Protein AF-A0A940P8Q4-F1 (afdb_monomer)

Radius of gyration: 27.99 Å; Cα contacts (8 Å, |Δi|>4): 529; chains: 1; bounding box: 68×53×85 Å

Solvent-accessible surface area (backbone atoms only — not comparable to full-atom values): 28565 Å² total; per-residue (Å²): 115,78,86,67,47,52,77,62,54,48,37,34,52,52,50,51,50,57,41,64,78,44,93,51,68,39,46,68,69,58,50,15,58,77,53,72,46,52,69,72,55,40,53,53,33,51,51,48,51,43,59,54,28,71,75,48,85,62,50,36,45,73,46,76,41,99,92,62,29,38,34,56,50,68,37,96,89,56,56,70,68,57,54,49,24,56,52,52,56,71,33,69,59,45,46,50,55,51,46,49,73,76,45,82,89,60,42,72,67,57,52,22,64,77,68,75,43,57,64,71,57,50,53,54,48,51,54,53,49,31,54,54,33,47,59,35,61,26,45,52,42,88,79,71,53,46,77,46,61,61,57,72,54,54,53,51,47,52,44,45,53,49,46,50,47,47,54,86,80,60,80,91,54,82,70,58,41,66,66,62,52,49,52,56,46,63,72,46,46,84,77,34,94,68,84,70,55,76,67,53,44,52,57,46,48,50,47,53,38,48,50,51,45,36,50,76,68,71,56,67,42,88,63,69,77,69,67,92,77,57,56,80,60,45,60,57,40,24,58,50,29,48,77,74,53,62,87,84,54,57,80,92,32,48,64,26,48,18,43,50,54,15,49,56,58,69,20,42,56,77,80,50,93,85,61,93,57,60,66,58,56,53,50,51,35,56,75,66,65,33,60,46,41,55,49,24,51,49,54,51,50,59,48,36,76,77,46,70,86,57,50,71,73,57,50,55,50,51,38,49,41,44,29,16,47,47,46,40,46,63,79,44,40,50,47,63,76,63,68,78,55,51,63,67,48,47,58,54,48,34,74,76,35,48,71,61,44,52,51,54,48,50,57,48,60,78,48,48,84,68,50,66,91,85,52,43,74,66,52,55,62,54,50,49,46,51,51,50,56,59,54,56,73,63,50,70,67,45,77,71,42,75,76,42,35,30,39,40,47,56,86,85,44,73,67,58,36,52,54,50,46,54,51,50,57,72,72,45,86,62,33,65,46,73,40,45,84,84,48,92,75,66,98,81,64,74,28,53,33,33,40,25,53,60,91,63,56,82,92,76,41,75,58,44,79,36,79,50,77,47,60,84,77,70,48,75,69,49,54,53,53,51,51,55,49,53,53,50,56,51,56,60,51,66,76,76,108

Sequence (497 aa):
MKVLLDPLEKRALAFLYALYTEERWWTEKELSTIGNCSANTTYRTINHLKAFSLKLDSKFIIITKKNKGIFLKTSSFHSIGEIEADFLKDSVSYQLIDLIFQQKGLTTQLLTEKLYLSPSTVYRKLKQIRHFFSKNGLKFDLNSLLVAGPEHLIREFYYRFYWSVIKSTKWPFKIPTFITVSEMFKQKEPMMALKLSEIEQIQFLYRLAINQIRHHEQHFFTEPPDKQILDPHFQRYSTDMKLFIPVTTPSEFLENEWSFLALVLVSNPVFEEQHGDYQMKISWHKEKQTLPYSFSKKILHTFLTLYPAVTKQHQEKILYKLLCVYLSLIIFADLQLTHSNSQDFMEKFELENPNFFNRIKQMMDDLWYLFPKEANPHIQNYLLYHILLILSTSIDINHLKSQIHIKLICHIEPLSEEYLKQRLIKQSSHHLVVNTSTSEETKDRQFDLLLSDIYLPSHLSQKATNYYIWDFPPTERDWQNIFQTIDKITSTRESVS

Structure (mmCIF, N/CA/C/O backbone):
data_AF-A0A940P8Q4-F1
#
_entry.id   AF-A0A940P8Q4-F1
#
loop_
_atom_site.group_PDB
_atom_site.id
_atom_site.type_symbol
_atom_site.label_atom_id
_atom_site.label_alt_id
_atom_site.label_comp_id
_atom_site.label_asym_id
_atom_site.label_entity_id
_atom_site.label_seq_id
_atom_site.pdbx_PDB_ins_code
_atom_site.Cartn_x
_atom_site.Cartn_y
_atom_site.Cartn_z
_atom_site.occupancy
_atom_site.B_iso_or_equiv
_atom_site.auth_seq_id
_atom_site.auth_comp_id
_atom_site.auth_asym_id
_atom_site.auth_atom_id
_atom_site.pdbx_PDB_model_num
ATOM 1 N N . MET A 1 1 ? -8.204 1.128 -0.093 1.00 84.38 1 MET A N 1
ATOM 2 C CA . MET A 1 1 ? -9.154 2.268 -0.125 1.00 84.38 1 MET A CA 1
ATOM 3 C C . MET A 1 1 ? -9.905 2.434 -1.456 1.00 84.38 1 MET A C 1
ATOM 5 O O . MET A 1 1 ? -11.125 2.525 -1.420 1.00 84.38 1 MET A O 1
ATOM 9 N N . LYS A 1 2 ? -9.236 2.429 -2.626 1.00 85.56 2 LYS A N 1
ATOM 10 C CA . LYS A 1 2 ? -9.844 2.680 -3.961 1.00 85.56 2 LYS A CA 1
ATOM 11 C C . LYS A 1 2 ? -11.155 1.918 -4.255 1.00 85.56 2 LYS A C 1
ATOM 13 O O . LYS A 1 2 ? -12.046 2.443 -4.917 1.00 85.56 2 LYS A O 1
ATOM 18 N N . VAL A 1 3 ? -11.317 0.696 -3.733 1.00 88.00 3 VAL A N 1
ATOM 19 C CA . VAL A 1 3 ? -12.534 -0.123 -3.916 1.00 88.00 3 VAL A CA 1
ATOM 20 C C . VAL A 1 3 ? -13.812 0.539 -3.373 1.00 88.00 3 VAL A C 1
ATOM 22 O O . VAL A 1 3 ? -14.880 0.337 -3.952 1.00 88.00 3 VAL A O 1
ATOM 25 N N . LEU A 1 4 ? -13.689 1.364 -2.325 1.00 91.25 4 LEU A N 1
ATOM 26 C CA . LEU A 1 4 ? -14.784 2.061 -1.636 1.00 91.25 4 LEU A CA 1
ATOM 27 C C . LEU A 1 4 ? -15.191 3.397 -2.279 1.00 91.25 4 LEU A C 1
ATOM 29 O O . LEU A 1 4 ? -16.106 4.057 -1.778 1.00 91.25 4 LEU A O 1
ATOM 33 N N . LEU A 1 5 ? -14.508 3.804 -3.350 1.00 91.81 5 LEU A N 1
ATOM 34 C CA . LEU A 1 5 ? -14.857 4.993 -4.117 1.00 91.81 5 LEU A CA 1
ATOM 35 C C . LEU A 1 5 ? -16.114 4.747 -4.966 1.00 91.81 5 LEU A C 1
ATOM 37 O O . LEU A 1 5 ? -16.290 3.672 -5.559 1.00 91.81 5 LEU A O 1
ATOM 41 N N . ASP A 1 6 ? -16.968 5.760 -5.061 1.00 91.31 6 ASP A N 1
ATOM 42 C CA . ASP A 1 6 ? -18.126 5.766 -5.951 1.00 91.31 6 ASP A CA 1
ATOM 43 C C . ASP A 1 6 ? -17.699 5.835 -7.428 1.00 91.31 6 ASP A C 1
ATOM 45 O O . ASP A 1 6 ? -16.575 6.234 -7.744 1.00 91.31 6 ASP A O 1
ATOM 49 N N . PRO A 1 7 ? -18.590 5.501 -8.380 1.00 92.44 7 PRO A N 1
ATOM 50 C CA . PRO A 1 7 ? -18.255 5.527 -9.806 1.00 92.44 7 PRO A CA 1
ATOM 51 C C . PRO A 1 7 ? -17.739 6.883 -10.312 1.00 92.44 7 PRO A C 1
ATOM 53 O O . PRO A 1 7 ? -16.901 6.930 -11.209 1.00 92.44 7 PRO A O 1
ATOM 56 N N . LEU A 1 8 ? -18.229 7.998 -9.753 1.00 93.19 8 LEU A N 1
ATOM 57 C CA . LEU A 1 8 ? -17.705 9.331 -10.069 1.00 93.19 8 LEU A CA 1
ATOM 58 C C . LEU A 1 8 ? -16.266 9.498 -9.566 1.00 93.19 8 LEU A C 1
ATOM 60 O O . LEU A 1 8 ? -15.412 9.924 -10.333 1.00 93.19 8 LEU A O 1
ATOM 64 N N . GLU A 1 9 ? -16.003 9.131 -8.312 1.00 93.81 9 GLU A N 1
ATOM 65 C CA . GLU A 1 9 ? -14.689 9.264 -7.676 1.00 93.81 9 GLU A CA 1
ATOM 66 C C . GLU A 1 9 ? -13.638 8.380 -8.366 1.00 93.81 9 GLU A C 1
ATOM 68 O O . GLU A 1 9 ? -12.538 8.844 -8.654 1.00 93.81 9 GLU A O 1
ATOM 73 N N . LYS A 1 10 ? -13.993 7.135 -8.719 1.00 93.44 10 LYS A N 1
ATOM 74 C CA . LYS A 1 10 ? -13.118 6.222 -9.480 1.00 93.44 10 LYS A CA 1
ATOM 75 C C . LYS A 1 10 ? -12.735 6.799 -10.840 1.00 93.44 10 LYS A C 1
ATOM 77 O O . LYS A 1 10 ? -11.562 6.789 -11.199 1.00 93.44 10 LYS A O 1
ATOM 82 N N . ARG A 1 11 ? -13.711 7.337 -11.582 1.00 95.69 11 ARG A N 1
ATOM 83 C CA . ARG A 1 11 ? -13.449 7.985 -12.879 1.00 95.69 11 ARG A CA 1
ATOM 84 C C . ARG A 1 11 ? -12.626 9.257 -12.734 1.00 95.69 11 ARG A C 1
ATOM 86 O O . ARG A 1 11 ? -11.724 9.475 -13.530 1.00 95.69 11 ARG A O 1
ATOM 93 N N . ALA A 1 12 ? -12.908 10.073 -11.721 1.00 95.44 12 ALA A N 1
ATOM 94 C CA . ALA A 1 12 ? -12.137 11.277 -11.441 1.00 95.44 12 ALA A CA 1
ATOM 95 C C . ALA A 1 12 ? -10.667 10.940 -11.161 1.00 95.44 12 ALA A C 1
ATOM 97 O O . ALA A 1 12 ? -9.783 11.574 -11.729 1.00 95.44 12 ALA A O 1
ATOM 98 N N . LEU A 1 13 ? -10.405 9.900 -10.368 1.00 93.25 13 LEU A N 1
ATOM 99 C CA . LEU A 1 13 ? -9.045 9.439 -10.110 1.00 93.25 13 LEU A CA 1
ATOM 100 C C . LEU A 1 13 ? -8.365 8.907 -11.386 1.00 93.25 13 LEU A C 1
ATOM 102 O O . LEU A 1 13 ? -7.218 9.255 -11.646 1.00 93.25 13 LEU A O 1
ATOM 106 N N . ALA A 1 14 ? -9.076 8.141 -12.222 1.00 93.19 14 ALA A N 1
ATOM 107 C CA . ALA A 1 14 ? -8.551 7.673 -13.510 1.00 93.19 14 ALA A CA 1
ATOM 108 C C . ALA A 1 14 ? -8.191 8.833 -14.457 1.00 93.19 14 ALA A C 1
ATOM 110 O O . ALA A 1 14 ? -7.132 8.821 -15.081 1.00 93.19 14 ALA A O 1
ATOM 111 N N . PHE A 1 15 ? -9.037 9.866 -14.528 1.00 95.25 15 PHE A N 1
ATOM 112 C CA . PHE A 1 15 ? -8.750 11.074 -15.308 1.00 95.25 15 PHE A CA 1
ATOM 113 C C . PHE A 1 15 ? -7.542 11.816 -14.754 1.00 95.25 15 PHE A C 1
ATOM 115 O O . PHE A 1 15 ? -6.704 12.264 -15.527 1.00 95.25 15 PHE A O 1
ATOM 122 N N . LEU A 1 16 ? -7.441 11.941 -13.429 1.00 93.69 16 LEU A N 1
ATOM 123 C CA . LEU A 1 16 ? -6.311 12.599 -12.788 1.00 93.69 16 LEU A CA 1
ATOM 124 C C . LEU A 1 16 ? -4.991 11.898 -13.131 1.00 93.69 16 LEU A C 1
ATOM 126 O O . LEU A 1 16 ? -4.043 12.586 -13.493 1.00 93.69 16 LEU A O 1
ATOM 130 N N . TYR A 1 17 ? -4.938 10.563 -13.077 1.00 91.44 17 TYR A N 1
ATOM 131 C CA . TYR A 1 17 ? -3.746 9.816 -13.490 1.00 91.44 17 TYR A CA 1
ATOM 132 C C . TYR A 1 17 ? -3.409 10.046 -14.962 1.00 91.44 17 TYR A C 1
ATOM 134 O O . TYR A 1 17 ? -2.283 10.428 -15.255 1.00 91.44 17 TYR A O 1
ATOM 142 N N . ALA A 1 18 ? -4.373 9.893 -15.876 1.00 91.88 18 ALA A N 1
ATOM 143 C CA . ALA A 1 18 ? -4.127 10.090 -17.307 1.00 91.88 18 ALA A CA 1
ATOM 144 C C . ALA A 1 18 ? -3.587 11.497 -17.615 1.00 91.88 18 ALA A C 1
ATOM 146 O O . ALA A 1 18 ? -2.594 11.653 -18.323 1.00 91.88 18 ALA A O 1
ATOM 147 N N . LEU A 1 19 ? -4.208 12.519 -17.020 1.00 93.00 19 LEU A N 1
ATOM 148 C CA . LEU A 1 19 ? -3.788 13.907 -17.178 1.00 93.00 19 LEU A CA 1
ATOM 149 C C . LEU A 1 19 ? -2.422 14.206 -16.536 1.00 93.00 19 LEU A C 1
ATOM 151 O O . LEU A 1 19 ? -1.756 15.138 -16.971 1.00 93.00 19 LEU A O 1
ATOM 155 N N . TYR A 1 20 ? -2.030 13.476 -15.487 1.00 91.00 20 TYR A N 1
ATOM 156 C CA . TYR A 1 20 ? -0.737 13.648 -14.816 1.00 91.00 20 TYR A CA 1
ATOM 157 C C . TYR A 1 20 ? 0.398 12.933 -15.552 1.00 91.00 20 TYR A C 1
ATOM 159 O O . TYR A 1 20 ? 1.511 13.447 -15.594 1.00 91.00 20 TYR A O 1
ATOM 167 N N . THR A 1 21 ? 0.133 11.754 -16.118 1.00 87.12 21 THR A N 1
ATOM 168 C CA . THR A 1 21 ? 1.151 10.931 -16.784 1.00 87.12 21 THR A CA 1
ATOM 169 C C . THR A 1 21 ? 1.677 11.579 -18.062 1.00 87.12 21 THR A C 1
ATOM 171 O O . THR A 1 21 ? 2.871 11.491 -18.335 1.00 87.12 21 THR A O 1
ATOM 174 N N . GLU A 1 22 ? 0.814 12.244 -18.833 1.00 85.31 22 GLU A N 1
ATOM 175 C CA . GLU A 1 22 ? 1.202 12.913 -20.076 1.00 85.31 22 GLU A CA 1
ATOM 176 C C . GLU A 1 22 ? 0.915 14.413 -19.990 1.00 85.31 22 GLU A C 1
ATOM 178 O O . GLU A 1 22 ? -0.245 14.836 -20.019 1.00 85.31 22 GLU A O 1
ATOM 183 N N . GLU A 1 23 ? 1.976 15.227 -19.948 1.00 89.12 23 GLU A N 1
ATOM 184 C CA . GLU A 1 23 ? 1.885 16.691 -19.938 1.00 89.12 23 GLU A CA 1
ATOM 185 C C . GLU A 1 23 ? 1.486 17.232 -21.321 1.00 89.12 23 GLU A C 1
ATOM 187 O O . GLU A 1 23 ? 2.270 17.815 -22.073 1.00 89.12 23 GLU A O 1
ATOM 192 N N . ARG A 1 24 ? 0.223 17.022 -21.687 1.00 93.62 24 ARG A N 1
ATOM 193 C CA . ARG A 1 24 ? -0.345 17.466 -22.959 1.00 93.62 24 ARG A CA 1
ATOM 194 C C . ARG A 1 24 ? -1.807 17.850 -22.825 1.00 93.62 24 ARG A C 1
ATOM 196 O O . ARG A 1 24 ? -2.454 17.667 -21.797 1.00 93.62 24 ARG A O 1
ATOM 203 N N . TRP A 1 25 ? -2.342 18.393 -23.911 1.00 95.25 25 TRP A N 1
ATOM 204 C CA . TRP A 1 25 ? -3.776 18.594 -24.036 1.00 95.25 25 TRP A CA 1
ATOM 205 C C . TRP A 1 25 ? -4.469 17.267 -24.362 1.00 95.25 25 TRP A C 1
ATOM 207 O O . TRP A 1 25 ? -4.058 16.546 -25.273 1.00 95.25 25 TRP A O 1
ATOM 217 N N . TRP A 1 26 ? -5.533 16.984 -23.621 1.00 95.75 26 TRP A N 1
ATOM 218 C CA . TRP A 1 26 ? -6.404 15.828 -23.781 1.00 95.75 26 TRP A CA 1
ATOM 219 C C . TRP A 1 26 ? -7.753 16.264 -24.336 1.00 95.75 26 TRP A C 1
ATOM 221 O O . TRP A 1 26 ? -8.371 17.219 -23.857 1.00 95.75 26 TRP A O 1
ATOM 231 N N . THR A 1 27 ? -8.242 15.559 -25.341 1.00 94.25 27 THR A N 1
ATOM 232 C CA . THR A 1 27 ? -9.583 15.765 -25.878 1.00 94.25 27 THR A CA 1
ATOM 233 C C . THR A 1 27 ? -10.631 15.134 -24.967 1.00 94.25 27 THR A C 1
ATOM 235 O O . THR A 1 27 ? -10.381 14.188 -24.220 1.00 94.25 27 THR A O 1
ATOM 238 N N . GLU A 1 28 ? -11.858 15.640 -25.059 1.00 92.75 28 GLU A N 1
ATOM 239 C CA . GLU A 1 28 ? -12.996 15.057 -24.350 1.00 92.75 28 GLU A CA 1
ATOM 240 C C . GLU A 1 28 ? -13.220 13.587 -24.732 1.00 92.75 28 GLU A C 1
ATOM 242 O O . GLU A 1 28 ? -13.526 12.771 -23.868 1.00 92.75 28 GLU A O 1
ATOM 247 N N . LYS A 1 29 ? -13.024 13.246 -26.013 1.00 93.06 29 LYS A N 1
ATOM 248 C CA . LYS A 1 29 ? -13.218 11.892 -26.541 1.00 93.06 29 LYS A CA 1
ATOM 249 C C . LYS A 1 29 ? -12.210 10.893 -25.962 1.00 93.06 29 LYS A C 1
ATOM 251 O O . LYS A 1 29 ? -12.561 9.747 -25.685 1.00 93.06 29 LYS A O 1
ATOM 256 N N . GLU A 1 30 ? -10.964 11.314 -25.756 1.00 94.81 30 GLU A N 1
ATOM 257 C CA . GLU A 1 30 ? -9.959 10.475 -25.090 1.00 94.81 30 GLU A CA 1
ATOM 258 C C . GLU A 1 30 ? -10.358 10.212 -23.633 1.00 94.81 30 GLU A C 1
ATOM 260 O O . GLU A 1 30 ? -10.425 9.058 -23.209 1.00 94.81 30 GLU A O 1
ATOM 265 N N . LEU A 1 31 ? -10.729 11.260 -22.886 1.00 95.06 31 LEU A N 1
ATOM 266 C CA . LEU A 1 31 ? -11.165 11.105 -21.495 1.00 95.06 31 LEU A CA 1
ATOM 267 C C . LEU A 1 31 ? -12.466 10.298 -21.379 1.00 95.06 31 LEU A C 1
ATOM 269 O O . LEU A 1 31 ? -12.592 9.465 -20.485 1.00 95.06 31 LEU A O 1
ATOM 273 N N . SER A 1 32 ? -13.426 10.471 -22.291 1.00 94.94 32 SER A N 1
ATOM 274 C CA . SER A 1 32 ? -14.657 9.669 -22.300 1.00 94.94 32 SER A CA 1
ATOM 275 C C . SER A 1 32 ? -14.368 8.183 -22.504 1.00 94.94 32 SER A C 1
ATOM 277 O O . SER A 1 32 ? -15.036 7.345 -21.899 1.00 94.94 32 SER A O 1
ATOM 279 N N . THR A 1 33 ? -13.350 7.869 -23.314 1.00 95.56 33 THR A N 1
ATOM 280 C CA . THR A 1 33 ? -12.878 6.499 -23.552 1.00 95.56 33 THR A CA 1
ATOM 281 C C . THR A 1 33 ? -12.236 5.924 -22.290 1.00 95.56 33 THR A C 1
ATOM 283 O O . THR A 1 33 ? -12.645 4.856 -21.844 1.00 95.56 33 THR A O 1
ATOM 286 N N . ILE A 1 34 ? -11.328 6.668 -21.643 1.00 93.75 34 ILE A N 1
ATOM 287 C CA . ILE A 1 34 ? -10.703 6.267 -20.365 1.00 93.75 34 ILE A CA 1
ATOM 288 C C . ILE A 1 34 ? -11.758 6.014 -19.281 1.00 93.75 34 ILE A C 1
ATOM 290 O O . ILE A 1 34 ? -11.688 5.045 -18.531 1.00 93.75 34 ILE A O 1
ATOM 294 N N . GLY A 1 35 ? -12.757 6.891 -19.189 1.00 91.00 35 GLY A N 1
ATOM 295 C CA . GLY A 1 35 ? -13.807 6.806 -18.176 1.00 91.00 35 GLY A CA 1
ATOM 296 C C . GLY A 1 35 ? -14.944 5.854 -18.529 1.00 91.00 35 GLY A C 1
ATOM 297 O O . GLY A 1 35 ? -15.873 5.742 -17.723 1.00 91.00 35 GLY A O 1
ATOM 298 N N . ASN A 1 36 ? -14.910 5.248 -19.724 1.00 93.81 36 ASN A N 1
ATOM 299 C CA . ASN A 1 36 ? -15.999 4.489 -20.338 1.00 93.81 36 ASN A CA 1
ATOM 300 C C . ASN A 1 36 ? -17.370 5.148 -20.088 1.00 93.81 36 ASN A C 1
ATOM 302 O O . ASN A 1 36 ? -18.266 4.580 -19.455 1.00 93.81 36 ASN A O 1
ATOM 306 N N . CYS A 1 37 ? -17.496 6.424 -20.460 1.00 94.56 37 CYS A N 1
ATOM 307 C CA . CYS A 1 37 ? -18.660 7.232 -20.115 1.00 94.56 37 CYS A CA 1
ATOM 308 C C . CYS A 1 37 ? -19.032 8.240 -21.204 1.00 94.56 37 CYS A C 1
ATOM 310 O O . CYS A 1 37 ? -18.278 8.493 -22.136 1.00 94.56 37 CYS A O 1
ATOM 312 N N . SER A 1 38 ? -20.235 8.806 -21.098 1.00 95.12 38 SER A N 1
ATOM 313 C CA . SER A 1 38 ? -20.720 9.806 -22.049 1.00 95.12 38 SER A CA 1
ATOM 314 C C . SER A 1 38 ? -20.008 11.148 -21.888 1.00 95.12 38 SER A C 1
ATOM 316 O O . SER A 1 38 ? -19.571 11.493 -20.791 1.00 95.12 38 SER A O 1
ATOM 318 N N . ALA A 1 39 ? -20.031 11.953 -22.949 1.00 92.44 39 ALA A N 1
ATOM 319 C CA . ALA A 1 39 ? -19.621 13.357 -22.968 1.00 92.44 39 ALA A CA 1
ATOM 320 C C . ALA A 1 39 ? -20.041 14.147 -21.711 1.00 92.44 39 ALA A C 1
ATOM 322 O O . ALA A 1 39 ? -19.227 14.675 -20.952 1.00 92.44 39 ALA A O 1
ATOM 323 N N . ASN A 1 40 ? -21.341 14.125 -21.399 1.00 93.81 40 ASN A N 1
ATOM 324 C CA . ASN A 1 40 ? -21.893 14.795 -20.218 1.00 93.81 40 ASN A CA 1
ATOM 325 C C . ASN A 1 40 ? -21.275 14.294 -18.904 1.00 93.81 40 ASN A C 1
ATOM 327 O O . ASN A 1 40 ? -21.052 15.071 -17.974 1.00 93.81 40 ASN A O 1
ATOM 331 N N . THR A 1 41 ? -20.990 12.997 -18.808 1.00 95.44 41 THR A N 1
ATOM 332 C CA . THR A 1 41 ? -20.371 12.405 -17.618 1.00 95.44 41 THR A CA 1
ATOM 333 C C . THR A 1 41 ? -18.896 12.787 -17.515 1.00 95.44 41 THR A C 1
ATOM 335 O O . THR A 1 41 ? -18.428 13.079 -16.411 1.00 95.44 41 THR A O 1
ATOM 338 N N . THR A 1 42 ? -18.189 12.874 -18.642 1.00 95.19 42 THR A N 1
ATOM 339 C CA . THR A 1 42 ? -16.824 13.405 -18.732 1.00 95.19 42 THR A CA 1
ATOM 340 C C . THR A 1 42 ? -16.770 14.829 -18.187 1.00 95.19 42 THR A C 1
ATOM 342 O O . THR A 1 42 ? -16.009 15.098 -17.256 1.00 95.19 42 THR A O 1
ATOM 345 N N . TYR A 1 43 ? -17.649 15.724 -18.653 1.00 93.50 43 TYR A N 1
ATOM 346 C CA . TYR A 1 43 ? -17.721 17.103 -18.154 1.00 93.50 43 TYR A CA 1
ATOM 347 C C . TYR A 1 43 ? -18.049 17.189 -16.662 1.00 93.50 43 TYR A C 1
ATOM 349 O O . TYR A 1 43 ? -17.410 17.952 -15.936 1.00 93.50 43 TYR A O 1
ATOM 357 N N . ARG A 1 44 ? -19.000 16.384 -16.169 1.00 95.25 44 ARG A N 1
ATOM 358 C CA . ARG A 1 44 ? -19.304 16.317 -14.728 1.00 95.25 44 ARG A CA 1
ATOM 359 C C . ARG A 1 44 ? -18.093 15.871 -13.909 1.00 95.25 44 ARG A C 1
ATOM 361 O O . ARG A 1 44 ? -17.843 16.435 -12.849 1.00 95.25 44 ARG A O 1
ATOM 368 N N . THR A 1 45 ? -17.333 14.903 -14.412 1.00 96.38 45 THR A N 1
ATOM 369 C CA . THR A 1 45 ? -16.118 14.390 -13.762 1.00 96.38 45 THR A CA 1
ATOM 370 C C . THR A 1 45 ? -15.003 15.441 -13.755 1.00 96.38 45 THR A C 1
ATOM 372 O O . THR A 1 45 ? -14.377 15.666 -12.722 1.00 96.38 45 THR A O 1
ATOM 375 N N . ILE A 1 46 ? -14.809 16.166 -14.861 1.00 95.19 46 ILE A N 1
ATOM 376 C CA . ILE A 1 46 ? -13.861 17.290 -14.943 1.00 95.19 46 ILE A CA 1
ATOM 377 C C . ILE A 1 46 ? -14.245 18.405 -13.962 1.00 95.19 46 ILE A C 1
ATOM 379 O O . ILE A 1 46 ? -13.386 18.933 -13.260 1.00 95.19 46 ILE A O 1
ATOM 383 N N . ASN A 1 47 ? -15.529 18.762 -13.883 1.00 94.62 47 ASN A N 1
ATOM 384 C CA . ASN A 1 47 ? -16.002 19.787 -12.951 1.00 94.62 47 ASN A CA 1
ATOM 385 C C . ASN A 1 47 ? -15.826 19.358 -11.490 1.00 94.62 47 ASN A C 1
ATOM 387 O O . ASN A 1 47 ? -15.460 20.186 -10.660 1.00 94.62 47 ASN A O 1
ATOM 391 N N . HIS A 1 48 ? -16.016 18.071 -11.186 1.00 94.31 48 HIS A N 1
ATOM 392 C CA . HIS A 1 48 ? -15.700 17.518 -9.871 1.00 94.31 48 HIS A CA 1
ATOM 393 C C . HIS A 1 48 ? -14.211 17.683 -9.534 1.00 94.31 48 HIS A C 1
ATOM 395 O O . HIS A 1 48 ? -13.878 18.178 -8.461 1.00 94.31 48 HIS A O 1
ATOM 401 N N . LEU A 1 49 ? -13.310 17.346 -10.463 1.00 94.19 49 LEU A N 1
ATOM 402 C CA . LEU A 1 49 ? -11.872 17.531 -10.254 1.00 94.19 49 LEU A CA 1
ATOM 403 C C . LEU A 1 49 ? -11.469 19.007 -10.112 1.00 94.19 49 LEU A C 1
ATOM 405 O O . LEU A 1 49 ? -10.606 19.310 -9.296 1.00 94.19 49 LEU A O 1
ATOM 409 N N . LYS A 1 50 ? -12.102 19.928 -10.850 1.00 93.75 50 LYS A N 1
ATOM 410 C CA . LYS A 1 50 ? -11.902 21.379 -10.670 1.00 93.75 50 LYS A CA 1
ATOM 411 C C . LYS A 1 50 ? -12.349 21.848 -9.287 1.00 93.75 50 LYS A C 1
ATOM 413 O O . LYS A 1 50 ? -11.642 22.606 -8.639 1.00 93.75 50 LYS A O 1
ATOM 418 N N . ALA A 1 51 ? -13.514 21.401 -8.821 1.00 92.38 51 ALA A N 1
ATOM 419 C CA . ALA A 1 51 ? -13.990 21.736 -7.481 1.00 92.38 51 ALA A CA 1
ATOM 420 C C . ALA A 1 51 ? -13.048 21.185 -6.400 1.00 92.38 51 ALA A C 1
ATOM 422 O O . ALA A 1 51 ? -12.750 21.873 -5.428 1.00 92.38 51 ALA A O 1
ATOM 423 N N . PHE A 1 52 ? -12.537 19.969 -6.599 1.00 92.00 52 PHE A N 1
ATOM 424 C CA . PHE A 1 52 ? -11.545 19.369 -5.718 1.00 92.00 52 PHE A CA 1
ATOM 425 C C . PHE A 1 52 ? -10.211 20.134 -5.736 1.00 92.00 52 PHE A C 1
ATOM 427 O O . PHE A 1 52 ? -9.654 20.404 -4.676 1.00 92.00 52 PHE A O 1
ATOM 434 N N . SER A 1 53 ? -9.730 20.570 -6.906 1.00 91.44 53 SER A N 1
ATOM 435 C CA . SER A 1 53 ? -8.469 21.315 -7.023 1.00 91.44 53 SER A CA 1
ATOM 436 C C . SER A 1 53 ? -8.490 22.648 -6.270 1.00 91.44 53 SER A C 1
ATOM 438 O O . SER A 1 53 ? -7.468 23.062 -5.729 1.00 91.44 53 SER A O 1
ATOM 440 N N . LEU A 1 54 ? -9.656 23.302 -6.183 1.00 89.94 54 LEU A N 1
ATOM 441 C CA . LEU A 1 54 ? -9.837 24.537 -5.407 1.00 89.94 54 LEU A CA 1
ATOM 442 C C . LEU A 1 54 ? -9.620 24.340 -3.898 1.00 89.94 54 LEU A C 1
ATOM 444 O O . LEU A 1 54 ? -9.286 25.302 -3.216 1.00 89.94 54 LEU A O 1
ATOM 448 N N . LYS A 1 55 ? -9.784 23.116 -3.375 1.00 87.94 55 LYS A N 1
ATOM 449 C CA . LYS A 1 55 ? -9.566 22.794 -1.953 1.00 87.94 55 LYS A CA 1
ATOM 450 C C . LYS A 1 55 ? -8.092 22.561 -1.594 1.00 87.94 55 LYS A C 1
ATOM 452 O O . LYS A 1 55 ? -7.783 22.411 -0.418 1.00 87.94 55 LYS A O 1
ATOM 457 N N . LEU A 1 56 ? -7.204 22.442 -2.583 1.00 84.31 56 LEU A N 1
ATOM 458 C CA . LEU A 1 56 ? -5.827 21.974 -2.394 1.00 84.31 56 LEU A CA 1
ATOM 459 C C . LEU A 1 56 ? -4.773 23.066 -2.596 1.00 84.31 56 LEU A C 1
ATOM 461 O O . LEU A 1 56 ? -3.701 22.763 -3.108 1.00 84.31 56 LEU A O 1
ATOM 465 N N . ASP A 1 57 ? -5.061 24.324 -2.260 1.00 77.31 57 ASP A N 1
ATOM 466 C CA . ASP A 1 57 ? -4.084 25.429 -2.284 1.00 77.31 57 ASP A CA 1
ATOM 467 C C . ASP A 1 57 ? -3.211 25.481 -3.557 1.00 77.31 57 ASP A C 1
ATOM 469 O O . ASP A 1 57 ? -2.012 25.739 -3.518 1.00 77.31 57 ASP A O 1
ATOM 473 N N . SER A 1 58 ? -3.813 25.228 -4.724 1.00 73.62 58 SER A N 1
ATOM 474 C CA . SER A 1 58 ? -3.136 25.222 -6.035 1.00 73.62 58 SER A CA 1
ATOM 475 C C . SER A 1 58 ? -2.090 24.116 -6.268 1.00 73.62 58 SER A C 1
ATOM 477 O O . SER A 1 58 ? -1.262 24.257 -7.171 1.00 73.62 58 SER A O 1
ATOM 479 N N . LYS A 1 59 ? -2.148 22.977 -5.556 1.00 87.19 59 LYS A N 1
ATOM 480 C CA . LYS A 1 59 ? -1.330 21.780 -5.875 1.00 87.19 59 LYS A CA 1
ATOM 481 C C . LYS A 1 59 ? -1.419 21.378 -7.352 1.00 87.19 59 LYS A C 1
ATOM 483 O O . LYS A 1 59 ? -0.422 20.991 -7.963 1.00 87.19 59 LYS A O 1
ATOM 488 N N . PHE A 1 60 ? -2.619 21.484 -7.920 1.00 91.12 60 PHE A N 1
ATOM 489 C CA . PHE A 1 60 ? -2.863 21.339 -9.348 1.00 91.12 60 PHE A CA 1
ATOM 490 C C . PHE A 1 60 ? -4.048 22.197 -9.798 1.00 91.12 60 PHE A C 1
ATOM 492 O O . PHE A 1 60 ? -4.874 22.615 -8.988 1.00 91.12 60 PHE A O 1
ATOM 499 N N . ILE A 1 61 ? -4.148 22.439 -11.105 1.00 92.06 61 ILE A N 1
ATOM 500 C CA . ILE A 1 61 ? -5.243 23.169 -11.747 1.00 92.06 61 ILE A CA 1
ATOM 501 C C . ILE A 1 61 ? -5.634 22.440 -13.030 1.00 92.06 61 ILE A C 1
ATOM 503 O O . ILE A 1 61 ? -4.775 22.051 -13.821 1.00 92.06 61 ILE A O 1
ATOM 507 N N . ILE A 1 62 ? -6.939 22.313 -13.277 1.00 93.00 62 ILE A N 1
ATOM 508 C CA . ILE A 1 62 ? -7.457 21.818 -14.555 1.00 93.00 62 ILE A CA 1
ATOM 509 C C . ILE A 1 62 ? -7.884 22.987 -15.435 1.00 93.00 62 ILE A C 1
ATOM 511 O O . ILE A 1 62 ? -8.848 23.702 -15.146 1.00 93.00 62 ILE A O 1
ATOM 515 N N . ILE A 1 63 ? -7.191 23.136 -16.557 1.00 93.06 63 ILE A N 1
ATOM 516 C CA . ILE A 1 63 ? -7.436 24.155 -17.570 1.00 93.06 63 ILE A CA 1
ATOM 517 C C . ILE A 1 63 ? -8.264 23.530 -18.691 1.00 93.06 63 ILE A C 1
ATOM 519 O O . ILE A 1 63 ? -7.928 22.474 -19.215 1.00 93.06 63 ILE A O 1
ATOM 523 N N . THR A 1 64 ? -9.342 24.196 -19.096 1.00 92.69 64 THR A N 1
ATOM 524 C CA . THR A 1 64 ? -10.181 23.761 -20.223 1.00 92.69 64 THR A CA 1
ATOM 525 C C . THR A 1 64 ? -10.258 24.858 -21.273 1.00 92.69 64 THR A C 1
ATOM 527 O O . THR A 1 64 ? -10.663 25.976 -20.952 1.00 92.69 64 THR A O 1
ATOM 530 N N . LYS A 1 65 ? -9.908 24.552 -22.526 1.00 92.19 65 LYS A N 1
ATOM 531 C CA . LYS A 1 65 ? -10.000 25.475 -23.670 1.00 92.19 65 LYS A CA 1
ATOM 532 C C . LYS A 1 65 ? -10.782 24.821 -24.804 1.00 92.19 65 LYS A C 1
ATOM 534 O O . LYS A 1 65 ? -10.411 23.741 -25.246 1.00 92.19 65 LYS A O 1
ATOM 539 N N . LYS A 1 66 ? -11.805 25.508 -25.325 1.00 82.44 66 LYS A N 1
ATOM 540 C CA . LYS A 1 66 ? -12.774 24.967 -26.301 1.00 82.44 66 LYS A CA 1
ATOM 541 C C . LYS A 1 66 ? -12.132 24.278 -27.520 1.00 82.44 66 LYS A C 1
ATOM 543 O O . LYS A 1 66 ? -12.624 23.244 -27.941 1.00 82.44 66 LYS A O 1
ATOM 548 N N . ASN A 1 67 ? -11.002 24.797 -28.012 1.00 85.94 67 ASN A N 1
ATOM 549 C CA . ASN A 1 67 ? -10.312 24.276 -29.204 1.00 85.94 67 ASN A CA 1
ATOM 550 C C . ASN A 1 67 ? -9.035 23.470 -28.901 1.00 85.94 67 ASN A C 1
ATOM 552 O O . ASN A 1 67 ? -8.389 23.004 -29.831 1.00 85.94 67 ASN A O 1
ATOM 556 N N . LYS A 1 68 ? -8.624 23.352 -27.629 1.00 86.50 68 LYS A N 1
ATOM 557 C CA . LYS A 1 68 ? -7.438 22.561 -27.245 1.00 86.50 68 LYS A CA 1
ATOM 558 C C . LYS A 1 68 ? -7.788 21.342 -26.397 1.00 86.50 68 LYS A C 1
ATOM 560 O O . LYS A 1 68 ? -7.075 20.357 -26.454 1.00 86.50 68 LYS A O 1
ATOM 565 N N . GLY A 1 69 ? -8.880 21.395 -25.637 1.00 92.69 69 GLY A N 1
ATOM 566 C CA . GLY A 1 69 ? -9.296 20.331 -24.730 1.00 92.69 69 GLY A CA 1
ATOM 567 C C . GLY A 1 69 ? -8.987 20.659 -23.271 1.00 92.69 69 GLY A C 1
ATOM 568 O O . GLY A 1 69 ? -9.201 21.788 -22.816 1.00 92.69 69 GLY A O 1
ATOM 569 N N . ILE A 1 70 ? -8.518 19.655 -22.540 1.00 95.62 70 ILE A N 1
ATOM 570 C CA . ILE A 1 70 ? -8.283 19.649 -21.100 1.00 95.62 70 ILE A CA 1
ATOM 571 C C . ILE A 1 70 ? -6.783 19.501 -20.841 1.00 95.62 70 ILE A C 1
ATOM 573 O O . ILE A 1 70 ? -6.129 18.676 -21.467 1.00 95.62 70 ILE A O 1
ATOM 577 N N . PHE A 1 71 ? -6.239 20.292 -19.925 1.00 94.38 71 PHE A N 1
ATOM 578 C CA . PHE A 1 71 ? -4.832 20.249 -19.539 1.00 94.38 71 PHE A CA 1
ATOM 579 C C . PHE A 1 71 ? -4.713 20.320 -18.019 1.00 94.38 71 PHE A C 1
ATOM 581 O O . PHE A 1 71 ? -5.388 21.139 -17.385 1.00 94.38 71 PHE A O 1
ATOM 588 N N . LEU A 1 72 ? -3.855 19.487 -17.438 1.00 93.44 72 LEU A N 1
ATOM 589 C CA . LEU A 1 72 ? -3.526 19.531 -16.019 1.00 93.44 72 LEU A CA 1
ATOM 590 C C . LEU A 1 72 ? -2.221 20.297 -15.836 1.00 93.44 72 LEU A C 1
ATOM 592 O O . LEU A 1 72 ? -1.184 19.901 -16.349 1.00 93.44 72 LEU A O 1
ATOM 596 N N . LYS A 1 73 ? -2.278 21.389 -15.078 1.00 90.44 73 LYS A N 1
ATOM 597 C CA . LYS A 1 73 ? -1.088 22.098 -14.616 1.00 90.44 73 LYS A CA 1
ATOM 598 C C . LYS A 1 73 ? -0.831 21.704 -13.169 1.00 90.44 73 LYS A C 1
ATOM 600 O O . LYS A 1 73 ? -1.673 21.976 -12.316 1.00 90.44 73 LYS A O 1
ATOM 605 N N . THR A 1 74 ? 0.306 21.088 -12.890 1.00 88.62 74 THR A N 1
ATOM 606 C CA . THR A 1 74 ? 0.719 20.707 -11.534 1.00 88.62 74 THR A CA 1
ATOM 607 C C . THR A 1 74 ? 1.822 21.625 -11.026 1.00 88.62 74 THR A C 1
ATOM 609 O O . THR A 1 74 ? 2.514 22.293 -11.796 1.00 88.62 74 THR A O 1
ATOM 612 N N . SER A 1 75 ? 1.963 21.695 -9.708 1.00 84.06 75 SER A N 1
ATOM 613 C CA . SER A 1 75 ? 3.161 22.239 -9.077 1.00 84.06 75 SER A CA 1
ATOM 614 C C . SER A 1 75 ? 4.263 21.178 -9.084 1.00 84.06 75 SER A C 1
ATOM 616 O O . SER A 1 75 ? 4.005 20.018 -8.761 1.00 84.06 75 SER A O 1
ATOM 618 N N . SER A 1 76 ? 5.501 21.575 -9.386 1.00 77.81 76 SER A N 1
ATOM 619 C CA . SER A 1 76 ? 6.674 20.689 -9.353 1.00 77.81 76 SER A CA 1
ATOM 620 C C . SER A 1 76 ? 7.005 20.161 -7.951 1.00 77.81 76 SER A C 1
ATOM 622 O O . SER A 1 76 ? 7.835 19.269 -7.817 1.00 77.81 76 SER A O 1
ATOM 624 N N . PHE A 1 77 ? 6.371 20.703 -6.907 1.00 79.75 77 PHE A N 1
ATOM 625 C CA . PHE A 1 77 ? 6.590 20.313 -5.514 1.00 79.75 77 PHE A CA 1
ATOM 626 C C . PHE A 1 77 ? 5.658 19.199 -5.022 1.00 79.75 77 PHE A C 1
ATOM 628 O O . PHE A 1 77 ? 5.799 18.772 -3.881 1.00 79.75 77 PHE A O 1
ATOM 635 N N . HIS A 1 78 ? 4.707 18.735 -5.844 1.00 82.56 78 HIS A N 1
ATOM 636 C CA . HIS A 1 78 ? 3.717 17.743 -5.424 1.00 82.56 78 HIS A CA 1
ATOM 637 C C . HIS A 1 78 ? 3.670 16.537 -6.360 1.00 82.56 78 HIS A C 1
ATOM 639 O O . HIS A 1 78 ? 3.448 16.650 -7.569 1.00 82.56 78 HIS A O 1
ATOM 645 N N . SER A 1 79 ? 3.826 15.352 -5.773 1.00 85.06 79 SER A N 1
ATOM 646 C CA . SER A 1 79 ? 3.658 14.091 -6.494 1.00 85.06 79 SER A CA 1
ATOM 647 C C . SER A 1 79 ? 2.178 13.774 -6.740 1.00 85.06 79 SER A C 1
ATOM 649 O O . SER A 1 79 ? 1.301 14.155 -5.961 1.00 85.06 79 SER A O 1
ATOM 651 N N . ILE A 1 80 ? 1.884 12.990 -7.781 1.00 86.56 80 ILE A N 1
ATOM 652 C CA . ILE A 1 80 ? 0.537 12.429 -7.990 1.00 86.56 80 ILE A CA 1
ATOM 653 C C . ILE A 1 80 ? 0.049 11.633 -6.776 1.00 86.56 80 ILE A C 1
ATOM 655 O O . ILE A 1 80 ? -1.131 11.681 -6.444 1.00 86.56 80 ILE A O 1
ATOM 659 N N . GLY A 1 81 ? 0.963 10.961 -6.069 1.00 85.81 81 GLY A N 1
ATOM 660 C CA . GLY A 1 81 ? 0.641 10.200 -4.866 1.00 85.81 81 GLY A CA 1
ATOM 661 C C . GLY A 1 81 ? 0.120 11.073 -3.722 1.00 85.81 81 GLY A C 1
ATOM 662 O O . GLY A 1 81 ? -0.765 10.638 -2.990 1.00 85.81 81 GLY A O 1
ATOM 663 N N . GLU A 1 82 ? 0.615 12.304 -3.574 1.00 87.25 82 GLU A N 1
ATOM 664 C CA . GLU A 1 82 ? 0.073 13.262 -2.599 1.00 87.25 82 GLU A CA 1
ATOM 665 C C . GLU A 1 82 ? -1.320 13.755 -2.986 1.00 87.25 82 GLU A C 1
ATOM 667 O O . GLU A 1 82 ? -2.194 13.869 -2.127 1.00 87.25 82 GLU A O 1
ATOM 672 N N . ILE A 1 83 ? -1.537 14.043 -4.272 1.00 89.44 83 ILE A N 1
ATOM 673 C CA . ILE A 1 83 ? -2.842 14.499 -4.767 1.00 89.4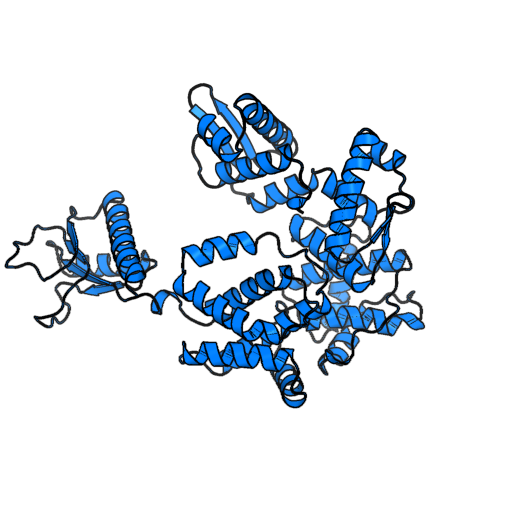4 83 ILE A CA 1
ATOM 674 C C . ILE A 1 83 ? -3.878 13.380 -4.609 1.00 89.44 83 ILE A C 1
ATOM 676 O O . ILE A 1 83 ? -4.993 13.626 -4.152 1.00 89.44 83 ILE A O 1
ATOM 680 N N . GLU A 1 84 ? -3.500 12.143 -4.933 1.00 89.62 84 GLU A N 1
ATOM 681 C CA . GLU A 1 84 ? -4.315 10.956 -4.691 1.00 89.62 84 GLU A CA 1
ATOM 682 C C . GLU A 1 84 ? -4.639 10.791 -3.203 1.00 89.62 84 GLU A C 1
ATOM 684 O O . GLU A 1 84 ? -5.795 10.549 -2.861 1.00 89.62 84 GLU A O 1
ATOM 689 N N . ALA A 1 85 ? -3.655 10.937 -2.312 1.00 89.94 85 ALA A N 1
ATOM 690 C CA . ALA A 1 85 ? -3.875 10.839 -0.872 1.00 89.94 85 ALA A CA 1
ATOM 691 C C . ALA A 1 85 ? -4.919 11.857 -0.394 1.00 89.94 85 ALA A C 1
ATOM 693 O O . ALA A 1 85 ? -5.868 11.492 0.303 1.00 89.94 85 ALA A O 1
ATOM 694 N N . ASP A 1 86 ? -4.789 13.121 -0.803 1.00 91.25 86 ASP A N 1
ATOM 695 C CA . ASP A 1 86 ? -5.770 14.154 -0.469 1.00 91.25 86 ASP A CA 1
ATOM 696 C C . ASP A 1 86 ? -7.151 13.849 -1.093 1.00 91.25 86 ASP A C 1
ATOM 698 O O . ASP A 1 86 ? -8.175 14.061 -0.441 1.00 91.25 86 ASP A O 1
ATOM 702 N N . PHE A 1 87 ? -7.201 13.280 -2.304 1.00 91.88 87 PHE A N 1
ATOM 703 C CA . PHE A 1 87 ? -8.452 12.883 -2.968 1.00 91.88 87 PHE A CA 1
ATOM 704 C C . PHE A 1 87 ? -9.164 11.757 -2.218 1.00 91.88 87 PHE A C 1
ATOM 706 O O . PHE A 1 87 ? -10.365 11.822 -1.958 1.00 91.88 87 PHE A O 1
ATOM 713 N N . LEU A 1 88 ? -8.419 10.726 -1.818 1.00 92.44 88 LEU A N 1
ATOM 714 C CA . LEU A 1 88 ? -8.947 9.613 -1.036 1.00 92.44 88 LEU A CA 1
ATOM 715 C C . LEU A 1 88 ? -9.451 10.084 0.331 1.00 92.44 88 LEU A C 1
ATOM 717 O O . LEU A 1 88 ? -10.490 9.599 0.779 1.00 92.44 88 LEU A O 1
ATOM 721 N N . LYS A 1 89 ? -8.769 11.043 0.966 1.00 92.62 89 LYS A N 1
ATOM 722 C CA . LYS A 1 89 ? -9.200 11.625 2.245 1.00 92.62 89 LYS A CA 1
ATOM 723 C C . LYS A 1 89 ? -10.488 12.439 2.144 1.00 92.62 89 LYS A C 1
ATOM 725 O O . LYS A 1 89 ? -11.268 12.428 3.092 1.00 92.62 89 LYS A O 1
ATOM 730 N N . ASP A 1 90 ? -10.716 13.123 1.023 1.00 91.81 90 ASP A N 1
ATOM 731 C CA . ASP A 1 90 ? -11.962 13.866 0.774 1.00 91.81 90 ASP A CA 1
ATOM 732 C C . ASP A 1 90 ? -13.148 12.916 0.523 1.00 91.81 90 ASP A C 1
ATOM 734 O O . ASP A 1 90 ? -14.298 13.310 0.706 1.00 91.81 90 ASP A O 1
ATOM 738 N N . SER A 1 91 ? -12.902 11.641 0.191 1.00 93.50 91 SER A N 1
ATOM 739 C CA . SER A 1 91 ? -13.980 10.666 -0.011 1.00 93.50 91 SER A CA 1
ATOM 740 C C . SER A 1 91 ? -14.771 10.387 1.272 1.00 93.50 91 SER A C 1
ATOM 742 O O . SER A 1 91 ? -14.221 10.193 2.360 1.00 93.50 91 SER A O 1
ATOM 744 N N . VAL A 1 92 ? -16.093 10.267 1.129 1.00 94.62 92 VAL A N 1
ATOM 745 C CA . VAL A 1 92 ? -17.011 9.986 2.251 1.00 94.62 92 VAL A CA 1
ATOM 746 C C . VAL A 1 92 ? -16.648 8.681 2.959 1.00 94.62 92 VAL A C 1
ATOM 748 O O . VAL A 1 92 ? -16.716 8.585 4.181 1.00 94.62 92 VAL A O 1
ATOM 751 N N . SER A 1 93 ? -16.245 7.667 2.192 1.00 95.62 93 SER A N 1
ATOM 752 C CA . SER A 1 93 ? -15.885 6.359 2.732 1.00 95.62 93 SER A CA 1
ATOM 753 C C . SER A 1 93 ? -14.659 6.438 3.649 1.00 95.62 93 SER A C 1
ATOM 755 O O . SER A 1 93 ? -14.642 5.774 4.683 1.00 95.62 93 SER A O 1
ATOM 757 N N . TYR A 1 94 ? -13.656 7.256 3.300 1.00 95.88 94 TYR A N 1
ATOM 758 C CA . TYR A 1 94 ? -12.486 7.470 4.155 1.00 95.88 94 TYR A CA 1
ATOM 759 C C . TYR A 1 94 ? -12.896 8.188 5.438 1.00 95.88 94 TYR A C 1
ATOM 761 O O . TYR A 1 94 ? -12.592 7.708 6.526 1.00 95.88 94 TYR A O 1
ATOM 769 N N . GLN A 1 95 ? -13.628 9.299 5.305 1.00 96.19 95 GLN A N 1
ATOM 770 C CA . GLN A 1 95 ? -14.055 10.109 6.446 1.00 96.19 95 GLN A CA 1
ATOM 771 C C . GLN A 1 95 ? -14.902 9.299 7.432 1.00 96.19 95 GLN A C 1
ATOM 773 O O . GLN A 1 95 ? -14.724 9.427 8.636 1.00 96.19 95 GLN A O 1
ATOM 778 N N . LEU A 1 96 ? -15.786 8.423 6.945 1.00 97.44 96 LEU A N 1
ATOM 779 C CA . LEU A 1 96 ? -16.571 7.537 7.804 1.00 97.44 96 LEU A CA 1
ATOM 780 C C . LEU A 1 96 ? -15.693 6.552 8.583 1.00 97.44 96 LEU A C 1
ATOM 782 O O . LEU A 1 96 ? -15.864 6.446 9.793 1.00 97.44 96 LEU A O 1
ATOM 786 N N . ILE A 1 97 ? -14.761 5.854 7.923 1.00 97.19 97 ILE A N 1
ATOM 787 C CA . ILE A 1 97 ? -13.856 4.903 8.596 1.00 97.19 97 ILE A CA 1
ATOM 788 C C . ILE A 1 97 ? -12.976 5.630 9.621 1.00 97.19 97 ILE A C 1
ATOM 790 O O . ILE A 1 97 ? -12.811 5.147 10.738 1.00 97.19 97 ILE A O 1
ATOM 794 N N . ASP A 1 98 ? -12.462 6.807 9.266 1.00 97.00 98 ASP A N 1
ATOM 795 C CA . ASP A 1 98 ? -11.655 7.639 10.157 1.00 97.00 98 ASP A CA 1
ATOM 796 C C . ASP A 1 98 ? -12.448 8.118 11.384 1.00 97.00 98 ASP A C 1
ATOM 798 O O . ASP A 1 98 ? -11.971 8.019 12.513 1.00 97.00 98 ASP A O 1
ATOM 802 N N . LEU A 1 99 ? -13.690 8.578 11.190 1.00 96.44 99 LEU A N 1
ATOM 803 C CA . LEU A 1 99 ? -14.580 8.954 12.290 1.00 96.44 99 LEU A CA 1
ATOM 804 C C . LEU A 1 99 ? -14.856 7.760 13.209 1.00 96.44 99 LEU A C 1
ATOM 806 O O . LEU A 1 99 ? -14.694 7.906 14.417 1.00 96.44 99 LEU A O 1
ATOM 810 N N . ILE A 1 100 ? -15.227 6.607 12.639 1.00 95.81 100 ILE A N 1
ATOM 811 C CA . ILE A 1 100 ? -15.518 5.362 13.370 1.00 95.81 100 ILE A CA 1
ATOM 812 C C . ILE A 1 100 ? -14.341 4.942 14.250 1.00 95.81 100 ILE A C 1
ATOM 814 O O . ILE A 1 100 ? -14.551 4.489 15.370 1.00 95.81 100 ILE A O 1
ATOM 818 N N . PHE A 1 101 ? -13.112 5.105 13.766 1.00 96.19 101 PHE A N 1
ATOM 819 C CA . PHE A 1 101 ? -11.927 4.748 14.536 1.00 96.19 101 PHE A CA 1
ATOM 820 C C . PHE A 1 101 ? -11.584 5.755 15.635 1.00 96.19 101 PHE A C 1
ATOM 822 O O . PHE A 1 101 ? -11.139 5.370 16.711 1.00 96.19 101 PHE A O 1
ATOM 829 N N . GLN A 1 102 ? -11.743 7.052 15.364 1.00 93.44 102 GLN A N 1
ATOM 830 C CA . GLN A 1 102 ? -11.239 8.101 16.254 1.00 93.44 102 GLN A CA 1
ATOM 831 C C . GLN A 1 102 ? -12.254 8.612 17.282 1.00 93.44 102 GLN A C 1
ATOM 833 O O . GLN A 1 102 ? -11.877 9.377 18.171 1.00 93.44 102 GLN A O 1
ATOM 838 N N . GLN A 1 103 ? -13.545 8.295 17.145 1.00 91.12 103 GLN A N 1
ATOM 839 C CA . GLN A 1 103 ? -14.603 8.858 17.989 1.00 91.12 103 GLN A CA 1
ATOM 840 C C . GLN A 1 103 ? -15.533 7.782 18.542 1.00 91.12 103 GLN A C 1
ATOM 842 O O . GLN A 1 103 ? -16.082 6.967 17.807 1.00 91.12 103 GLN A O 1
ATOM 847 N N . LYS A 1 104 ? -15.789 7.864 19.850 1.00 86.75 104 LYS A N 1
ATOM 848 C CA . LYS A 1 104 ? -16.796 7.053 20.538 1.00 86.75 104 LYS A CA 1
ATOM 849 C C . LYS A 1 104 ? -18.175 7.702 20.494 1.00 86.75 104 LYS A C 1
ATOM 851 O O . LYS A 1 104 ? -18.299 8.913 20.322 1.00 86.75 104 LYS A O 1
ATOM 856 N N . GLY A 1 105 ? -19.206 6.886 20.717 1.00 86.94 105 GLY A N 1
ATOM 857 C CA . GLY A 1 105 ? -20.588 7.358 20.855 1.00 86.94 105 GLY A CA 1
ATOM 858 C C . GLY A 1 105 ? -21.162 7.945 19.566 1.00 86.94 105 GLY A C 1
ATOM 859 O O . GLY A 1 105 ? -22.060 8.783 19.615 1.00 86.94 105 GLY A O 1
ATOM 860 N N . LEU A 1 106 ? -20.624 7.544 18.410 1.00 92.88 106 LEU A N 1
ATOM 861 C CA . LEU A 1 106 ? -21.150 7.971 17.124 1.00 92.88 106 LEU A CA 1
ATOM 862 C C . LEU A 1 106 ? -22.567 7.435 16.926 1.00 92.88 106 LEU A C 1
ATOM 864 O O . LEU A 1 106 ? -22.884 6.299 17.269 1.00 92.88 106 LEU A O 1
ATOM 868 N N . THR A 1 107 ? -23.402 8.252 16.297 1.00 93.25 107 THR A N 1
ATOM 869 C CA . THR A 1 107 ? -24.725 7.855 15.818 1.00 93.25 107 THR A CA 1
ATOM 870 C C . THR A 1 107 ? -24.837 8.188 14.339 1.00 93.25 107 THR A C 1
ATOM 872 O O . THR A 1 107 ? -24.125 9.055 13.826 1.00 93.25 107 THR A O 1
ATOM 875 N N . THR A 1 108 ? -25.763 7.536 13.632 1.00 91.88 108 THR A N 1
ATOM 876 C CA . THR A 1 108 ? -26.013 7.864 12.217 1.00 91.88 108 THR A CA 1
ATOM 877 C C . THR A 1 108 ? -26.385 9.342 12.049 1.00 91.88 108 THR A C 1
ATOM 879 O O . THR A 1 108 ? -25.932 9.970 11.097 1.00 91.88 108 THR A O 1
ATOM 882 N N . GLN A 1 109 ? -27.128 9.922 12.998 1.00 93.38 109 GLN A N 1
ATOM 883 C CA . GLN A 1 109 ? -27.452 11.349 12.999 1.00 93.38 109 GLN A CA 1
ATOM 884 C C . GLN A 1 109 ? -26.189 12.219 13.100 1.00 93.38 109 GLN A C 1
ATOM 886 O O . GLN A 1 109 ? -25.972 13.095 12.262 1.00 93.38 109 GLN A O 1
ATOM 891 N N . LEU A 1 110 ? -25.298 11.925 14.050 1.00 95.06 110 LEU A N 1
ATOM 892 C CA . LEU A 1 110 ? -24.054 12.680 14.205 1.00 95.06 110 LEU A CA 1
ATOM 893 C C . LEU A 1 110 ? -23.161 12.580 12.956 1.00 95.06 110 LEU A C 1
ATOM 895 O O . LEU A 1 110 ? -22.508 13.551 12.574 1.00 95.06 110 LEU A O 1
ATOM 899 N N . LEU A 1 111 ? -23.151 11.424 12.286 1.00 96.31 111 LEU A N 1
ATOM 900 C CA . LEU A 1 111 ? -22.449 11.251 11.013 1.00 96.31 111 LEU A CA 1
ATOM 901 C C . LEU A 1 111 ? -23.063 12.100 9.889 1.00 96.31 111 LEU A C 1
ATOM 903 O O . LEU A 1 111 ? -22.320 12.691 9.107 1.00 96.31 111 LEU A O 1
ATOM 907 N N . THR A 1 112 ? -24.395 12.187 9.806 1.00 95.25 112 THR A N 1
ATOM 908 C CA . THR A 1 112 ? -25.072 13.027 8.800 1.00 95.25 112 THR A CA 1
ATOM 909 C C . THR A 1 112 ? -24.777 14.508 8.987 1.00 95.25 112 THR A C 1
ATOM 911 O O . THR A 1 112 ? -24.517 15.199 8.004 1.00 95.25 112 THR A O 1
ATOM 914 N N . GLU A 1 113 ? -24.737 14.971 10.238 1.00 95.38 113 GLU A N 1
ATOM 915 C CA . GLU A 1 113 ? -24.418 16.356 10.593 1.00 95.38 113 GLU A CA 1
ATOM 916 C C . GLU A 1 113 ? -22.953 16.685 10.283 1.00 95.38 113 GLU A C 1
ATOM 918 O O . GLU A 1 113 ? -22.674 17.667 9.600 1.00 95.38 113 GLU A O 1
ATOM 923 N N . LYS A 1 114 ? -22.008 15.836 10.712 1.00 95.38 114 LYS A N 1
ATOM 924 C CA . LYS A 1 114 ? -20.568 16.060 10.487 1.00 95.38 114 LYS A CA 1
ATOM 925 C C . LYS A 1 114 ? -20.176 16.061 9.010 1.00 95.38 114 LYS A C 1
ATOM 927 O O . LYS A 1 114 ? -19.252 16.779 8.638 1.00 95.38 114 LYS A O 1
ATOM 932 N N . LEU A 1 115 ? -20.827 15.232 8.195 1.00 94.94 115 LEU A N 1
ATOM 933 C CA . LEU A 1 115 ? -20.492 15.066 6.778 1.00 94.94 115 LEU A CA 1
ATOM 934 C C . LEU A 1 115 ? -21.393 15.881 5.840 1.00 94.94 115 LEU A C 1
ATOM 936 O O . LEU A 1 115 ? -21.140 15.891 4.639 1.00 94.94 115 LEU A O 1
ATOM 940 N N . TYR A 1 116 ? -22.427 16.550 6.362 1.00 94.69 116 TYR A N 1
ATOM 941 C CA . TYR A 1 116 ? -23.446 17.260 5.578 1.00 94.69 116 TYR A CA 1
ATOM 942 C C . TYR A 1 116 ? -24.110 16.366 4.513 1.00 94.69 116 TYR A C 1
ATOM 944 O O . TYR A 1 116 ? -24.293 16.756 3.358 1.00 94.69 116 TYR A O 1
ATOM 952 N N . LEU A 1 117 ? -24.463 15.134 4.898 1.00 95.00 117 LEU A N 1
ATOM 953 C CA . LEU A 1 117 ? -25.044 14.120 4.009 1.00 95.00 117 LEU A CA 1
ATOM 954 C C . LEU A 1 117 ? -26.416 13.661 4.493 1.00 95.00 117 LEU A C 1
ATOM 956 O O . LEU A 1 117 ? -26.693 13.633 5.686 1.00 95.00 117 LEU A O 1
ATOM 960 N N . SER A 1 118 ? -27.261 13.202 3.565 1.00 96.12 118 SER A N 1
ATOM 961 C CA . SER A 1 118 ? -28.542 12.595 3.934 1.00 96.12 118 SER A CA 1
ATOM 962 C C . SER A 1 118 ? -28.347 11.275 4.707 1.00 96.12 118 SER A C 1
ATOM 964 O O . SER A 1 118 ? -27.416 10.517 4.399 1.00 96.12 118 SER A O 1
ATOM 966 N N . PRO A 1 119 ? -29.268 10.914 5.626 1.00 95.06 119 PRO A N 1
ATOM 967 C CA . PRO A 1 119 ? -29.233 9.627 6.330 1.00 95.06 119 PRO A CA 1
ATOM 968 C C . PRO A 1 119 ? -29.154 8.420 5.391 1.00 95.06 119 PRO A C 1
ATOM 970 O O . PRO A 1 119 ? -28.390 7.485 5.624 1.00 95.06 119 PRO A O 1
ATOM 973 N N . SER A 1 120 ? -29.885 8.468 4.272 1.00 95.38 120 SER A N 1
ATOM 974 C CA . SER A 1 120 ? -29.867 7.418 3.249 1.00 95.38 120 SER A CA 1
ATOM 975 C C . SER A 1 120 ? -28.491 7.240 2.599 1.00 95.38 120 SER A C 1
ATOM 977 O O . SER A 1 120 ? -28.070 6.110 2.336 1.00 95.38 120 SER A O 1
ATOM 979 N N . THR A 1 121 ? -27.761 8.336 2.374 1.00 94.50 121 THR A N 1
ATOM 980 C CA . THR A 1 121 ? -26.414 8.306 1.791 1.00 94.50 121 THR A CA 1
ATOM 981 C C . THR A 1 121 ? -25.410 7.717 2.773 1.00 94.50 121 THR A C 1
ATOM 983 O O . THR A 1 121 ? -24.662 6.812 2.397 1.00 94.50 121 THR A O 1
ATOM 986 N N . VAL A 1 122 ? -25.435 8.170 4.032 1.00 96.19 122 VAL A N 1
ATOM 987 C CA . VAL A 1 122 ? -24.569 7.647 5.101 1.00 96.19 122 VAL A CA 1
ATOM 988 C C . VAL A 1 122 ? -24.808 6.152 5.294 1.00 96.19 122 VAL A C 1
ATOM 990 O O . VAL A 1 122 ? -23.866 5.368 5.217 1.00 96.19 122 VAL A O 1
ATOM 993 N N . TYR A 1 123 ? -26.063 5.722 5.434 1.00 95.25 123 TYR A N 1
ATOM 994 C CA . TYR A 1 123 ? -26.394 4.312 5.643 1.00 95.25 123 TYR A CA 1
ATOM 995 C C . TYR A 1 123 ? -25.945 3.413 4.479 1.00 95.25 123 TYR A C 1
ATOM 997 O O . TYR A 1 123 ? -25.388 2.331 4.691 1.00 95.25 123 TYR A O 1
ATOM 1005 N N . ARG A 1 124 ? -26.113 3.870 3.230 1.00 95.00 124 ARG A N 1
ATOM 1006 C CA . ARG A 1 124 ? -25.607 3.157 2.046 1.00 95.00 124 ARG A CA 1
ATOM 1007 C C . ARG A 1 124 ? -24.084 3.001 2.085 1.00 95.00 124 ARG A C 1
ATOM 1009 O O . ARG A 1 124 ? -23.584 1.919 1.781 1.00 95.00 124 ARG A O 1
ATOM 1016 N N . LYS A 1 125 ? -23.351 4.052 2.465 1.00 95.94 125 LYS A N 1
ATOM 1017 C CA . LYS A 1 125 ? -21.886 4.010 2.601 1.00 95.94 125 LYS A CA 1
ATOM 1018 C C . LYS A 1 125 ? -21.443 3.095 3.741 1.00 95.94 125 LYS A C 1
ATOM 1020 O O . LYS A 1 125 ? -20.563 2.267 3.534 1.00 95.94 125 LYS A O 1
ATOM 1025 N N . LEU A 1 126 ? -22.109 3.147 4.893 1.00 97.12 126 LEU A N 1
ATOM 1026 C CA . LEU A 1 126 ? -21.846 2.248 6.020 1.00 97.12 126 LEU A CA 1
ATOM 1027 C C . LEU A 1 126 ? -22.039 0.771 5.641 1.00 97.12 126 LEU A C 1
ATOM 1029 O O . LEU A 1 126 ? -21.235 -0.069 6.036 1.00 97.12 126 LEU A O 1
ATOM 1033 N N . LYS A 1 127 ? -23.036 0.436 4.809 1.00 96.44 127 LYS A N 1
ATOM 1034 C CA . LYS A 1 127 ? -23.195 -0.928 4.267 1.00 96.44 127 LYS A CA 1
ATOM 1035 C C . LYS A 1 127 ? -22.015 -1.371 3.394 1.00 96.44 127 LYS A C 1
ATOM 1037 O O . LYS A 1 127 ? -21.580 -2.514 3.502 1.00 96.44 127 LYS A O 1
ATOM 1042 N N . GLN A 1 128 ? -21.485 -0.487 2.549 1.00 96.00 128 GLN A N 1
ATOM 1043 C CA . GLN A 1 128 ? -20.292 -0.786 1.744 1.00 96.00 128 GLN A CA 1
ATOM 1044 C C . GLN A 1 128 ? -19.055 -0.971 2.632 1.00 96.00 128 GLN A C 1
ATOM 1046 O O . GLN A 1 128 ? -18.281 -1.904 2.426 1.00 96.00 128 GLN A O 1
ATOM 1051 N N . ILE A 1 129 ? -18.905 -0.122 3.651 1.00 97.19 129 ILE A N 1
ATOM 1052 C CA . ILE A 1 129 ? -17.836 -0.211 4.650 1.00 97.19 129 ILE A CA 1
ATOM 1053 C C . ILE A 1 129 ? -17.940 -1.519 5.445 1.00 97.19 129 ILE A C 1
ATOM 1055 O O . ILE A 1 129 ? -16.928 -2.186 5.633 1.00 97.19 129 ILE A O 1
ATOM 1059 N N . ARG A 1 130 ? -19.149 -1.959 5.823 1.00 97.50 130 ARG A N 1
ATOM 1060 C CA . ARG A 1 130 ? -19.370 -3.265 6.467 1.00 97.50 130 ARG A CA 1
ATOM 1061 C C . ARG A 1 130 ? -18.808 -4.414 5.635 1.00 97.50 130 ARG A C 1
ATOM 1063 O O . ARG A 1 130 ? -18.111 -5.266 6.172 1.00 97.50 130 ARG A O 1
ATOM 1070 N N . HIS A 1 131 ? -19.093 -4.414 4.332 1.00 95.56 131 HIS A N 1
ATOM 1071 C CA . HIS A 1 131 ? -18.568 -5.421 3.403 1.00 95.56 131 HIS A CA 1
ATOM 1072 C C . HIS A 1 131 ? -17.043 -5.344 3.265 1.00 95.56 131 HIS A C 1
ATOM 1074 O O . HIS A 1 131 ? -16.357 -6.355 3.127 1.00 95.56 131 HIS A O 1
ATOM 1080 N N . PHE A 1 132 ? -16.491 -4.132 3.311 1.00 95.19 132 PHE A N 1
ATOM 1081 C CA . PHE A 1 132 ? -15.049 -3.930 3.286 1.00 95.19 132 PHE A CA 1
ATOM 1082 C C . PHE A 1 132 ? -14.366 -4.455 4.554 1.00 95.19 132 PHE A C 1
ATOM 1084 O O . PHE A 1 132 ? -13.351 -5.136 4.441 1.00 95.19 132 PHE A O 1
ATOM 1091 N N . PHE A 1 133 ? -14.943 -4.231 5.736 1.00 96.56 133 PHE A N 1
ATOM 1092 C CA . PHE A 1 133 ? -14.467 -4.838 6.980 1.00 96.56 133 PHE A CA 1
ATOM 1093 C C . PHE A 1 133 ? -14.552 -6.367 6.937 1.00 96.56 133 PHE A C 1
ATOM 1095 O O . PHE A 1 133 ? -13.560 -7.024 7.244 1.00 96.56 133 PHE A O 1
ATOM 1102 N N . SER A 1 134 ? -15.664 -6.944 6.461 1.00 94.81 134 SER A N 1
ATOM 1103 C CA . SER A 1 134 ? -15.815 -8.409 6.403 1.00 94.81 134 SER A CA 1
ATOM 1104 C C . SER A 1 134 ? -14.807 -9.082 5.481 1.00 94.81 134 SER A C 1
ATOM 1106 O O . SER A 1 134 ? -14.342 -10.176 5.776 1.00 94.81 134 SER A O 1
ATOM 1108 N N . LYS A 1 135 ? -14.416 -8.417 4.388 1.00 91.88 135 LYS A N 1
ATOM 1109 C CA . LYS A 1 135 ? -13.323 -8.889 3.528 1.00 91.88 135 LYS A CA 1
ATOM 1110 C C . LYS A 1 135 ? -11.966 -8.925 4.236 1.00 91.88 135 LYS A C 1
ATOM 1112 O O . LYS A 1 135 ? -11.094 -9.654 3.795 1.00 91.88 135 LYS A O 1
ATOM 1117 N N . ASN A 1 136 ? -11.791 -8.152 5.302 1.00 92.06 136 ASN A N 1
ATOM 1118 C CA . ASN A 1 136 ? -10.567 -8.089 6.096 1.00 92.06 136 ASN A CA 1
ATOM 1119 C C . ASN A 1 136 ? -10.686 -8.872 7.419 1.00 92.06 136 ASN A C 1
ATOM 1121 O O . ASN A 1 136 ? -10.018 -8.530 8.386 1.00 92.06 136 ASN A O 1
ATOM 1125 N N . GLY A 1 137 ? -11.591 -9.854 7.508 1.00 92.06 137 GLY A N 1
ATOM 1126 C CA . GLY A 1 137 ? -11.788 -10.650 8.728 1.00 92.06 137 GLY A CA 1
ATOM 1127 C C . GLY A 1 137 ? -12.446 -9.899 9.891 1.00 92.06 137 GLY A C 1
ATOM 1128 O O . GLY A 1 137 ? -12.515 -10.419 11.002 1.00 92.06 137 GLY A O 1
ATOM 1129 N N . LEU A 1 138 ? -12.954 -8.685 9.659 1.00 96.31 138 LEU A N 1
ATOM 1130 C CA . LEU A 1 138 ? -13.541 -7.831 10.692 1.00 96.31 138 LEU A CA 1
ATOM 1131 C C . LEU A 1 138 ? -15.066 -7.764 10.571 1.00 96.31 138 LEU A C 1
ATOM 1133 O O . LEU A 1 138 ? -15.646 -7.780 9.487 1.00 96.31 138 LEU A O 1
ATOM 1137 N N . LYS A 1 139 ? -15.746 -7.637 11.705 1.00 97.31 139 LYS A N 1
ATOM 1138 C CA . LYS A 1 139 ? -17.192 -7.418 11.785 1.00 97.31 139 LYS A CA 1
ATOM 1139 C C . LYS A 1 139 ? -17.453 -5.944 12.058 1.00 97.31 139 LYS A C 1
ATOM 1141 O O . LYS A 1 139 ? -16.791 -5.339 12.889 1.00 97.31 139 LYS A O 1
ATOM 1146 N N . PHE A 1 140 ? -18.444 -5.379 11.381 1.00 97.62 140 PHE A N 1
ATOM 1147 C CA . PHE A 1 140 ? -18.893 -4.012 11.622 1.00 97.62 140 PHE A CA 1
ATOM 1148 C C . PHE A 1 140 ? -20.395 -4.000 11.888 1.00 97.62 140 PHE A C 1
ATOM 1150 O O . PHE A 1 140 ? -21.182 -4.479 11.058 1.00 97.62 140 PHE A O 1
ATOM 1157 N N . ASP A 1 141 ? -20.775 -3.485 13.052 1.00 95.44 141 ASP A N 1
ATOM 1158 C CA . ASP A 1 141 ? -22.167 -3.325 13.453 1.00 95.44 141 ASP A CA 1
ATOM 1159 C C . ASP A 1 141 ? -22.684 -1.947 13.019 1.00 95.44 141 ASP A C 1
ATOM 1161 O O . ASP A 1 141 ? -22.151 -0.910 13.398 1.00 95.44 141 ASP A O 1
ATOM 1165 N N . LEU A 1 142 ? -23.749 -1.939 12.217 1.00 93.81 142 LEU A N 1
ATOM 1166 C CA . LEU A 1 142 ? -24.355 -0.715 11.689 1.00 93.81 142 LEU A CA 1
ATOM 1167 C C . LEU A 1 142 ? -25.124 0.080 12.751 1.00 93.81 142 LEU A C 1
ATOM 1169 O O . LEU A 1 142 ? -25.394 1.257 12.522 1.00 93.81 142 LEU A O 1
ATOM 1173 N N . ASN A 1 143 ? -25.497 -0.551 13.866 1.00 90.56 143 ASN A N 1
ATOM 1174 C CA . ASN A 1 143 ? -26.258 0.091 14.933 1.00 90.56 143 ASN A CA 1
ATOM 1175 C C . ASN A 1 143 ? -25.323 0.785 15.922 1.00 90.56 143 ASN A C 1
ATOM 1177 O O . ASN A 1 143 ? -25.456 1.984 16.151 1.00 90.56 143 ASN A O 1
ATOM 1181 N N . SER A 1 144 ? -24.366 0.038 16.481 1.00 92.06 144 SER A N 1
ATOM 1182 C CA . SER A 1 144 ? -23.383 0.584 17.425 1.00 92.06 144 SER A CA 1
ATOM 1183 C C . SER A 1 144 ? -22.242 1.346 16.746 1.00 92.06 144 SER A C 1
ATOM 1185 O O . SER A 1 144 ? -21.537 2.095 17.415 1.00 92.06 144 SER A O 1
ATOM 1187 N N . LEU A 1 145 ? -22.063 1.173 15.429 1.00 95.19 145 LEU A N 1
ATOM 1188 C CA . LEU A 1 145 ? -20.931 1.696 14.654 1.00 95.19 145 LEU A CA 1
ATOM 1189 C C . LEU A 1 145 ? -19.573 1.218 15.185 1.00 95.19 145 LEU A C 1
ATOM 1191 O O . LEU A 1 145 ? -18.560 1.884 14.992 1.00 95.19 145 LEU A O 1
ATOM 1195 N N . LEU A 1 146 ? -19.548 0.044 15.820 1.00 93.75 146 LEU A N 1
ATOM 1196 C CA . LEU A 1 146 ? -18.338 -0.565 16.355 1.00 93.75 146 LEU A CA 1
ATOM 1197 C C . LEU A 1 146 ? -17.777 -1.622 15.404 1.00 93.75 146 LEU A C 1
ATOM 1199 O O . LEU A 1 146 ? -18.510 -2.376 14.751 1.00 93.75 146 LEU A O 1
ATOM 1203 N N . VAL A 1 147 ? -16.448 -1.684 15.362 1.00 95.94 147 VAL A N 1
ATOM 1204 C CA . VAL A 1 147 ? -15.692 -2.735 14.680 1.00 95.94 147 VAL A CA 1
ATOM 1205 C C . VAL A 1 147 ? -15.292 -3.788 15.708 1.00 95.94 147 VAL A C 1
ATOM 1207 O O . VAL A 1 147 ? -14.738 -3.458 16.754 1.00 95.94 147 VAL A O 1
ATOM 1210 N N . ALA A 1 148 ? -15.568 -5.051 15.404 1.00 94.25 148 ALA A N 1
ATOM 1211 C CA . ALA A 1 148 ? -15.272 -6.199 16.249 1.00 94.25 148 ALA A CA 1
ATOM 1212 C C . ALA A 1 148 ? -14.502 -7.266 15.465 1.00 94.25 148 ALA A C 1
ATOM 1214 O O . ALA A 1 148 ? -14.702 -7.450 14.265 1.00 94.25 148 ALA A O 1
ATOM 1215 N N . GLY A 1 149 ? -13.643 -8.003 16.153 1.00 93.44 149 GLY A N 1
ATOM 1216 C CA . GLY A 1 149 ? -12.771 -9.018 15.573 1.00 93.44 149 GLY A CA 1
ATOM 1217 C C . GLY A 1 149 ? -11.550 -9.234 16.463 1.00 93.44 149 GLY A C 1
ATOM 1218 O O . GLY A 1 149 ? -11.446 -8.585 17.506 1.00 93.44 149 GLY A O 1
ATOM 1219 N N . PRO A 1 150 ? -10.632 -10.125 16.066 1.00 91.81 150 PRO A N 1
ATOM 1220 C CA . PRO A 1 150 ? -9.352 -10.269 16.743 1.00 91.81 150 PRO A CA 1
ATOM 1221 C C . PRO A 1 150 ? -8.618 -8.925 16.787 1.00 91.81 150 PRO A C 1
ATOM 1223 O O . PRO A 1 150 ? -8.450 -8.267 15.757 1.00 91.81 150 PRO A O 1
ATOM 1226 N N . GLU A 1 151 ? -8.170 -8.510 17.972 1.00 93.31 151 GLU A N 1
ATOM 1227 C CA . GLU A 1 151 ? -7.601 -7.170 18.167 1.00 93.31 151 GLU A CA 1
ATOM 1228 C C . GLU A 1 151 ? -6.360 -6.940 17.282 1.00 93.31 151 GLU A C 1
ATOM 1230 O O . GLU A 1 151 ? -6.169 -5.845 16.758 1.00 93.31 151 GLU A O 1
ATOM 1235 N N . HIS A 1 152 ? -5.575 -7.987 16.993 1.00 89.12 152 HIS A N 1
ATOM 1236 C CA . HIS A 1 152 ? -4.399 -7.888 16.116 1.00 89.12 152 HIS A CA 1
ATOM 1237 C C . HIS A 1 152 ? -4.778 -7.538 14.675 1.00 89.12 152 HIS A C 1
ATOM 1239 O O . HIS A 1 152 ? -4.094 -6.733 14.042 1.00 89.12 152 HIS A O 1
ATOM 1245 N N . LEU A 1 153 ? -5.902 -8.074 14.183 1.00 91.50 153 LEU A N 1
ATOM 1246 C CA . LEU A 1 153 ? -6.440 -7.737 12.869 1.00 91.50 153 LEU A CA 1
ATOM 1247 C C . LEU A 1 153 ? -7.006 -6.321 12.852 1.00 91.50 153 LEU A C 1
ATOM 1249 O O . LEU A 1 153 ? -6.791 -5.615 11.873 1.00 91.50 153 LEU A O 1
ATOM 1253 N N . ILE A 1 154 ? -7.684 -5.873 13.916 1.00 95.06 154 ILE A N 1
ATOM 1254 C CA . ILE A 1 154 ? -8.205 -4.498 14.002 1.00 95.06 154 ILE A CA 1
ATOM 1255 C C . ILE A 1 154 ? -7.050 -3.495 13.934 1.00 95.06 154 ILE A C 1
ATOM 1257 O O . ILE A 1 154 ? -7.068 -2.582 13.103 1.00 95.06 154 ILE A O 1
ATOM 1261 N N . ARG A 1 155 ? -6.029 -3.668 14.781 1.00 94.50 155 ARG A N 1
ATOM 1262 C CA . ARG A 1 155 ? -4.899 -2.733 14.858 1.00 94.50 155 ARG A CA 1
ATOM 1263 C C . ARG A 1 155 ? -4.090 -2.713 13.564 1.00 94.50 155 ARG A C 1
ATOM 1265 O O . ARG A 1 155 ? -3.805 -1.633 13.041 1.00 94.50 155 ARG A O 1
ATOM 1272 N N . GLU A 1 156 ? -3.782 -3.878 12.998 1.00 92.00 156 GLU A N 1
ATOM 1273 C CA . GLU A 1 156 ? -3.058 -3.947 11.727 1.00 92.00 156 GLU A CA 1
ATOM 1274 C C . GLU A 1 156 ? -3.920 -3.460 10.547 1.00 92.00 156 GLU A C 1
ATOM 1276 O O . GLU A 1 156 ? -3.404 -2.768 9.669 1.00 92.00 156 GLU A O 1
ATOM 1281 N N . PHE A 1 157 ? -5.235 -3.711 10.537 1.00 95.00 157 PHE A N 1
ATOM 1282 C CA . PHE A 1 157 ? -6.145 -3.148 9.533 1.00 95.00 157 PHE A CA 1
ATOM 1283 C C . PHE A 1 157 ? -6.075 -1.624 9.522 1.00 95.00 157 PHE A C 1
ATOM 1285 O O . PHE A 1 157 ? -5.889 -1.037 8.456 1.00 95.00 157 PHE A O 1
ATOM 1292 N N . TYR A 1 158 ? -6.200 -0.974 10.683 1.00 96.06 158 TYR A N 1
ATOM 1293 C CA . TYR A 1 158 ? -6.162 0.486 10.750 1.00 96.06 158 TYR A CA 1
ATOM 1294 C C . TYR A 1 158 ? -4.785 1.036 10.389 1.00 96.06 158 TYR A C 1
ATOM 1296 O O . TYR A 1 158 ? -4.708 2.043 9.682 1.00 96.06 158 TYR A O 1
ATOM 1304 N N . TYR A 1 159 ? -3.703 0.342 10.755 1.00 94.06 159 TYR A N 1
ATOM 1305 C CA . TYR A 1 159 ? -2.368 0.695 10.277 1.00 94.06 159 TYR A CA 1
ATOM 1306 C C . TYR A 1 159 ? -2.320 0.671 8.746 1.00 94.06 159 TYR A C 1
ATOM 1308 O O . TYR A 1 159 ? -1.981 1.682 8.128 1.00 94.06 159 TYR A O 1
ATOM 1316 N N . ARG A 1 160 ? -2.715 -0.442 8.117 1.00 91.75 160 ARG A N 1
ATOM 1317 C CA . ARG A 1 160 ? -2.690 -0.586 6.655 1.00 91.75 160 ARG A CA 1
ATOM 1318 C C . ARG A 1 160 ? -3.645 0.391 5.976 1.00 91.75 160 ARG A C 1
ATOM 1320 O O . ARG A 1 160 ? -3.313 0.918 4.918 1.00 91.75 160 ARG A O 1
ATOM 1327 N N . PHE A 1 161 ? -4.794 0.686 6.580 1.00 94.62 161 PHE A N 1
ATOM 1328 C CA . PHE A 1 161 ? -5.756 1.680 6.102 1.00 94.62 161 PHE A CA 1
ATOM 1329 C C . PHE A 1 161 ? -5.122 3.063 6.019 1.00 94.62 161 PHE A C 1
ATOM 1331 O O . PHE A 1 161 ? -5.045 3.622 4.920 1.00 94.62 161 PHE A O 1
ATOM 1338 N N . TYR A 1 162 ? -4.600 3.574 7.133 1.00 94.25 162 TYR A N 1
ATOM 1339 C CA . TYR A 1 162 ? -3.973 4.890 7.162 1.00 94.25 162 TYR A CA 1
ATOM 1340 C C . TYR A 1 162 ? -2.707 4.935 6.308 1.00 94.25 162 TYR A C 1
ATOM 1342 O O . TYR A 1 162 ? -2.529 5.872 5.529 1.00 94.25 162 TYR A O 1
ATOM 1350 N N . TRP A 1 163 ? -1.869 3.899 6.372 1.00 91.19 163 TRP A N 1
ATO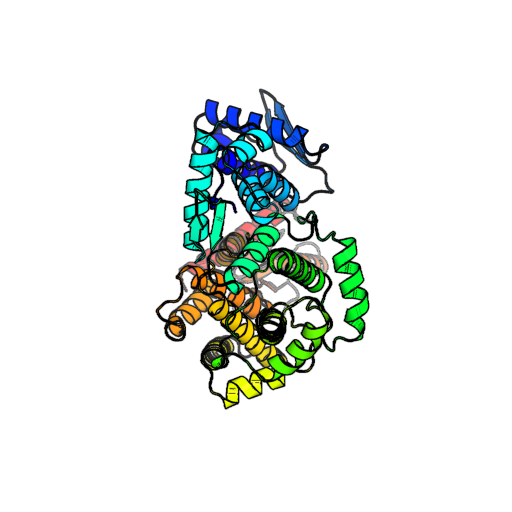M 1351 C CA . TRP A 1 163 ? -0.638 3.824 5.590 1.00 91.19 163 TRP A CA 1
ATOM 1352 C C . TRP A 1 163 ? -0.900 3.761 4.080 1.00 91.19 163 TRP A C 1
ATOM 1354 O O . TRP A 1 163 ? -0.184 4.392 3.307 1.00 91.19 163 TRP A O 1
ATOM 1364 N N . SER A 1 164 ? -1.960 3.067 3.644 1.00 88.19 164 SER A N 1
ATOM 1365 C CA . SER A 1 164 ? -2.331 2.964 2.222 1.00 88.19 164 SER A CA 1
ATOM 1366 C C . SER A 1 164 ? -2.810 4.279 1.606 1.00 88.19 164 SER A C 1
ATOM 1368 O O . SER A 1 164 ? -2.822 4.400 0.383 1.00 88.19 164 SER A O 1
ATOM 1370 N N . VAL A 1 165 ? -3.220 5.247 2.430 1.00 89.81 165 VAL A N 1
ATOM 1371 C CA . VAL A 1 165 ? -3.756 6.534 1.972 1.00 89.81 165 VAL A CA 1
ATOM 1372 C C . VAL A 1 165 ? -2.775 7.661 2.260 1.00 89.81 165 VAL A C 1
ATOM 1374 O O . VAL A 1 165 ? -2.378 8.375 1.350 1.00 89.81 165 VAL A O 1
ATOM 1377 N N . ILE A 1 166 ? -2.374 7.824 3.520 1.00 87.25 166 ILE A N 1
ATOM 1378 C CA . ILE A 1 166 ? -1.605 8.983 3.984 1.00 87.25 166 ILE A CA 1
ATOM 1379 C C . ILE A 1 166 ? -0.099 8.770 3.840 1.00 87.25 166 ILE A C 1
ATOM 1381 O O . ILE A 1 166 ? 0.625 9.733 3.563 1.00 87.25 166 ILE A O 1
ATOM 1385 N N . LYS A 1 167 ? 0.379 7.531 4.010 1.00 84.31 167 LYS A N 1
ATOM 1386 C CA . LYS A 1 167 ? 1.814 7.206 4.060 1.00 84.31 167 LYS A CA 1
ATOM 1387 C C . LYS A 1 167 ? 2.506 8.078 5.125 1.00 84.31 167 LYS A C 1
ATOM 1389 O O . LYS A 1 167 ? 2.041 8.130 6.255 1.00 84.31 167 LYS A O 1
ATOM 1394 N N . SER A 1 168 ? 3.564 8.806 4.774 1.00 77.81 168 SER A N 1
ATOM 1395 C CA . SER A 1 168 ? 4.270 9.743 5.661 1.00 77.81 168 SER A CA 1
ATOM 1396 C C . SER A 1 168 ? 3.859 11.213 5.483 1.00 77.81 168 SER A C 1
ATOM 1398 O O . SER A 1 168 ? 4.434 12.084 6.127 1.00 77.81 168 SER A O 1
ATOM 1400 N N . THR A 1 169 ? 2.876 11.523 4.628 1.00 77.00 169 THR A N 1
ATOM 1401 C CA . THR A 1 169 ? 2.594 12.920 4.235 1.00 77.00 169 THR A CA 1
ATOM 1402 C C . THR A 1 169 ? 1.973 13.763 5.351 1.00 77.00 169 THR A C 1
ATOM 1404 O O . THR A 1 169 ? 2.210 14.967 5.423 1.00 77.00 169 THR A O 1
ATOM 1407 N N . LYS A 1 170 ? 1.138 13.154 6.202 1.00 85.50 170 LYS A N 1
ATOM 1408 C CA . LYS A 1 170 ? 0.408 13.807 7.302 1.00 85.50 170 LYS A CA 1
ATOM 1409 C C . LYS A 1 170 ? 0.259 12.832 8.477 1.00 85.50 170 LYS A C 1
ATOM 1411 O O . LYS A 1 170 ? 0.445 11.631 8.316 1.00 85.50 170 LYS A O 1
ATOM 1416 N N . TRP A 1 171 ? -0.114 13.334 9.652 1.00 92.88 171 TRP A N 1
ATOM 1417 C CA . TRP A 1 171 ? -0.484 12.507 10.806 1.00 92.88 171 TRP A CA 1
ATOM 1418 C C . TRP A 1 171 ? -2.017 12.382 10.901 1.00 92.88 171 TRP A C 1
ATOM 1420 O O . TRP A 1 171 ? -2.679 13.420 10.976 1.00 92.88 171 TRP A O 1
ATOM 1430 N N . PRO A 1 172 ? -2.608 11.169 10.853 1.00 93.06 172 PRO A N 1
ATOM 1431 C CA . PRO A 1 172 ? -4.064 11.012 10.848 1.00 93.06 172 PRO A CA 1
ATOM 1432 C C . PRO A 1 172 ? -4.716 11.208 12.211 1.00 93.06 172 PRO A C 1
ATOM 1434 O O . PRO A 1 172 ? -5.895 11.544 12.269 1.00 93.06 172 PRO A O 1
ATOM 1437 N N . PHE A 1 173 ? -3.991 10.957 13.298 1.00 94.88 173 PHE A N 1
ATOM 1438 C CA . PHE A 1 173 ? -4.594 10.807 14.616 1.00 94.88 173 PHE A CA 1
ATOM 1439 C C . PHE A 1 173 ? -4.717 12.157 15.326 1.00 94.88 173 PHE A C 1
ATOM 1441 O O . PHE A 1 173 ? -3.750 12.914 15.422 1.00 94.88 173 PHE A O 1
ATOM 1448 N N . LYS A 1 174 ? -5.907 12.459 15.851 1.00 91.50 174 LYS A N 1
ATOM 1449 C CA . LYS A 1 174 ? -6.134 13.661 16.667 1.00 91.50 174 LYS A CA 1
ATOM 1450 C C . LYS A 1 174 ? -5.447 13.536 18.020 1.00 91.50 174 LYS A C 1
ATOM 1452 O O . LYS A 1 174 ? -4.743 14.442 18.453 1.00 91.50 174 LYS A O 1
ATOM 1457 N N . ILE A 1 175 ? -5.674 12.404 18.678 1.00 91.75 175 ILE A N 1
ATOM 1458 C CA . ILE A 1 175 ? -5.056 12.023 19.943 1.00 91.75 175 ILE A CA 1
ATOM 1459 C C . ILE A 1 175 ? -4.705 10.536 19.808 1.00 91.75 175 ILE A C 1
ATOM 1461 O O . ILE A 1 175 ? -5.600 9.747 19.506 1.00 91.75 175 ILE A O 1
ATOM 1465 N N . PRO A 1 176 ? -3.434 10.149 19.991 1.00 94.25 176 PRO A N 1
ATOM 1466 C CA . PRO A 1 176 ? -2.296 10.995 20.369 1.00 94.25 176 PRO A CA 1
ATOM 1467 C C . PRO A 1 176 ? -1.775 11.878 19.214 1.00 94.25 176 PRO A C 1
ATOM 1469 O O . PRO A 1 176 ? -1.938 11.553 18.036 1.00 94.25 176 PRO A O 1
ATOM 1472 N N . THR A 1 177 ? -1.122 12.999 19.549 1.00 96.00 177 THR A N 1
ATOM 1473 C CA . THR A 1 177 ? -0.478 13.871 18.546 1.00 96.00 177 THR A CA 1
ATOM 1474 C C . THR A 1 177 ? 0.856 13.285 18.078 1.00 96.00 177 THR A C 1
ATOM 1476 O O . THR A 1 177 ? 1.512 12.563 18.831 1.00 96.00 177 THR A O 1
ATOM 1479 N N . PHE A 1 178 ? 1.297 13.631 16.862 1.00 95.25 178 PHE A N 1
ATOM 1480 C CA . PHE A 1 178 ? 2.590 13.176 16.333 1.00 95.25 178 PHE A CA 1
ATOM 1481 C C . PHE A 1 178 ? 3.751 13.515 17.272 1.00 95.25 178 PHE A C 1
ATOM 1483 O O . PHE A 1 178 ? 4.582 12.655 17.543 1.00 95.25 178 PHE A O 1
ATOM 1490 N N . ILE A 1 179 ? 3.778 14.748 17.791 1.00 95.31 179 ILE A N 1
ATOM 1491 C CA . ILE A 1 179 ? 4.831 15.235 18.691 1.00 95.31 179 ILE A CA 1
ATOM 1492 C C . ILE A 1 179 ? 4.901 14.340 19.930 1.00 95.31 179 ILE A C 1
ATOM 1494 O O . ILE A 1 179 ? 5.962 13.807 20.233 1.00 95.31 179 ILE A O 1
ATOM 1498 N N . THR A 1 180 ? 3.757 14.069 20.564 1.00 95.06 180 THR A N 1
ATOM 1499 C CA . THR A 1 180 ? 3.681 13.220 21.761 1.00 95.06 180 THR A CA 1
ATOM 1500 C C . THR A 1 180 ? 4.242 11.817 21.519 1.00 95.06 180 THR A C 1
ATOM 1502 O O . THR A 1 180 ? 5.042 11.322 22.313 1.00 95.06 180 THR A O 1
ATOM 1505 N N . VAL A 1 181 ? 3.842 11.156 20.426 1.00 95.62 181 VAL A N 1
ATOM 1506 C CA . VAL A 1 181 ? 4.308 9.786 20.138 1.00 95.62 181 VAL A CA 1
ATOM 1507 C C . VAL A 1 181 ? 5.780 9.786 19.711 1.00 95.62 181 VAL A C 1
ATOM 1509 O O . VAL A 1 181 ? 6.536 8.907 20.123 1.00 95.62 181 VAL A O 1
ATOM 1512 N N . SER A 1 182 ? 6.201 10.780 18.925 1.00 95.31 182 SER A N 1
ATOM 1513 C CA . SER A 1 182 ? 7.579 10.926 18.442 1.00 95.31 182 SER A CA 1
ATOM 1514 C C . SER A 1 182 ? 8.561 11.184 19.584 1.00 95.31 182 SER A C 1
ATOM 1516 O O . SER A 1 182 ? 9.598 10.529 19.655 1.00 95.31 182 SER A O 1
ATOM 1518 N N . GLU A 1 183 ? 8.234 12.082 20.513 1.00 95.44 183 GLU A N 1
ATOM 1519 C CA . GLU A 1 183 ? 9.065 12.367 21.688 1.00 95.44 183 GLU A CA 1
ATOM 1520 C C . GLU A 1 183 ? 9.177 11.150 22.605 1.00 95.44 183 GLU A C 1
ATOM 1522 O O . GLU A 1 183 ? 10.282 10.791 23.009 1.00 95.44 183 GLU A O 1
ATOM 1527 N N . MET A 1 184 ? 8.062 10.458 22.864 1.00 95.00 184 MET A N 1
ATOM 1528 C CA . MET A 1 184 ? 8.073 9.201 23.615 1.00 95.00 184 MET A CA 1
ATOM 1529 C C . MET A 1 184 ? 8.991 8.161 22.957 1.00 95.00 184 MET A C 1
ATOM 1531 O O . MET A 1 184 ? 9.728 7.470 23.659 1.00 95.00 184 MET A O 1
ATOM 1535 N N . PHE A 1 185 ? 8.938 8.026 21.629 1.00 94.50 185 PHE A N 1
ATOM 1536 C CA . PHE A 1 185 ? 9.808 7.101 20.908 1.00 94.50 185 PHE A CA 1
ATOM 1537 C C . PHE A 1 185 ? 11.277 7.499 21.039 1.00 94.50 185 PHE A C 1
ATOM 1539 O O . PHE A 1 185 ? 12.077 6.676 21.468 1.00 94.50 185 PHE A O 1
ATOM 1546 N N . LYS A 1 186 ? 11.624 8.764 20.775 1.00 94.06 186 LYS A N 1
ATOM 1547 C CA . LYS A 1 186 ? 13.005 9.270 20.871 1.00 94.06 186 LYS A CA 1
ATOM 1548 C C . LYS A 1 186 ? 13.614 9.103 22.263 1.00 94.06 186 LYS A C 1
ATOM 1550 O O . LYS A 1 186 ? 14.813 8.890 22.382 1.00 94.06 186 LYS A O 1
ATOM 1555 N N . GLN A 1 187 ? 12.805 9.193 23.319 1.00 94.56 187 GLN A N 1
ATOM 1556 C CA . GLN A 1 187 ? 13.266 8.956 24.691 1.00 94.56 187 GLN A CA 1
ATOM 1557 C C . GLN A 1 187 ? 13.628 7.485 24.950 1.00 94.56 187 GLN A C 1
ATOM 1559 O O . GLN A 1 187 ? 14.525 7.210 25.742 1.00 94.56 187 GLN A O 1
ATOM 1564 N N . LYS A 1 188 ? 12.931 6.544 24.301 1.00 93.12 188 LYS A N 1
ATOM 1565 C CA . LYS A 1 188 ? 13.067 5.093 24.526 1.00 93.12 188 LYS A CA 1
ATOM 1566 C C . LYS A 1 188 ? 13.997 4.416 23.523 1.00 93.12 188 LYS A C 1
ATOM 1568 O O . LYS A 1 188 ? 14.595 3.400 23.851 1.00 93.12 188 LYS A O 1
ATOM 1573 N N . GLU A 1 189 ? 14.148 4.987 22.333 1.00 90.19 189 GLU A N 1
ATOM 1574 C CA . GLU A 1 189 ? 14.990 4.480 21.247 1.00 90.19 189 GLU A CA 1
ATOM 1575 C C . GLU A 1 189 ? 16.440 4.174 21.674 1.00 90.19 189 GLU A C 1
ATOM 1577 O O . GLU A 1 189 ? 16.916 3.093 21.338 1.00 90.19 189 GLU A O 1
ATOM 1582 N N . PRO A 1 190 ? 17.138 5.000 22.486 1.00 90.31 190 PRO A N 1
ATOM 1583 C CA . PRO A 1 190 ? 18.492 4.672 22.948 1.00 90.31 190 PRO A CA 1
ATOM 1584 C C . PRO A 1 190 ? 18.575 3.422 23.836 1.00 90.31 190 PRO A C 1
ATOM 1586 O O . PRO A 1 190 ? 19.659 2.875 24.018 1.00 90.31 190 PRO A O 1
ATOM 1589 N N . MET A 1 191 ? 17.450 2.998 24.422 1.00 89.38 191 MET A N 1
ATOM 1590 C CA . MET A 1 191 ? 17.353 1.795 25.254 1.00 89.38 191 MET A CA 1
ATOM 1591 C C . MET A 1 191 ? 17.030 0.545 24.427 1.00 89.38 191 MET A C 1
ATOM 1593 O O . MET A 1 191 ? 17.129 -0.563 24.948 1.00 89.38 191 MET A O 1
ATOM 1597 N N . MET A 1 192 ? 16.622 0.716 23.167 1.00 84.62 192 MET A N 1
ATOM 1598 C CA . MET A 1 192 ? 16.309 -0.385 22.267 1.00 84.62 192 MET A CA 1
ATOM 1599 C C . MET A 1 192 ? 17.592 -0.957 21.676 1.00 84.62 192 MET A C 1
ATOM 160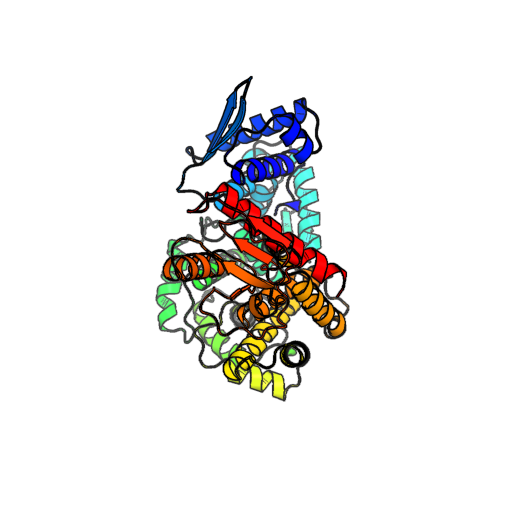1 O O . MET A 1 192 ? 18.519 -0.233 21.308 1.00 84.62 192 MET A O 1
ATOM 1605 N N . ALA A 1 193 ? 17.629 -2.277 21.518 1.00 77.25 193 ALA A N 1
ATOM 1606 C CA . ALA A 1 193 ? 18.733 -2.924 20.819 1.00 77.25 193 ALA A CA 1
ATOM 1607 C C . ALA A 1 193 ? 18.580 -2.829 19.285 1.00 77.25 193 ALA A C 1
ATOM 1609 O O . ALA A 1 193 ? 19.531 -3.077 18.543 1.00 77.25 193 ALA A O 1
ATOM 1610 N N . LEU A 1 194 ? 17.369 -2.505 18.824 1.00 76.12 194 LEU A N 1
ATOM 1611 C CA . LEU A 1 194 ? 16.964 -2.330 17.432 1.00 76.12 194 LEU A CA 1
ATOM 1612 C C . LEU A 1 194 ? 17.060 -0.850 17.028 1.00 76.12 194 LEU A C 1
ATOM 1614 O O . LEU A 1 194 ? 16.502 0.010 17.704 1.00 76.12 194 LEU A O 1
ATOM 1618 N N . LYS A 1 195 ? 17.692 -0.570 15.884 1.00 79.69 195 LYS A N 1
ATOM 1619 C CA . LYS A 1 195 ? 17.607 0.727 15.200 1.00 79.69 195 LYS A CA 1
ATOM 1620 C C . LYS A 1 195 ? 16.644 0.624 14.027 1.00 79.69 195 LYS A C 1
ATOM 1622 O O . LYS A 1 195 ? 16.746 -0.323 13.257 1.00 79.69 195 LYS A O 1
ATOM 1627 N N . LEU A 1 196 ? 15.747 1.597 13.907 1.00 83.19 196 LEU A N 1
ATOM 1628 C CA . LEU A 1 196 ? 14.793 1.689 12.806 1.00 83.19 196 LEU A CA 1
ATOM 1629 C C . LEU A 1 196 ? 15.283 2.703 11.771 1.00 83.19 196 LEU A C 1
ATOM 1631 O O . LEU A 1 196 ? 15.831 3.746 12.133 1.00 83.19 196 LEU A O 1
ATOM 1635 N N . SER A 1 197 ? 15.054 2.430 10.487 1.00 84.38 197 SER A N 1
ATOM 1636 C CA . SER A 1 197 ? 15.179 3.459 9.448 1.00 84.38 197 SER A CA 1
ATOM 1637 C C . SER A 1 197 ? 14.110 4.551 9.616 1.00 84.38 197 SER A C 1
ATOM 1639 O O . SER A 1 197 ? 13.121 4.376 10.328 1.00 84.38 197 SER A O 1
ATOM 1641 N N . GLU A 1 198 ? 14.261 5.689 8.934 1.00 86.69 198 GLU A N 1
ATOM 1642 C CA . GLU A 1 198 ? 13.302 6.802 9.039 1.00 86.69 198 GLU A CA 1
ATOM 1643 C C . GLU A 1 198 ? 11.867 6.374 8.684 1.00 86.69 198 GLU A C 1
ATOM 1645 O O . GLU A 1 198 ? 10.903 6.745 9.358 1.00 86.69 198 GLU A O 1
ATOM 1650 N N . ILE A 1 199 ? 11.708 5.549 7.642 1.00 86.25 199 ILE A N 1
ATOM 1651 C CA . ILE A 1 199 ? 10.388 5.078 7.215 1.00 86.25 199 ILE A CA 1
ATOM 1652 C C . ILE A 1 199 ? 9.804 4.061 8.198 1.00 86.25 199 ILE A C 1
ATOM 1654 O O . ILE A 1 199 ? 8.613 4.115 8.511 1.00 86.25 199 ILE A O 1
ATOM 1658 N N . GLU A 1 200 ? 10.640 3.169 8.721 1.00 86.00 200 GLU A N 1
ATOM 1659 C CA . GLU A 1 200 ? 10.274 2.182 9.734 1.00 86.00 200 GLU A CA 1
ATOM 1660 C C . GLU A 1 200 ? 9.837 2.851 11.032 1.00 86.00 200 GLU A C 1
ATOM 1662 O O . GLU A 1 200 ? 8.824 2.465 11.616 1.00 86.00 200 GLU A O 1
ATOM 1667 N N . GLN A 1 201 ? 10.549 3.899 11.446 1.00 89.69 201 GLN A N 1
ATOM 1668 C CA . GLN A 1 201 ? 10.189 4.706 12.599 1.00 89.69 201 GLN A CA 1
ATOM 1669 C C . GLN A 1 201 ? 8.788 5.289 12.418 1.00 89.69 201 GLN A C 1
ATOM 1671 O O . GLN A 1 201 ? 7.938 5.106 13.285 1.00 89.69 201 GLN A O 1
ATOM 1676 N N . ILE A 1 202 ? 8.492 5.928 11.282 1.00 91.69 202 ILE A N 1
ATOM 1677 C CA . ILE A 1 202 ? 7.157 6.496 11.031 1.00 91.69 202 ILE A CA 1
ATOM 1678 C C . ILE A 1 202 ? 6.079 5.398 11.052 1.00 91.69 202 ILE A C 1
ATOM 1680 O O . ILE A 1 202 ? 5.034 5.577 11.684 1.00 91.69 202 ILE A O 1
ATOM 1684 N N . GLN A 1 203 ? 6.323 4.248 10.417 1.00 91.62 203 GLN A N 1
ATOM 1685 C CA . GLN A 1 203 ? 5.393 3.110 10.442 1.00 91.62 203 GLN A CA 1
ATOM 1686 C C . GLN A 1 203 ? 5.157 2.576 11.860 1.00 91.62 203 GLN A C 1
ATOM 1688 O O . GLN A 1 203 ? 4.037 2.175 12.199 1.00 91.62 203 GLN A O 1
ATOM 1693 N N . PHE A 1 204 ? 6.197 2.567 12.689 1.00 91.75 204 PHE A N 1
ATOM 1694 C CA . PHE A 1 204 ? 6.111 2.158 14.081 1.00 91.75 204 PHE A CA 1
ATOM 1695 C C . PHE A 1 204 ? 5.334 3.181 14.919 1.00 91.75 204 PHE A C 1
ATOM 1697 O O . PHE A 1 204 ? 4.436 2.792 15.663 1.00 91.75 204 PHE A O 1
ATOM 1704 N N . LEU A 1 205 ? 5.561 4.486 14.722 1.00 94.50 205 LEU A N 1
ATOM 1705 C CA . LEU A 1 205 ? 4.788 5.551 15.376 1.00 94.50 205 LEU A CA 1
ATOM 1706 C C . LEU A 1 205 ? 3.287 5.430 15.078 1.00 94.50 205 LEU A C 1
ATOM 1708 O O . LEU A 1 205 ? 2.474 5.572 15.991 1.00 94.50 205 LEU A O 1
ATOM 1712 N N . TYR A 1 206 ? 2.902 5.116 13.835 1.00 95.00 206 TYR A N 1
ATOM 1713 C CA . TYR A 1 206 ? 1.497 4.864 13.481 1.00 95.00 206 TYR A CA 1
ATOM 1714 C C . TYR A 1 206 ? 0.893 3.733 14.318 1.00 95.00 206 TYR A C 1
ATOM 1716 O O . TYR A 1 206 ? -0.221 3.858 14.826 1.00 95.00 206 TYR A O 1
ATOM 1724 N N . ARG A 1 207 ? 1.633 2.635 14.488 1.00 94.00 207 ARG A N 1
ATOM 1725 C CA . ARG A 1 207 ? 1.178 1.493 15.288 1.00 94.00 207 ARG A CA 1
ATOM 1726 C C . ARG A 1 207 ? 1.119 1.804 16.772 1.00 94.00 207 ARG A C 1
ATOM 1728 O O . ARG A 1 207 ? 0.157 1.408 17.419 1.00 94.00 207 ARG A O 1
ATOM 1735 N N . LEU A 1 208 ? 2.077 2.563 17.298 1.00 94.75 208 LEU A N 1
ATOM 1736 C CA . LEU A 1 208 ? 2.018 3.055 18.674 1.00 94.75 208 LEU A CA 1
ATOM 1737 C C . LEU A 1 208 ? 0.779 3.927 18.899 1.00 94.75 208 LEU A C 1
ATOM 1739 O O . LEU A 1 208 ? 0.093 3.756 19.903 1.00 94.75 208 LEU A O 1
ATOM 1743 N N . ALA A 1 209 ? 0.451 4.815 17.960 1.00 96.44 209 ALA A N 1
ATOM 1744 C CA . ALA A 1 209 ? -0.737 5.656 18.058 1.00 96.44 209 ALA A CA 1
ATOM 1745 C C . ALA A 1 209 ? -2.034 4.839 18.035 1.00 96.44 209 ALA A C 1
ATOM 1747 O O . ALA A 1 209 ? -2.904 5.041 18.880 1.00 96.44 209 ALA A O 1
ATOM 1748 N N . ILE A 1 210 ? -2.137 3.873 17.120 1.00 96.31 210 ILE A N 1
ATOM 1749 C CA . ILE A 1 210 ? -3.271 2.941 17.047 1.00 96.31 210 ILE A CA 1
ATOM 1750 C C . ILE A 1 210 ? -3.399 2.146 18.348 1.00 96.31 210 ILE A C 1
ATOM 1752 O O . ILE A 1 210 ? -4.492 2.071 18.904 1.00 96.31 210 ILE A O 1
ATOM 1756 N N . ASN A 1 211 ? -2.295 1.614 18.874 1.00 94.12 211 ASN A N 1
ATOM 1757 C CA . ASN A 1 211 ? -2.287 0.903 20.149 1.00 94.12 211 ASN A CA 1
ATOM 1758 C C . ASN A 1 211 ? -2.759 1.795 21.300 1.00 94.12 211 ASN A C 1
ATOM 1760 O O . ASN A 1 211 ? -3.565 1.353 22.108 1.00 94.12 211 ASN A O 1
ATOM 1764 N N . GLN A 1 212 ? -2.308 3.050 21.367 1.00 94.12 212 GLN A N 1
ATOM 1765 C CA . GLN A 1 212 ? -2.735 3.992 22.406 1.00 94.12 212 GLN A CA 1
ATOM 1766 C C . GLN A 1 212 ? -4.226 4.322 22.320 1.00 94.12 212 GLN A C 1
ATOM 1768 O O . GLN A 1 212 ? -4.890 4.369 23.356 1.00 94.12 212 GLN A O 1
ATOM 1773 N N . ILE A 1 213 ? -4.759 4.506 21.106 1.00 95.25 213 ILE A N 1
ATOM 1774 C CA . ILE A 1 213 ? -6.196 4.702 20.889 1.00 95.25 213 ILE A CA 1
ATOM 1775 C C . ILE A 1 213 ? -6.941 3.491 21.447 1.00 95.25 213 ILE A C 1
ATOM 1777 O O . ILE A 1 213 ? -7.719 3.645 22.382 1.00 95.25 213 ILE A O 1
ATOM 1781 N N . ARG A 1 214 ? -6.627 2.280 20.977 1.00 94.62 214 ARG A N 1
ATOM 1782 C CA . ARG A 1 214 ? -7.301 1.042 21.404 1.00 94.62 214 ARG A CA 1
ATOM 1783 C C . ARG A 1 214 ? -7.157 0.754 22.898 1.00 94.62 214 ARG A C 1
ATOM 1785 O O . ARG A 1 214 ? -8.135 0.384 23.543 1.00 94.62 214 ARG A O 1
ATOM 1792 N N . HIS A 1 215 ? -5.994 1.035 23.477 1.00 93.12 215 HIS A N 1
ATOM 1793 C CA . HIS A 1 215 ? -5.756 0.962 24.917 1.00 93.12 215 HIS A CA 1
ATOM 1794 C C . HIS A 1 215 ? -6.669 1.923 25.700 1.00 93.12 215 HIS A C 1
ATOM 1796 O O . HIS A 1 215 ? -7.291 1.538 26.691 1.00 93.12 215 HIS A O 1
ATOM 1802 N N . HIS A 1 216 ? -6.801 3.181 25.265 1.00 92.19 216 HIS A N 1
ATOM 1803 C CA . HIS A 1 216 ? -7.736 4.139 25.873 1.00 92.19 216 HIS A CA 1
ATOM 1804 C C . HIS A 1 216 ? -9.204 3.686 25.733 1.00 92.19 216 HIS A C 1
ATOM 1806 O O . HIS A 1 216 ? -10.079 4.059 26.518 1.00 92.19 216 HIS A O 1
ATOM 1812 N N . GLU A 1 217 ? -9.492 2.837 24.752 1.00 91.75 217 GLU A N 1
ATOM 1813 C CA . GLU A 1 217 ? -10.784 2.176 24.601 1.00 91.75 217 GLU A CA 1
ATOM 1814 C C . GLU A 1 217 ? -10.961 0.897 25.418 1.00 91.75 217 GLU A C 1
ATOM 1816 O O . GLU A 1 217 ? -12.048 0.330 25.381 1.00 91.75 217 GLU A O 1
ATOM 1821 N N . GLN A 1 218 ? -9.954 0.499 26.202 1.00 93.06 218 GLN A N 1
ATOM 1822 C CA . GLN A 1 218 ? -9.925 -0.761 26.955 1.00 93.06 218 GLN A CA 1
ATOM 1823 C C . GLN A 1 218 ? -10.033 -1.995 26.041 1.00 93.06 218 GLN A C 1
ATOM 1825 O O . GLN A 1 218 ? -10.525 -3.048 26.442 1.00 93.06 218 GLN A O 1
ATOM 1830 N N . HIS A 1 219 ? -9.573 -1.867 24.795 1.00 93.56 219 HIS A N 1
ATOM 1831 C CA . HIS A 1 219 ? -9.467 -2.970 23.850 1.00 93.56 219 HIS A CA 1
ATOM 1832 C C . HIS A 1 219 ? -8.055 -3.548 23.896 1.00 93.56 219 HIS A C 1
ATOM 1834 O O . HIS A 1 219 ? -7.150 -3.071 23.207 1.00 93.56 219 HIS A O 1
ATOM 1840 N N . PHE A 1 220 ? -7.885 -4.564 24.738 1.00 92.75 220 PHE A N 1
ATOM 1841 C CA . PHE A 1 220 ? -6.615 -5.244 24.970 1.00 92.75 220 PHE A CA 1
ATOM 1842 C C . PHE A 1 220 ? -6.492 -6.545 24.177 1.00 92.75 220 PHE A C 1
ATOM 1844 O O . PHE A 1 220 ? -7.490 -7.145 23.768 1.00 92.75 220 PHE A O 1
ATOM 1851 N N . PHE A 1 221 ? -5.260 -7.021 24.009 1.00 88.38 221 PHE A N 1
ATOM 1852 C CA . PHE A 1 221 ? -5.021 -8.379 23.525 1.00 88.38 221 PHE A CA 1
ATOM 1853 C C . PHE A 1 221 ? -5.335 -9.416 24.602 1.00 88.38 221 PHE A C 1
ATOM 1855 O O . PHE A 1 221 ? -4.645 -9.516 25.615 1.00 88.38 221 PHE A O 1
ATOM 1862 N N . THR A 1 222 ? -6.352 -10.233 24.355 1.00 84.75 222 THR A N 1
ATOM 1863 C CA . THR A 1 222 ? -6.754 -11.318 25.259 1.00 84.75 222 THR A CA 1
ATOM 1864 C C . THR A 1 222 ? -5.998 -12.617 25.001 1.00 84.75 222 THR A C 1
ATOM 1866 O O . THR A 1 222 ? -5.850 -13.428 25.909 1.00 84.75 222 THR A O 1
ATOM 1869 N N . GLU A 1 223 ? -5.511 -12.818 23.777 1.00 79.00 223 GLU A N 1
ATOM 1870 C CA . GLU A 1 223 ? -4.831 -14.043 23.362 1.00 79.00 223 GLU A CA 1
ATOM 1871 C C . GLU A 1 223 ? -3.362 -13.755 23.026 1.00 79.00 223 GLU A C 1
ATOM 1873 O O . GLU A 1 223 ? -3.077 -12.764 22.342 1.00 79.00 223 GLU A O 1
ATOM 1878 N N . PRO A 1 224 ? -2.422 -14.599 23.490 1.00 70.38 224 PRO A N 1
ATOM 1879 C CA . PRO A 1 224 ? -1.028 -14.483 23.100 1.00 70.38 224 PRO A CA 1
ATOM 1880 C C . PRO A 1 224 ? -0.866 -14.837 21.615 1.00 70.38 224 PRO A C 1
ATOM 1882 O O . PRO A 1 224 ? -1.640 -15.633 21.078 1.00 70.38 224 PRO A O 1
ATOM 1885 N N . PRO A 1 225 ? 0.165 -14.301 20.944 1.00 68.00 225 PRO A N 1
ATOM 1886 C CA . PRO A 1 225 ? 0.471 -14.713 19.584 1.00 68.00 225 PRO A CA 1
ATOM 1887 C C . PRO A 1 225 ? 0.802 -16.209 19.526 1.00 68.00 225 PRO A C 1
ATOM 1889 O O . PRO A 1 225 ? 1.354 -16.770 20.478 1.00 68.00 225 PRO A O 1
ATOM 1892 N N . ASP A 1 226 ? 0.468 -16.853 18.404 1.00 69.12 226 ASP A N 1
ATOM 1893 C CA . ASP A 1 226 ? 0.720 -18.281 18.213 1.00 69.12 226 ASP A CA 1
ATOM 1894 C C . ASP A 1 226 ? 2.211 -18.587 18.403 1.00 69.12 226 ASP A C 1
ATOM 1896 O O . ASP A 1 226 ? 3.068 -18.136 17.647 1.00 69.12 226 ASP A O 1
ATOM 1900 N N . LYS A 1 227 ? 2.531 -19.377 19.430 1.00 61.16 227 LYS A N 1
ATOM 1901 C CA . LYS A 1 227 ? 3.909 -19.687 19.824 1.00 61.16 227 LYS A CA 1
ATOM 1902 C C . LYS A 1 227 ? 4.657 -20.524 18.785 1.00 61.16 227 LYS A C 1
ATOM 1904 O O . LYS A 1 227 ? 5.884 -20.572 18.836 1.00 61.16 227 LYS A O 1
ATOM 1909 N N . GLN A 1 228 ? 3.962 -21.169 17.845 1.00 62.97 228 GLN A N 1
ATOM 1910 C CA . GLN A 1 228 ? 4.595 -21.999 16.810 1.00 62.97 228 GLN A CA 1
ATOM 1911 C C . GLN A 1 228 ? 5.378 -21.180 15.772 1.00 62.97 228 GLN A C 1
ATOM 1913 O O . GLN A 1 228 ? 6.286 -21.706 15.128 1.00 62.97 228 GLN A O 1
ATOM 1918 N N . ILE A 1 229 ? 5.057 -19.893 15.636 1.00 63.34 229 ILE A N 1
ATOM 1919 C CA . ILE A 1 229 ? 5.693 -18.956 14.699 1.00 63.34 229 ILE A CA 1
ATOM 1920 C C . ILE A 1 229 ? 6.679 -17.992 15.380 1.00 63.34 229 ILE A C 1
ATOM 1922 O O . ILE A 1 229 ? 7.272 -17.157 14.699 1.00 63.34 229 ILE A O 1
ATOM 1926 N N . LEU A 1 230 ? 6.878 -18.108 16.699 1.00 68.44 230 LEU A N 1
ATOM 1927 C CA . LEU A 1 230 ? 7.754 -17.224 17.472 1.00 68.44 230 LEU A CA 1
ATOM 1928 C C . LEU A 1 230 ? 9.167 -17.800 17.565 1.00 68.44 230 LEU A C 1
ATOM 1930 O O . LEU A 1 230 ? 9.415 -18.772 18.280 1.00 68.44 230 LEU A O 1
ATOM 1934 N N . ASP A 1 231 ? 10.102 -17.170 16.864 1.00 70.69 231 ASP A N 1
ATOM 1935 C CA . ASP A 1 231 ? 11.523 -17.453 17.027 1.00 70.69 231 ASP A CA 1
ATOM 1936 C C . ASP A 1 231 ? 12.083 -16.805 18.324 1.00 70.69 231 ASP A C 1
ATOM 1938 O O . ASP A 1 231 ? 11.438 -15.933 18.912 1.00 70.69 231 ASP A O 1
ATOM 1942 N N . PRO A 1 232 ? 13.278 -17.193 18.810 1.00 67.38 232 PRO A N 1
ATOM 1943 C CA . PRO A 1 232 ? 13.841 -16.696 20.068 1.00 67.38 232 PRO A CA 1
ATOM 1944 C C . PRO A 1 232 ? 14.055 -15.175 20.122 1.00 67.38 232 PRO A C 1
ATOM 1946 O O . PRO A 1 232 ? 14.082 -14.606 21.216 1.00 67.38 232 PRO A O 1
ATOM 1949 N N . HIS A 1 233 ? 14.166 -14.487 18.978 1.00 69.38 233 HIS A N 1
ATOM 1950 C CA . HIS A 1 233 ? 14.271 -13.023 18.934 1.00 69.38 233 HIS A CA 1
ATOM 1951 C C . HIS A 1 233 ? 13.007 -12.336 19.405 1.00 69.38 233 HIS A C 1
ATOM 1953 O O . HIS A 1 233 ? 13.079 -11.215 19.908 1.00 69.38 233 HIS A O 1
ATOM 1959 N N . PHE A 1 234 ? 11.864 -13.015 19.324 1.00 75.69 234 PHE A N 1
ATOM 1960 C CA . PHE A 1 234 ? 10.624 -12.532 19.905 1.00 75.69 234 PHE A CA 1
ATOM 1961 C C . PHE A 1 234 ? 10.809 -12.088 21.359 1.00 75.69 234 PHE A C 1
ATOM 1963 O O . PHE A 1 234 ? 10.272 -11.056 21.748 1.00 75.69 234 PHE A O 1
ATOM 1970 N N . GLN A 1 235 ? 11.613 -12.802 22.154 1.00 73.38 235 GLN A N 1
ATOM 1971 C CA . GLN A 1 235 ? 11.867 -12.445 23.551 1.00 73.38 235 GLN A CA 1
ATOM 1972 C C . GLN A 1 235 ? 12.702 -11.162 23.687 1.00 73.38 235 GLN A C 1
ATOM 1974 O O . GLN A 1 235 ? 12.436 -10.332 24.563 1.00 73.38 235 GLN A O 1
ATOM 1979 N N . ARG A 1 236 ? 13.690 -10.972 22.806 1.00 73.81 236 ARG A N 1
ATOM 1980 C CA . ARG A 1 236 ? 14.502 -9.750 22.761 1.00 73.81 236 ARG A CA 1
ATOM 1981 C C . ARG A 1 236 ? 13.649 -8.547 22.369 1.00 73.81 236 ARG A C 1
ATOM 1983 O O . ARG A 1 236 ? 13.597 -7.584 23.126 1.00 73.81 236 ARG A O 1
ATOM 1990 N N . TYR A 1 237 ? 12.904 -8.640 21.268 1.00 79.38 237 TYR A N 1
ATOM 1991 C CA . TYR A 1 237 ? 11.985 -7.578 20.853 1.00 79.38 237 TYR A CA 1
ATOM 1992 C C . TYR A 1 237 ? 10.897 -7.327 21.890 1.00 79.38 237 TYR A C 1
ATOM 1994 O O . TYR A 1 237 ? 10.599 -6.179 22.186 1.00 79.38 237 TYR A O 1
ATOM 2002 N N . SER A 1 238 ? 10.354 -8.371 22.517 1.00 81.31 238 SER A N 1
ATOM 2003 C CA . SER A 1 238 ? 9.377 -8.221 23.602 1.00 81.31 238 SER A CA 1
ATOM 2004 C C . SER A 1 238 ? 9.930 -7.388 24.752 1.00 81.31 238 SER A C 1
ATOM 2006 O O . SER A 1 238 ? 9.193 -6.603 25.340 1.00 81.31 238 SER A O 1
ATOM 2008 N N . THR A 1 239 ? 11.224 -7.516 25.060 1.00 83.38 239 THR A N 1
ATOM 2009 C CA . THR A 1 239 ? 11.877 -6.716 26.105 1.00 83.38 239 THR A CA 1
ATOM 2010 C C . THR A 1 239 ? 11.915 -5.237 25.727 1.00 83.38 239 THR A C 1
ATOM 2012 O O . THR A 1 239 ? 11.503 -4.408 26.536 1.00 83.38 239 THR A O 1
ATOM 2015 N N . ASP A 1 240 ? 12.294 -4.910 24.492 1.00 86.75 240 ASP A N 1
ATOM 2016 C CA . ASP A 1 240 ? 12.267 -3.532 23.983 1.00 86.75 240 ASP A CA 1
ATOM 2017 C C . ASP A 1 240 ? 10.827 -2.983 23.945 1.00 86.75 240 ASP A C 1
ATOM 2019 O O . ASP A 1 240 ? 10.568 -1.830 24.294 1.00 86.75 240 ASP A O 1
ATOM 2023 N N . MET A 1 241 ? 9.855 -3.822 23.576 1.00 90.19 241 MET A N 1
ATOM 2024 C CA . MET A 1 241 ? 8.453 -3.422 23.436 1.00 90.19 241 MET A CA 1
ATOM 2025 C C . MET A 1 241 ? 7.756 -3.140 24.768 1.00 90.19 241 MET A C 1
ATOM 2027 O O . MET A 1 241 ? 6.826 -2.330 24.793 1.00 90.19 241 MET A O 1
ATOM 2031 N N . LYS A 1 242 ? 8.239 -3.699 25.889 1.00 91.06 242 LYS A N 1
ATOM 2032 C CA . LYS A 1 242 ? 7.763 -3.347 27.242 1.00 91.06 242 LYS A CA 1
ATOM 2033 C C . LYS A 1 242 ? 7.820 -1.849 27.501 1.00 91.06 242 LYS A C 1
ATOM 2035 O O . LYS A 1 242 ? 6.917 -1.310 28.134 1.00 91.06 242 LYS A O 1
ATOM 2040 N N . LEU A 1 243 ? 8.846 -1.173 26.979 1.00 90.44 243 LEU A N 1
ATOM 2041 C CA . LEU A 1 243 ? 9.037 0.266 27.157 1.00 90.44 243 LEU A CA 1
ATOM 2042 C C . LEU A 1 243 ? 7.855 1.071 26.605 1.00 90.44 243 LEU A C 1
ATOM 2044 O O . LEU A 1 243 ? 7.601 2.184 27.062 1.00 90.44 243 LEU A O 1
ATOM 2048 N N . PHE A 1 244 ? 7.125 0.538 25.626 1.00 92.25 244 PHE A N 1
ATOM 2049 C CA . PHE A 1 244 ? 6.037 1.226 24.937 1.00 92.25 244 PHE A CA 1
ATOM 2050 C C . PHE A 1 244 ? 4.648 0.918 25.500 1.00 92.25 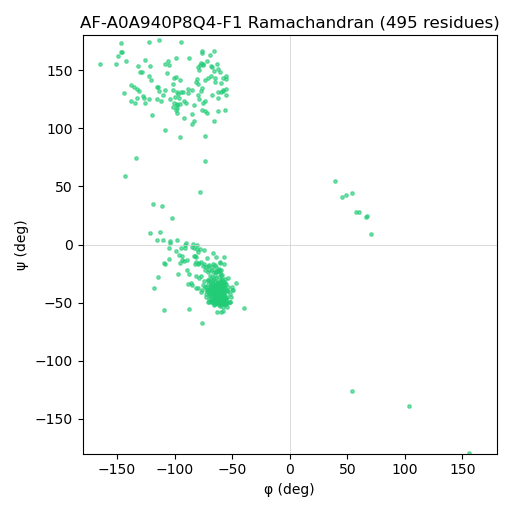244 PHE A C 1
ATOM 2052 O O . PHE A 1 244 ? 3.692 1.597 25.121 1.00 92.25 244 PHE A O 1
ATOM 2059 N N . ILE A 1 245 ? 4.529 -0.049 26.412 1.00 91.81 245 ILE A N 1
ATOM 2060 C CA . ILE A 1 245 ? 3.243 -0.410 27.008 1.00 91.81 245 ILE A CA 1
ATOM 2061 C C . ILE A 1 245 ? 2.881 0.584 28.120 1.00 91.81 245 ILE A C 1
ATOM 2063 O O . ILE A 1 245 ? 3.708 0.846 28.998 1.00 91.81 245 ILE A O 1
ATOM 2067 N N . PRO A 1 246 ? 1.669 1.174 28.106 1.00 89.75 246 PRO A N 1
ATOM 2068 C CA . PRO A 1 246 ? 1.239 2.077 29.165 1.00 89.75 246 PRO A CA 1
ATOM 2069 C C . PRO A 1 246 ? 1.225 1.388 30.531 1.00 89.75 246 PRO A C 1
ATOM 2071 O O . PRO A 1 246 ? 0.723 0.274 30.665 1.00 89.75 246 PRO A O 1
ATOM 2074 N N . VAL A 1 247 ? 1.684 2.090 31.570 1.00 88.81 247 VAL A N 1
ATOM 2075 C CA . VAL A 1 247 ? 1.673 1.600 32.965 1.00 88.81 247 VAL A CA 1
ATOM 2076 C C . VAL A 1 247 ? 0.250 1.316 33.468 1.00 88.81 247 VAL A C 1
ATOM 2078 O O . VAL A 1 247 ? 0.055 0.534 34.389 1.00 88.81 247 VAL A O 1
ATOM 2081 N N . THR A 1 248 ? -0.757 1.931 32.847 1.00 91.69 248 THR A N 1
ATOM 2082 C CA . THR A 1 248 ? -2.180 1.724 33.141 1.00 91.69 248 THR A CA 1
ATOM 2083 C C . THR A 1 248 ? -2.760 0.440 32.542 1.00 91.69 248 THR A C 1
ATOM 2085 O O . THR A 1 248 ? -3.925 0.140 32.796 1.00 91.69 248 THR A O 1
ATOM 2088 N N . THR A 1 249 ? -1.981 -0.322 31.768 1.00 91.62 249 THR A N 1
ATOM 2089 C CA . THR A 1 249 ? -2.417 -1.609 31.210 1.00 91.62 249 THR A CA 1
ATOM 2090 C C . THR A 1 249 ? -2.592 -2.632 32.343 1.00 91.62 249 THR A C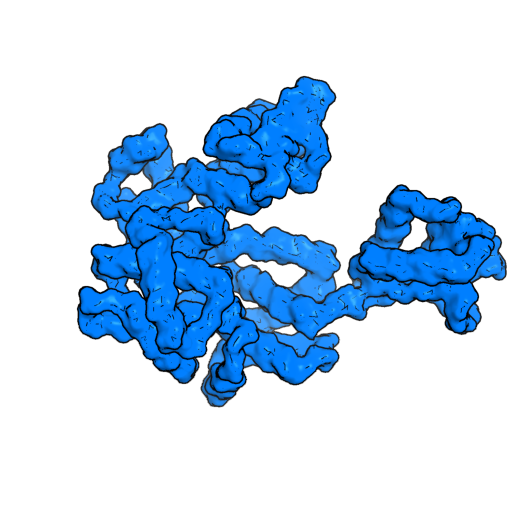 1
ATOM 2092 O O . THR A 1 249 ? -1.654 -2.821 33.124 1.00 91.62 249 THR A O 1
ATOM 2095 N N . PRO A 1 250 ? -3.742 -3.327 32.446 1.00 93.31 250 PRO A N 1
ATOM 2096 C CA . PRO A 1 250 ? -3.937 -4.380 33.441 1.00 93.31 250 PRO A CA 1
ATOM 2097 C C . PRO A 1 250 ? -2.894 -5.498 33.317 1.00 93.31 250 PRO A C 1
ATOM 2099 O O . PRO A 1 250 ? -2.504 -5.880 32.211 1.00 93.31 250 PRO A O 1
ATOM 2102 N N . SER A 1 251 ? -2.464 -6.052 34.454 1.00 91.19 251 SER A N 1
ATOM 2103 C CA . SER A 1 251 ? -1.368 -7.031 34.520 1.00 91.19 251 SER A CA 1
ATOM 2104 C C . SER A 1 251 ? -1.609 -8.288 33.683 1.00 91.19 251 SER A C 1
ATOM 2106 O O . SER A 1 251 ? -0.659 -8.839 33.134 1.00 91.19 251 SER A O 1
ATOM 2108 N N . GLU A 1 252 ? -2.866 -8.706 33.545 1.00 91.25 252 GLU A N 1
ATOM 2109 C CA . GLU A 1 252 ? -3.276 -9.862 32.740 1.00 91.25 252 GLU A CA 1
ATOM 2110 C C . GLU A 1 252 ? -3.091 -9.667 31.224 1.00 91.25 252 GLU A C 1
ATOM 2112 O O . GLU A 1 252 ? -2.953 -10.650 30.501 1.00 91.25 252 GLU A O 1
ATOM 2117 N N . PHE A 1 253 ? -3.021 -8.421 30.737 1.00 91.50 253 PHE A N 1
ATOM 2118 C CA . PHE A 1 253 ? -2.863 -8.115 29.307 1.00 91.50 253 PHE A CA 1
ATOM 2119 C C . PHE A 1 253 ? -1.458 -7.652 28.922 1.00 91.50 253 PHE A C 1
ATOM 2121 O O . PHE A 1 253 ? -1.134 -7.602 27.735 1.00 91.50 253 PHE A O 1
ATOM 2128 N N . LEU A 1 254 ? -0.617 -7.321 29.906 1.00 89.81 254 LEU A N 1
ATOM 2129 C CA . LEU A 1 254 ? 0.728 -6.787 29.690 1.00 89.81 254 LEU A CA 1
ATOM 2130 C C . LEU A 1 254 ? 1.554 -7.651 28.729 1.00 89.81 254 LEU A C 1
ATOM 2132 O O . LEU A 1 254 ? 2.107 -7.131 27.758 1.00 89.81 254 LEU A O 1
ATOM 2136 N N . GLU A 1 255 ? 1.591 -8.965 28.976 1.00 88.06 255 GLU A N 1
ATOM 2137 C CA . GLU A 1 255 ? 2.370 -9.885 28.149 1.00 88.06 255 GLU A CA 1
ATOM 2138 C C . GLU A 1 255 ? 1.901 -9.888 26.704 1.00 88.06 255 GLU A C 1
ATOM 2140 O O . GLU A 1 255 ? 2.725 -9.787 25.798 1.00 88.06 255 GLU A O 1
ATOM 2145 N N . ASN A 1 256 ? 0.590 -9.926 26.487 1.00 88.75 256 ASN A N 1
ATOM 2146 C CA . ASN A 1 256 ? 0.015 -9.967 25.151 1.00 88.75 256 ASN A CA 1
ATOM 2147 C C . ASN A 1 256 ? 0.254 -8.653 24.382 1.00 88.75 256 ASN A C 1
ATOM 2149 O O . ASN A 1 256 ? 0.545 -8.689 23.186 1.00 88.75 256 ASN A O 1
ATOM 2153 N N . GLU A 1 257 ? 0.201 -7.499 25.054 1.00 90.94 257 GLU A N 1
ATOM 2154 C CA . GLU A 1 257 ? 0.409 -6.181 24.438 1.00 90.94 257 GLU A CA 1
ATOM 2155 C C . GLU A 1 257 ? 1.836 -5.983 23.906 1.00 90.94 257 GLU A C 1
ATOM 2157 O O . GLU A 1 257 ? 2.011 -5.632 22.732 1.00 90.94 257 GLU A O 1
ATOM 2162 N N . TRP A 1 258 ? 2.876 -6.237 24.714 1.00 89.31 258 TRP A N 1
ATOM 2163 C CA . TRP A 1 258 ? 4.254 -6.111 24.208 1.00 89.31 258 TRP A CA 1
ATOM 2164 C C . TRP A 1 258 ? 4.603 -7.225 23.220 1.00 89.31 258 TRP A C 1
ATOM 2166 O O . TRP A 1 258 ? 5.372 -6.998 22.285 1.00 89.31 258 TRP A O 1
ATOM 2176 N N . SER A 1 259 ? 4.008 -8.407 23.395 1.00 86.94 259 SER A N 1
ATOM 2177 C CA . SER A 1 259 ? 4.174 -9.561 22.513 1.00 86.94 259 SER A CA 1
ATOM 2178 C C . SER A 1 259 ? 3.682 -9.260 21.106 1.00 86.94 259 SER A C 1
ATOM 2180 O O . SER A 1 259 ? 4.367 -9.545 20.128 1.00 86.94 259 SER A O 1
ATOM 2182 N N . PHE A 1 260 ? 2.515 -8.631 20.977 1.00 86.00 260 PHE A N 1
ATOM 2183 C CA . PHE A 1 260 ? 1.999 -8.230 19.675 1.00 86.00 260 PHE A CA 1
ATOM 2184 C C . PHE A 1 260 ? 2.913 -7.214 18.979 1.00 86.00 260 PHE A C 1
ATOM 2186 O O . PHE A 1 260 ? 3.224 -7.365 17.797 1.00 86.00 260 PHE A O 1
ATOM 2193 N N . LEU A 1 261 ? 3.380 -6.193 19.703 1.00 87.81 261 LEU A N 1
ATOM 2194 C CA . LEU A 1 261 ? 4.319 -5.223 19.139 1.00 87.81 261 LEU A CA 1
ATOM 2195 C C . LEU A 1 261 ? 5.614 -5.895 18.664 1.00 87.81 261 LEU A C 1
ATOM 2197 O O . LEU A 1 261 ? 6.110 -5.575 17.584 1.00 87.81 261 LEU A O 1
ATOM 2201 N N . ALA A 1 262 ? 6.123 -6.865 19.426 1.00 86.56 262 ALA A N 1
ATOM 2202 C CA . ALA A 1 262 ? 7.295 -7.639 19.039 1.00 86.56 262 ALA A CA 1
ATOM 2203 C C . ALA A 1 262 ? 7.020 -8.481 17.786 1.00 86.56 262 ALA A C 1
ATOM 2205 O O . ALA A 1 262 ? 7.842 -8.511 16.873 1.00 86.56 262 ALA A O 1
ATOM 2206 N N . LEU A 1 263 ? 5.842 -9.105 17.698 1.00 83.12 263 LEU A N 1
ATOM 2207 C CA . LEU A 1 263 ? 5.418 -9.882 16.534 1.00 83.12 263 LEU A CA 1
ATOM 2208 C C . LEU A 1 263 ? 5.393 -9.038 15.254 1.00 83.12 263 LEU A C 1
ATOM 2210 O O . LEU A 1 263 ? 5.856 -9.488 14.206 1.00 83.12 263 LEU A O 1
ATOM 2214 N N . VAL A 1 264 ? 4.882 -7.809 15.328 1.00 81.62 264 VAL A N 1
ATOM 2215 C CA . VAL A 1 264 ? 4.873 -6.872 14.194 1.00 81.62 264 VAL A CA 1
ATOM 2216 C C . VAL A 1 264 ? 6.294 -6.576 13.706 1.00 81.62 264 VAL A C 1
ATOM 2218 O O . VAL A 1 264 ? 6.528 -6.544 12.498 1.00 81.62 264 VAL A O 1
ATOM 2221 N N . LEU A 1 265 ? 7.241 -6.373 14.625 1.00 78.69 265 LEU A N 1
ATOM 2222 C CA . LEU A 1 265 ? 8.639 -6.105 14.279 1.00 78.69 265 LEU A CA 1
ATOM 2223 C C . LEU A 1 265 ? 9.323 -7.337 13.674 1.00 78.69 265 LEU A C 1
ATOM 2225 O O . LEU A 1 265 ? 9.978 -7.236 12.645 1.00 78.69 265 LEU A O 1
ATOM 2229 N N . VAL A 1 266 ? 9.119 -8.518 14.258 1.00 75.19 266 VAL A N 1
ATOM 2230 C CA . VAL A 1 266 ? 9.730 -9.770 13.776 1.00 75.19 266 VAL A CA 1
ATOM 2231 C C . VAL A 1 266 ? 9.176 -10.201 12.418 1.00 75.19 266 VAL A C 1
ATOM 2233 O O . VAL A 1 266 ? 9.874 -10.862 11.645 1.00 75.19 266 VAL A O 1
ATOM 2236 N N . SER A 1 267 ? 7.916 -9.885 12.129 1.00 73.75 267 SER A N 1
ATOM 2237 C CA . SER A 1 267 ? 7.245 -10.342 10.911 1.00 73.75 267 SER A CA 1
ATOM 2238 C C . SER A 1 267 ? 7.416 -9.405 9.722 1.00 73.75 267 SER A C 1
ATOM 2240 O O . SER A 1 267 ? 7.275 -9.852 8.593 1.00 73.75 267 SER A O 1
ATOM 2242 N N . ASN A 1 268 ? 7.731 -8.127 9.917 1.00 73.81 268 ASN A N 1
ATOM 2243 C CA . ASN A 1 268 ? 7.762 -7.189 8.800 1.00 73.81 268 ASN A CA 1
ATOM 2244 C C . ASN A 1 268 ? 9.106 -7.265 8.034 1.00 73.81 268 ASN A C 1
ATOM 2246 O O . ASN A 1 268 ? 10.160 -6.993 8.610 1.00 73.81 268 ASN A O 1
ATOM 2250 N N . PRO A 1 269 ? 9.075 -7.590 6.723 1.00 60.78 269 PRO A N 1
ATOM 2251 C CA . PRO A 1 269 ? 10.269 -7.773 5.891 1.00 60.78 269 PRO A CA 1
ATOM 2252 C C . PRO A 1 269 ? 11.076 -6.488 5.652 1.00 60.78 269 PRO A C 1
ATOM 2254 O O . PRO A 1 269 ? 12.145 -6.541 5.056 1.00 60.78 269 PRO A O 1
ATOM 2257 N N . VAL A 1 270 ? 10.564 -5.329 6.077 1.00 57.69 270 VAL A N 1
ATOM 2258 C CA . VAL A 1 270 ? 11.247 -4.037 5.936 1.00 57.69 270 VAL A CA 1
ATOM 2259 C C . VAL A 1 270 ? 12.292 -3.813 7.039 1.00 57.69 270 VAL A C 1
ATOM 2261 O O . VAL A 1 270 ? 13.272 -3.131 6.776 1.00 57.69 270 VAL A O 1
ATOM 2264 N N . PHE A 1 271 ? 12.153 -4.412 8.232 1.00 61.69 271 PHE A N 1
ATOM 2265 C CA . PHE A 1 271 ? 13.010 -4.136 9.404 1.00 61.69 271 PHE A CA 1
ATOM 2266 C C . PHE A 1 271 ? 14.392 -4.815 9.346 1.00 61.69 271 PHE A C 1
ATOM 2268 O O . PHE A 1 271 ? 14.815 -5.460 10.303 1.00 61.69 271 PHE A O 1
ATOM 2275 N N . GLU A 1 272 ? 15.081 -4.757 8.206 1.00 54.44 272 GLU A N 1
ATOM 2276 C CA . GLU A 1 272 ? 16.112 -5.748 7.892 1.00 54.44 272 GLU A CA 1
ATOM 2277 C C . GLU A 1 272 ? 17.541 -5.227 7.732 1.00 54.44 272 GLU A C 1
ATOM 2279 O O . GLU A 1 272 ? 18.485 -5.914 8.123 1.00 54.44 272 GLU A O 1
ATOM 2284 N N . GLU A 1 273 ? 17.764 -4.047 7.158 1.00 52.06 273 GLU A N 1
ATOM 2285 C CA . GLU A 1 273 ? 19.084 -3.793 6.558 1.00 52.06 273 GLU A CA 1
ATOM 2286 C C . GLU A 1 273 ? 20.228 -3.542 7.552 1.00 52.06 273 GLU A C 1
ATOM 2288 O O . GLU A 1 273 ? 21.391 -3.703 7.176 1.00 52.06 273 GLU A O 1
ATOM 2293 N N . GLN A 1 274 ? 19.938 -3.224 8.817 1.00 52.09 274 GLN A N 1
ATOM 2294 C CA . GLN A 1 274 ? 20.964 -2.886 9.816 1.00 52.09 274 GLN A CA 1
ATOM 2295 C C . GLN A 1 274 ? 21.164 -3.933 10.922 1.00 52.09 274 GLN A C 1
ATOM 2297 O O . GLN A 1 274 ? 21.970 -3.718 11.831 1.00 52.09 274 GLN A O 1
ATOM 2302 N N . HIS A 1 275 ? 20.478 -5.076 10.863 1.00 61.94 275 HIS A N 1
ATOM 2303 C CA . HIS A 1 275 ? 20.538 -6.078 11.929 1.00 61.94 275 HIS A CA 1
ATOM 2304 C C . HIS A 1 275 ? 21.625 -7.122 11.668 1.00 61.94 275 HIS A C 1
ATOM 2306 O O . HIS A 1 275 ? 21.648 -7.776 10.630 1.00 61.94 275 HIS A O 1
ATOM 2312 N N . GLY A 1 276 ? 22.556 -7.279 12.612 1.00 60.25 276 GLY A N 1
ATOM 2313 C CA . GLY A 1 276 ? 23.668 -8.234 12.511 1.00 60.25 276 GLY A CA 1
ATOM 2314 C C . GLY A 1 276 ? 23.307 -9.684 12.859 1.00 60.25 276 GLY A C 1
ATOM 2315 O O . GLY A 1 276 ? 24.175 -10.548 12.819 1.00 60.25 276 GLY A O 1
ATOM 2316 N N . ASP A 1 277 ? 22.058 -9.964 13.229 1.00 67.75 277 ASP A N 1
ATOM 2317 C CA . ASP A 1 277 ? 21.637 -11.188 13.922 1.00 67.75 277 ASP A CA 1
ATOM 2318 C C . ASP A 1 277 ? 20.566 -12.017 13.185 1.00 67.75 277 ASP A C 1
ATOM 2320 O O . ASP A 1 277 ? 20.086 -13.028 13.712 1.00 67.75 277 ASP A O 1
ATOM 2324 N N . TYR A 1 278 ? 20.258 -11.687 11.925 1.00 78.81 278 TYR A N 1
ATOM 2325 C CA . TYR A 1 278 ? 19.324 -12.458 11.086 1.00 78.81 278 TYR A CA 1
ATOM 2326 C C . TYR A 1 278 ? 19.709 -13.936 10.934 1.00 78.81 278 TYR A C 1
ATOM 2328 O O . TYR A 1 278 ? 18.844 -14.809 10.829 1.00 78.81 278 TYR A O 1
ATOM 2336 N N . GLN A 1 279 ? 21.007 -14.247 10.985 1.00 80.69 279 GLN A N 1
ATOM 2337 C CA . GLN A 1 279 ? 21.522 -15.616 10.909 1.00 80.69 279 GLN A CA 1
ATOM 2338 C C . GLN A 1 279 ? 20.987 -16.507 12.038 1.00 80.69 279 GLN A C 1
ATOM 2340 O O . GLN A 1 279 ? 20.723 -17.692 11.817 1.00 80.69 279 GLN A O 1
ATOM 2345 N N . MET A 1 280 ? 20.769 -15.948 13.232 1.00 80.19 280 MET A N 1
ATOM 2346 C CA . MET A 1 280 ? 20.216 -16.686 14.370 1.00 80.19 280 MET A CA 1
ATOM 2347 C C . MET A 1 280 ? 18.748 -17.057 14.125 1.00 80.19 280 MET A C 1
ATOM 2349 O O . MET A 1 280 ? 18.349 -18.187 14.405 1.00 80.19 280 MET A O 1
ATOM 2353 N N . LYS A 1 281 ? 17.968 -16.154 13.513 1.00 82.75 281 LYS A N 1
ATOM 2354 C CA . LYS A 1 281 ? 16.575 -16.433 13.135 1.00 82.75 281 LYS A CA 1
ATOM 2355 C C . LYS A 1 281 ? 16.507 -17.549 12.096 1.00 82.75 281 LYS A C 1
ATOM 2357 O O . LYS A 1 281 ? 15.771 -18.519 12.275 1.00 82.75 281 LYS A O 1
ATOM 2362 N N . ILE A 1 282 ? 17.320 -17.451 11.039 1.00 86.56 282 ILE A N 1
ATOM 2363 C CA . ILE A 1 282 ? 17.423 -18.497 10.010 1.00 86.56 282 ILE A CA 1
ATOM 2364 C C . ILE A 1 282 ? 17.774 -19.844 10.652 1.00 86.56 282 ILE A C 1
ATOM 2366 O O . ILE A 1 282 ? 17.150 -20.855 10.330 1.00 86.56 282 ILE A O 1
ATOM 2370 N N . SER A 1 283 ? 18.757 -19.862 11.557 1.00 88.31 283 SER A N 1
ATOM 2371 C CA . SER A 1 283 ? 19.228 -21.084 12.220 1.00 88.31 283 SER A CA 1
ATOM 2372 C C . SER A 1 283 ? 18.130 -21.747 13.046 1.00 88.31 283 SER A C 1
ATOM 2374 O O . SER A 1 283 ? 17.896 -22.942 12.883 1.00 88.31 283 SER A O 1
ATOM 2376 N N . TRP A 1 284 ? 17.373 -20.979 13.831 1.00 87.69 284 TRP A N 1
ATOM 2377 C CA . TRP A 1 284 ? 16.248 -21.519 14.596 1.00 87.69 284 TRP A CA 1
ATOM 2378 C C . TRP A 1 284 ? 15.153 -22.104 13.693 1.00 87.69 284 TRP A C 1
ATOM 2380 O O . TRP A 1 284 ? 14.714 -23.240 13.880 1.00 87.69 284 TRP A O 1
ATOM 2390 N N . HIS A 1 285 ? 14.749 -21.361 12.658 1.00 88.12 285 HIS A N 1
ATOM 2391 C CA . HIS A 1 285 ? 13.732 -21.808 11.701 1.00 88.12 285 HIS A CA 1
ATOM 2392 C C . HIS A 1 285 ? 14.163 -23.064 10.929 1.00 88.12 285 HIS A C 1
ATOM 2394 O O . HIS A 1 285 ? 13.321 -23.914 10.613 1.00 88.12 285 HIS A O 1
ATOM 2400 N N . LYS A 1 286 ? 15.470 -23.189 10.661 1.00 91.25 286 LYS A N 1
ATOM 2401 C CA . LYS A 1 286 ? 16.109 -24.373 10.082 1.00 91.25 286 LYS A CA 1
ATOM 2402 C C . LYS A 1 286 ? 16.073 -25.559 11.039 1.00 91.25 286 LYS A C 1
ATOM 2404 O O . LYS A 1 286 ? 15.673 -26.642 10.626 1.00 91.25 286 LYS A O 1
ATOM 2409 N N . GLU A 1 287 ? 16.475 -25.382 12.294 1.00 91.19 287 GLU A N 1
ATOM 2410 C CA . GLU A 1 287 ? 16.466 -26.445 13.311 1.00 91.19 287 GLU A CA 1
ATOM 2411 C C . GLU A 1 287 ? 15.056 -26.988 13.551 1.00 91.19 287 GLU A C 1
ATOM 2413 O O . GLU A 1 287 ? 14.857 -28.199 13.630 1.00 91.19 287 GLU A O 1
ATOM 2418 N N . LYS A 1 288 ? 14.065 -26.096 13.599 1.00 88.69 288 LYS A N 1
ATOM 2419 C CA . LYS A 1 288 ? 12.654 -26.445 13.794 1.00 88.69 288 LYS A CA 1
ATOM 2420 C C . LYS A 1 288 ? 11.944 -26.936 12.531 1.00 88.69 288 LYS A C 1
ATOM 2422 O O . LYS A 1 288 ? 10.793 -27.344 12.632 1.00 88.69 288 LYS A O 1
ATOM 2427 N N . GLN A 1 289 ? 12.594 -26.892 11.362 1.00 89.56 289 GLN A N 1
ATOM 2428 C CA . GLN A 1 289 ? 12.010 -27.272 10.063 1.00 89.56 289 GLN A CA 1
ATOM 2429 C C . GLN A 1 289 ? 10.634 -26.635 9.815 1.00 89.56 289 GLN A C 1
ATOM 2431 O O . GLN A 1 289 ? 9.693 -27.274 9.348 1.00 89.56 289 GLN A O 1
ATOM 2436 N N . THR A 1 290 ? 10.508 -25.354 10.155 1.00 89.50 290 THR A N 1
ATOM 2437 C CA . THR A 1 290 ? 9.227 -24.640 10.056 1.00 89.50 290 THR A CA 1
ATOM 2438 C C . THR A 1 290 ? 8.732 -24.551 8.599 1.00 89.50 290 THR A C 1
ATOM 2440 O O . THR A 1 290 ? 9.531 -24.575 7.656 1.00 89.50 290 THR A O 1
ATOM 2443 N N . LEU A 1 291 ? 7.416 -24.401 8.392 1.00 89.56 291 LEU A N 1
ATOM 2444 C CA . LEU A 1 291 ? 6.845 -24.146 7.058 1.00 89.56 291 LEU A CA 1
ATOM 2445 C C . LEU A 1 291 ? 7.441 -22.896 6.375 1.00 89.56 291 LEU A C 1
ATOM 2447 O O . LEU A 1 291 ? 7.885 -23.041 5.233 1.00 89.56 291 LEU A O 1
ATOM 2451 N N . PRO A 1 292 ? 7.571 -21.729 7.054 1.00 89.56 292 PRO A N 1
ATOM 2452 C CA . PRO A 1 292 ? 8.279 -20.574 6.503 1.00 89.56 292 PRO A CA 1
ATOM 2453 C C . PRO A 1 292 ? 9.675 -20.928 5.974 1.00 89.56 292 PRO A C 1
ATOM 2455 O O . PRO A 1 292 ? 10.036 -20.546 4.865 1.00 89.56 292 PRO A O 1
ATOM 2458 N N . TYR A 1 293 ? 10.460 -21.705 6.730 1.00 91.75 293 TYR A N 1
ATOM 2459 C CA . TYR A 1 293 ? 11.798 -22.123 6.300 1.00 91.75 293 TYR A CA 1
ATOM 2460 C C . TYR A 1 293 ? 11.762 -23.009 5.064 1.00 91.75 293 TYR A C 1
ATOM 2462 O O . TYR A 1 293 ? 12.520 -22.793 4.118 1.00 91.75 293 TYR A O 1
ATOM 2470 N N . SER A 1 294 ? 10.875 -24.001 5.070 1.00 93.12 294 SER A N 1
ATOM 2471 C CA . SER A 1 294 ? 10.717 -24.945 3.969 1.00 93.12 294 SER A CA 1
ATOM 2472 C C . SER A 1 294 ? 10.321 -24.237 2.672 1.00 93.12 294 SER A C 1
ATOM 2474 O O . SER A 1 294 ? 10.890 -24.541 1.623 1.00 93.12 294 SER A O 1
ATOM 2476 N N . PHE A 1 295 ? 9.399 -23.273 2.746 1.00 93.56 295 PHE A N 1
ATOM 2477 C CA . PHE A 1 295 ? 8.998 -22.434 1.618 1.00 93.56 295 PHE A CA 1
ATOM 2478 C C . PHE A 1 295 ? 10.169 -21.585 1.109 1.00 93.56 295 PHE A C 1
ATOM 2480 O O . PHE A 1 295 ? 10.589 -21.731 -0.041 1.00 93.56 295 PHE A O 1
ATOM 2487 N N . SER A 1 296 ? 10.762 -20.766 1.980 1.00 93.50 296 SER A N 1
ATOM 2488 C CA . SER A 1 296 ? 11.826 -19.830 1.605 1.00 93.50 296 SER A CA 1
ATOM 2489 C C . SER A 1 296 ? 13.068 -20.539 1.062 1.00 93.50 296 SER A C 1
ATOM 2491 O O . SER A 1 296 ? 13.676 -20.080 0.096 1.00 93.50 296 SER A O 1
ATOM 2493 N N . LYS A 1 297 ? 13.427 -21.699 1.629 1.00 95.31 297 LYS A N 1
ATOM 2494 C CA . LYS A 1 297 ? 14.545 -22.520 1.148 1.00 95.31 297 LYS A CA 1
ATOM 2495 C C . LYS A 1 297 ? 14.282 -23.087 -0.246 1.00 95.31 297 LYS A C 1
ATOM 2497 O O . LYS A 1 297 ? 15.208 -23.114 -1.051 1.00 95.31 297 LYS A O 1
ATOM 2502 N N . LYS A 1 298 ? 13.061 -23.554 -0.533 1.00 95.31 298 LYS A N 1
ATOM 2503 C CA . LYS A 1 298 ? 12.706 -24.095 -1.856 1.00 95.31 298 LYS A CA 1
ATOM 2504 C C . LYS A 1 298 ? 12.686 -23.001 -2.922 1.00 95.31 298 LYS A C 1
ATOM 2506 O O . LYS A 1 298 ? 13.291 -23.208 -3.966 1.00 95.31 298 LYS A O 1
ATOM 2511 N N . ILE A 1 299 ? 12.107 -21.833 -2.624 1.00 94.75 299 ILE A N 1
ATOM 2512 C CA . ILE A 1 299 ? 12.174 -20.646 -3.496 1.00 94.75 299 ILE A CA 1
ATOM 2513 C C . ILE A 1 299 ? 13.631 -20.300 -3.813 1.00 94.75 299 ILE A C 1
ATOM 2515 O O . ILE A 1 299 ? 14.012 -20.224 -4.978 1.00 94.75 299 ILE A O 1
ATOM 2519 N N . LEU A 1 300 ? 14.468 -20.139 -2.782 1.00 94.06 300 LEU A N 1
ATOM 2520 C CA . LEU A 1 300 ? 15.877 -19.798 -2.968 1.00 94.06 300 LEU A CA 1
ATOM 2521 C C . LEU A 1 300 ? 16.621 -20.874 -3.767 1.00 94.06 300 LEU A C 1
ATOM 2523 O O . LEU A 1 300 ? 17.404 -20.543 -4.647 1.00 94.06 300 LEU A O 1
ATOM 2527 N N . HIS A 1 301 ? 16.382 -22.156 -3.486 1.00 93.06 301 HIS A N 1
ATOM 2528 C CA . HIS A 1 301 ? 17.022 -23.246 -4.215 1.00 93.06 301 HIS A CA 1
ATOM 2529 C C . HIS A 1 301 ? 16.668 -23.208 -5.704 1.00 93.06 301 HIS A C 1
ATOM 2531 O O . HIS A 1 301 ? 17.575 -23.163 -6.531 1.00 93.06 301 HIS A O 1
ATOM 2537 N N . THR A 1 302 ? 15.377 -23.154 -6.043 1.00 90.62 302 THR A N 1
ATOM 2538 C CA . THR A 1 302 ? 14.922 -23.068 -7.436 1.00 90.62 302 THR A CA 1
ATOM 2539 C C . THR A 1 302 ? 15.478 -21.816 -8.115 1.00 90.62 302 THR A C 1
ATOM 2541 O O . THR A 1 302 ? 16.009 -21.901 -9.220 1.00 90.62 302 THR A O 1
ATOM 2544 N N . PHE A 1 303 ? 15.482 -20.672 -7.430 1.00 90.44 303 PHE A N 1
ATOM 2545 C CA . PHE A 1 303 ? 16.088 -19.446 -7.946 1.00 90.44 303 PHE A CA 1
ATOM 2546 C C . PHE A 1 303 ? 17.586 -19.609 -8.250 1.00 90.44 303 PHE A C 1
ATOM 2548 O O . PHE A 1 303 ? 18.036 -19.245 -9.331 1.00 90.44 303 PHE A O 1
ATOM 2555 N N . LEU A 1 304 ? 18.360 -20.217 -7.349 1.00 89.75 304 LEU A N 1
ATOM 2556 C CA . LEU A 1 304 ? 19.800 -20.428 -7.537 1.00 89.75 304 LEU A CA 1
ATOM 2557 C C . LEU A 1 304 ? 20.131 -21.457 -8.624 1.00 89.75 304 LEU A C 1
ATOM 2559 O O . LEU A 1 304 ? 21.196 -21.356 -9.228 1.00 89.75 304 LEU A O 1
ATOM 2563 N N . THR A 1 305 ? 19.245 -22.422 -8.904 1.00 86.94 305 THR A N 1
ATOM 2564 C CA . THR A 1 305 ? 19.434 -23.326 -10.057 1.00 86.94 305 THR A CA 1
ATOM 2565 C C . THR A 1 305 ? 19.370 -22.582 -11.388 1.00 86.94 305 THR A C 1
ATOM 2567 O O . THR A 1 305 ? 20.063 -22.952 -12.331 1.00 86.94 305 THR A O 1
ATOM 2570 N N . LEU A 1 306 ? 18.576 -21.511 -11.447 1.00 80.69 306 LEU A N 1
ATOM 2571 C CA . LEU A 1 306 ? 18.462 -20.646 -12.618 1.00 80.69 306 LEU A CA 1
ATOM 2572 C C . LEU A 1 306 ? 19.546 -19.556 -12.624 1.00 80.69 306 LEU A C 1
ATOM 2574 O O . LEU A 1 306 ? 20.022 -19.169 -13.688 1.00 80.69 306 LEU A O 1
ATOM 2578 N N . TYR A 1 307 ? 19.951 -19.083 -11.441 1.00 81.75 307 TYR A N 1
ATOM 2579 C CA . TYR A 1 307 ? 20.842 -17.934 -11.259 1.00 81.75 307 TYR A CA 1
ATOM 2580 C C . TYR A 1 307 ? 21.963 -18.231 -10.240 1.00 81.75 307 TYR A C 1
ATOM 2582 O O . TYR A 1 307 ? 21.943 -17.725 -9.114 1.00 81.75 307 TYR A O 1
ATOM 2590 N N . PRO A 1 308 ? 22.984 -19.025 -10.613 1.00 79.44 308 PRO A N 1
ATOM 2591 C CA . PRO A 1 308 ? 24.009 -19.504 -9.678 1.00 79.44 308 PRO A CA 1
ATOM 2592 C C . PRO A 1 308 ? 25.005 -18.427 -9.210 1.00 79.44 308 PRO A C 1
ATOM 2594 O O . PRO A 1 308 ? 25.753 -18.659 -8.264 1.00 79.44 308 PRO A O 1
ATOM 2597 N N . ALA A 1 309 ? 25.027 -17.248 -9.841 1.00 77.94 309 ALA A N 1
ATOM 2598 C CA . ALA A 1 309 ? 26.000 -16.183 -9.570 1.00 77.94 309 ALA A CA 1
ATOM 2599 C C . ALA A 1 309 ? 25.762 -15.404 -8.254 1.00 77.94 309 ALA A C 1
ATOM 2601 O O . ALA A 1 309 ? 26.567 -14.547 -7.889 1.00 77.94 309 ALA A O 1
ATOM 2602 N N . VAL A 1 310 ? 24.676 -15.678 -7.523 1.00 79.31 310 VAL A N 1
ATOM 2603 C CA . VAL A 1 310 ? 24.340 -14.966 -6.277 1.00 79.31 310 VAL A CA 1
ATOM 2604 C C . VAL A 1 310 ? 25.269 -15.400 -5.137 1.00 79.31 310 VAL A C 1
ATOM 2606 O O . VAL A 1 310 ? 25.331 -16.580 -4.786 1.00 79.31 310 VAL A O 1
ATOM 2609 N N . THR A 1 311 ? 25.968 -14.451 -4.502 1.00 76.50 311 THR A N 1
ATOM 2610 C CA . THR A 1 311 ? 26.929 -14.768 -3.427 1.00 76.50 311 THR A CA 1
ATOM 2611 C C . THR A 1 311 ? 26.244 -15.305 -2.164 1.00 76.50 311 THR A C 1
ATOM 2613 O O . THR A 1 311 ? 25.110 -14.943 -1.851 1.00 76.50 311 THR A O 1
ATOM 2616 N N . LYS A 1 312 ? 26.949 -16.128 -1.372 1.00 78.12 312 LYS A N 1
ATOM 2617 C CA . LYS A 1 312 ? 26.406 -16.760 -0.150 1.00 78.12 312 LYS A CA 1
ATOM 2618 C C . LYS A 1 312 ? 25.809 -15.760 0.853 1.00 78.12 312 LYS A C 1
ATOM 2620 O O . LYS A 1 312 ? 24.764 -16.027 1.434 1.00 78.12 312 LYS A O 1
ATOM 2625 N N . GLN A 1 313 ? 26.442 -14.601 1.040 1.00 74.88 313 GLN A N 1
ATOM 2626 C CA . GLN A 1 313 ? 25.923 -13.560 1.934 1.00 74.88 313 GLN A CA 1
ATOM 2627 C C . GLN A 1 313 ? 24.572 -13.013 1.445 1.00 74.88 313 GLN A C 1
ATOM 2629 O O . GLN A 1 313 ? 23.669 -12.790 2.248 1.00 74.88 313 GLN A O 1
ATOM 2634 N N . HIS A 1 314 ? 24.406 -12.830 0.133 1.00 81.88 314 HIS A N 1
ATOM 2635 C CA . HIS A 1 314 ? 23.123 -12.424 -0.440 1.00 81.88 314 HIS A CA 1
ATOM 2636 C C . HIS A 1 314 ? 22.077 -13.537 -0.319 1.00 81.88 314 HIS A C 1
ATOM 2638 O O . HIS A 1 314 ? 20.926 -13.243 -0.021 1.00 81.88 314 HIS A O 1
ATOM 2644 N N . GLN A 1 315 ? 22.468 -14.809 -0.445 1.00 88.19 315 GLN A N 1
ATOM 2645 C CA . GLN A 1 315 ? 21.559 -15.949 -0.265 1.00 88.19 315 GLN A CA 1
ATOM 2646 C C . GLN A 1 315 ? 20.921 -15.989 1.133 1.00 88.19 315 GLN A C 1
ATOM 2648 O O . GLN A 1 315 ? 19.713 -16.186 1.245 1.00 88.19 315 GLN A O 1
ATOM 2653 N N . GLU A 1 316 ? 21.701 -15.778 2.199 1.00 87.19 316 GLU A N 1
ATOM 2654 C CA . GLU A 1 316 ? 21.166 -15.751 3.570 1.00 87.19 316 GLU A CA 1
ATOM 2655 C C . GLU A 1 316 ? 20.203 -14.576 3.786 1.00 87.19 316 GLU A C 1
ATOM 2657 O O . GLU A 1 316 ? 19.150 -14.756 4.396 1.00 87.19 316 GLU A O 1
ATOM 2662 N N . LYS A 1 317 ? 20.507 -13.403 3.218 1.00 86.62 317 LYS A N 1
ATOM 2663 C CA . LYS A 1 317 ? 19.600 -12.244 3.251 1.00 86.62 317 LYS A CA 1
ATOM 2664 C C . LYS A 1 317 ? 18.302 -12.504 2.486 1.00 86.62 317 LYS A C 1
ATOM 2666 O O . LYS A 1 317 ? 17.227 -12.230 3.002 1.00 86.62 317 LYS A O 1
ATOM 2671 N N . ILE A 1 318 ? 18.372 -13.083 1.285 1.00 89.50 318 ILE A N 1
ATOM 2672 C CA . ILE A 1 318 ? 17.179 -13.475 0.513 1.00 89.50 318 ILE A CA 1
ATOM 2673 C C . ILE A 1 318 ? 16.320 -14.442 1.330 1.00 89.50 318 ILE A C 1
ATOM 2675 O O . ILE A 1 318 ? 15.107 -14.263 1.435 1.00 89.50 318 ILE A O 1
ATOM 2679 N N . LEU A 1 319 ? 16.945 -15.450 1.944 1.00 90.75 319 LEU A N 1
ATOM 2680 C CA . LEU A 1 319 ? 16.249 -16.435 2.766 1.00 90.75 319 LEU A CA 1
ATOM 2681 C C . LEU A 1 319 ? 15.524 -15.782 3.950 1.00 90.75 319 LEU A C 1
ATOM 2683 O O . LEU A 1 319 ? 14.377 -16.135 4.229 1.00 90.75 319 LEU A O 1
ATOM 2687 N N . TYR A 1 320 ? 16.176 -14.834 4.625 1.00 87.69 320 TYR A N 1
ATOM 2688 C CA . TYR A 1 320 ? 15.592 -14.079 5.731 1.00 87.69 320 TYR A CA 1
ATOM 2689 C C . TYR A 1 320 ? 14.414 -13.200 5.287 1.00 87.69 320 TYR A C 1
ATOM 2691 O O . TYR A 1 320 ? 13.335 -13.316 5.872 1.00 87.69 320 TYR A O 1
ATOM 2699 N N . LYS A 1 321 ? 14.560 -12.434 4.199 1.00 88.50 321 LYS A N 1
ATOM 2700 C CA . LYS A 1 321 ? 13.469 -11.636 3.609 1.00 88.50 321 LYS A CA 1
ATOM 2701 C C . LYS A 1 321 ? 12.241 -12.490 3.317 1.00 88.50 321 LYS A C 1
ATOM 2703 O O . LYS A 1 321 ? 11.131 -12.167 3.738 1.00 88.50 321 LYS A O 1
ATOM 2708 N N . LEU A 1 322 ? 12.441 -13.625 2.644 1.00 90.69 322 LEU A N 1
ATOM 2709 C CA . LEU A 1 322 ? 11.365 -14.560 2.307 1.00 90.69 322 LEU A CA 1
ATOM 2710 C C . LEU A 1 322 ? 10.694 -15.145 3.561 1.00 90.69 322 LEU A C 1
ATOM 2712 O O . LEU A 1 322 ? 9.469 -15.259 3.603 1.00 90.69 322 LEU A O 1
ATOM 2716 N N . LEU A 1 323 ? 11.477 -15.482 4.597 1.00 89.31 323 LEU A N 1
ATOM 2717 C CA . LEU A 1 323 ? 10.960 -15.923 5.899 1.00 89.31 323 LEU A CA 1
ATOM 2718 C C . LEU A 1 323 ? 10.035 -14.866 6.524 1.00 89.31 323 LEU A C 1
ATOM 2720 O O . LEU A 1 323 ? 8.930 -15.203 6.946 1.00 89.31 323 LEU A O 1
ATOM 2724 N N . CYS A 1 324 ? 10.459 -13.601 6.564 1.00 86.31 324 CYS A N 1
ATOM 2725 C CA . CYS A 1 324 ? 9.658 -12.503 7.112 1.00 86.31 324 CYS A CA 1
ATOM 2726 C C . CYS A 1 324 ? 8.369 -12.281 6.319 1.00 86.31 324 CYS A C 1
ATOM 2728 O O . CYS A 1 324 ? 7.292 -12.230 6.911 1.00 86.31 324 CYS A O 1
ATOM 2730 N N . VAL A 1 325 ? 8.451 -12.238 4.985 1.00 88.50 325 VAL A N 1
ATOM 2731 C CA . VAL A 1 325 ? 7.269 -12.112 4.116 1.00 88.50 325 VAL A CA 1
ATOM 2732 C C . VAL A 1 325 ? 6.260 -13.214 4.424 1.00 88.50 325 VAL A C 1
ATOM 2734 O O . VAL A 1 325 ? 5.096 -12.911 4.686 1.00 88.50 325 VAL A O 1
ATOM 2737 N N . TYR A 1 326 ? 6.703 -14.474 4.462 1.00 89.44 326 TYR A N 1
ATOM 2738 C CA . TYR A 1 326 ? 5.833 -15.604 4.779 1.00 89.44 326 TYR A CA 1
ATOM 2739 C C . TYR A 1 326 ? 5.175 -15.433 6.156 1.00 89.44 326 TYR A C 1
ATOM 2741 O O . TYR A 1 326 ? 3.955 -15.531 6.270 1.00 89.44 326 TYR A O 1
ATOM 2749 N N . LEU A 1 327 ? 5.957 -15.127 7.198 1.00 86.56 327 LEU A N 1
ATOM 2750 C CA . LEU A 1 327 ? 5.436 -14.932 8.555 1.00 86.56 327 LEU A CA 1
ATOM 2751 C C . LEU A 1 327 ? 4.385 -13.817 8.607 1.00 86.56 327 LEU A C 1
ATOM 2753 O O . LEU A 1 327 ? 3.302 -14.035 9.149 1.00 86.56 327 LEU A O 1
ATOM 2757 N N . SER A 1 328 ? 4.658 -12.659 7.995 1.00 86.06 328 SER A N 1
ATOM 2758 C CA . SER A 1 328 ? 3.709 -11.536 7.948 1.00 86.06 328 SER A CA 1
ATOM 2759 C C . SER A 1 328 ? 2.371 -11.915 7.317 1.00 86.06 328 SER A C 1
ATOM 2761 O O . SER A 1 328 ? 1.319 -11.446 7.751 1.00 86.06 328 SER A O 1
ATOM 2763 N N . LEU A 1 329 ? 2.404 -12.780 6.303 1.00 87.00 329 LEU A N 1
ATOM 2764 C CA . LEU A 1 329 ? 1.219 -13.207 5.576 1.00 87.00 329 LEU A CA 1
ATOM 2765 C C . LEU A 1 329 ? 0.381 -14.199 6.371 1.00 87.00 329 LEU A C 1
ATOM 2767 O O . LEU A 1 329 ? -0.839 -14.135 6.293 1.00 87.00 329 LEU A O 1
ATOM 2771 N N . ILE A 1 330 ? 1.012 -15.073 7.153 1.00 85.62 330 ILE A N 1
ATOM 2772 C CA . ILE A 1 330 ? 0.298 -16.012 8.024 1.00 85.62 330 ILE A CA 1
ATOM 2773 C C . ILE A 1 330 ? -0.326 -15.292 9.219 1.00 85.62 330 ILE A C 1
ATOM 2775 O O . ILE A 1 330 ? -1.495 -15.515 9.517 1.00 85.62 330 ILE A O 1
ATOM 2779 N N . ILE A 1 331 ? 0.420 -14.393 9.867 1.00 84.69 331 ILE A N 1
ATOM 2780 C CA . ILE A 1 331 ? -0.064 -13.641 11.038 1.00 84.69 331 ILE A CA 1
ATOM 2781 C C . ILE A 1 331 ? -1.290 -12.790 10.688 1.00 84.69 331 ILE A C 1
ATOM 2783 O O . ILE A 1 331 ? -2.184 -12.612 11.509 1.00 84.69 331 ILE A O 1
ATOM 2787 N N . PHE A 1 332 ? -1.335 -12.259 9.466 1.00 85.44 332 PHE A N 1
ATOM 2788 C CA . PHE A 1 332 ? -2.387 -11.357 9.006 1.00 85.44 332 PHE A CA 1
ATOM 2789 C C . PHE A 1 332 ? -3.159 -11.921 7.806 1.00 85.44 332 PHE A C 1
ATOM 2791 O O . PHE A 1 332 ? -3.565 -11.155 6.928 1.00 85.44 332 PHE A O 1
ATOM 2798 N N . ALA A 1 333 ? -3.353 -13.243 7.758 1.00 84.56 333 ALA A N 1
ATOM 2799 C CA . ALA A 1 333 ? -3.925 -13.941 6.603 1.00 84.56 333 ALA A CA 1
ATOM 2800 C C . ALA A 1 333 ? -5.338 -13.458 6.224 1.00 84.56 333 ALA A C 1
ATOM 2802 O O . ALA A 1 333 ? -5.711 -13.442 5.049 1.00 84.56 333 ALA A O 1
ATOM 2803 N N . ASP A 1 334 ? -6.111 -12.996 7.206 1.00 85.69 334 ASP A N 1
ATOM 2804 C CA . ASP A 1 334 ? -7.464 -12.487 6.984 1.00 85.69 334 ASP A CA 1
ATOM 2805 C C . ASP A 1 334 ? -7.501 -11.065 6.391 1.00 85.69 334 ASP A C 1
ATOM 2807 O O . ASP A 1 334 ? -8.540 -10.628 5.884 1.00 85.69 334 ASP A O 1
ATOM 2811 N N . LEU A 1 335 ? -6.387 -10.322 6.417 1.00 86.25 335 LEU A N 1
ATOM 2812 C CA . LEU A 1 335 ? -6.323 -8.956 5.894 1.00 86.25 335 LEU A CA 1
ATOM 2813 C C . LEU A 1 335 ? -6.089 -8.947 4.380 1.00 86.25 335 LEU A C 1
ATOM 2815 O O . LEU A 1 335 ? -4.971 -9.116 3.899 1.00 86.25 335 LEU A O 1
ATOM 2819 N N . GLN A 1 336 ? -7.137 -8.620 3.621 1.00 85.31 336 GLN A N 1
ATOM 2820 C CA . GLN A 1 336 ? -7.047 -8.369 2.175 1.00 85.31 336 GLN A CA 1
ATOM 2821 C C . GLN A 1 336 ? -6.429 -7.013 1.829 1.00 85.31 336 GLN A C 1
ATOM 2823 O O . GLN A 1 336 ? -6.036 -6.777 0.687 1.00 85.31 336 GLN A O 1
ATOM 2828 N N . LEU A 1 337 ? -6.393 -6.079 2.777 1.00 80.38 337 LEU A N 1
ATOM 2829 C CA . LEU A 1 337 ? -5.825 -4.762 2.556 1.00 80.38 337 LEU A CA 1
ATOM 2830 C C . LEU A 1 337 ? -4.298 -4.862 2.455 1.00 80.38 337 LEU A C 1
ATOM 2832 O O . LEU A 1 337 ? -3.614 -5.160 3.435 1.00 80.38 337 LEU A O 1
ATOM 2836 N N . THR A 1 338 ? -3.781 -4.578 1.264 1.00 73.81 338 THR A N 1
ATOM 2837 C CA . THR A 1 338 ? -2.353 -4.550 0.931 1.00 73.81 338 THR A CA 1
ATOM 2838 C C . THR A 1 338 ? -1.894 -3.130 0.581 1.00 73.81 338 THR A C 1
ATOM 2840 O O . THR A 1 338 ? -2.691 -2.184 0.539 1.00 73.81 338 THR A O 1
ATOM 2843 N N . HIS A 1 339 ? -0.592 -2.958 0.336 1.00 68.56 339 HIS A N 1
ATOM 2844 C CA . HIS A 1 339 ? -0.048 -1.701 -0.177 1.00 68.56 339 HIS A CA 1
ATOM 2845 C C . HIS A 1 339 ? -0.697 -1.320 -1.515 1.00 68.56 339 HIS A C 1
ATOM 2847 O O . HIS A 1 339 ? -0.786 -2.131 -2.431 1.00 68.56 339 HIS A O 1
ATOM 2853 N N . SER A 1 340 ? -1.115 -0.057 -1.639 1.00 62.41 340 SER A N 1
ATOM 2854 C CA . SER A 1 340 ? -1.947 0.450 -2.742 1.00 62.41 340 SER A CA 1
ATOM 2855 C C . SER A 1 340 ? -1.336 0.331 -4.141 1.00 62.41 340 SER A C 1
ATOM 2857 O O . SER A 1 340 ? -2.073 0.464 -5.111 1.00 62.41 340 SER A O 1
ATOM 2859 N N . ASN A 1 341 ? -0.023 0.103 -4.240 1.00 72.12 341 ASN A N 1
ATOM 2860 C CA . ASN A 1 341 ? 0.740 0.167 -5.489 1.00 72.12 341 ASN A CA 1
ATOM 2861 C C . ASN A 1 341 ? 1.324 -1.194 -5.909 1.00 72.12 341 ASN A C 1
ATOM 2863 O O . ASN A 1 341 ? 2.071 -1.252 -6.881 1.00 72.12 341 ASN A O 1
ATOM 2867 N N . SER A 1 342 ? 1.036 -2.284 -5.184 1.00 80.44 342 SER A N 1
ATOM 2868 C CA . SER A 1 342 ? 1.635 -3.590 -5.497 1.00 80.44 342 SER A CA 1
ATOM 2869 C C . SER A 1 342 ? 1.184 -4.119 -6.858 1.00 80.44 342 SER A C 1
ATOM 2871 O O . SER A 1 342 ? 1.982 -4.697 -7.583 1.00 80.44 342 SER A O 1
ATOM 2873 N N . GLN A 1 343 ? -0.084 -3.900 -7.215 1.00 82.44 343 GLN A N 1
ATOM 2874 C CA . GLN A 1 343 ? -0.631 -4.360 -8.488 1.00 82.44 343 GLN A CA 1
ATOM 2875 C C . GLN A 1 343 ? -0.078 -3.560 -9.673 1.00 82.44 343 GLN A C 1
ATOM 2877 O O . GLN A 1 343 ? 0.458 -4.169 -10.590 1.00 82.44 343 GLN A O 1
ATOM 2882 N N . ASP A 1 344 ? -0.102 -2.225 -9.598 1.00 83.06 344 ASP A N 1
ATOM 2883 C CA . ASP A 1 344 ? 0.465 -1.351 -10.637 1.00 83.06 344 ASP A CA 1
ATOM 2884 C C . ASP A 1 344 ? 1.951 -1.672 -10.894 1.00 83.06 344 ASP A C 1
ATOM 2886 O O . ASP A 1 344 ? 2.410 -1.687 -12.036 1.00 83.06 344 ASP A O 1
ATOM 2890 N N . PHE A 1 345 ? 2.710 -1.971 -9.830 1.00 88.25 345 PHE A N 1
ATOM 2891 C CA . PHE A 1 345 ? 4.091 -2.432 -9.956 1.00 88.25 345 PHE A CA 1
ATOM 2892 C C . PHE A 1 345 ? 4.181 -3.771 -10.689 1.00 88.25 345 PHE A C 1
ATOM 2894 O O . PHE A 1 345 ? 4.982 -3.882 -11.608 1.00 88.25 345 PHE A O 1
ATOM 2901 N N . MET A 1 346 ? 3.391 -4.775 -10.293 1.00 90.06 346 MET A N 1
ATOM 2902 C CA . MET A 1 346 ? 3.449 -6.101 -10.917 1.00 90.06 346 MET A CA 1
ATOM 2903 C C . MET A 1 346 ? 3.083 -6.050 -12.399 1.00 90.06 346 MET A C 1
ATOM 2905 O O . MET A 1 346 ? 3.796 -6.646 -13.194 1.00 90.06 346 MET A O 1
ATOM 2909 N N . GLU A 1 347 ? 2.043 -5.301 -12.774 1.00 89.25 347 GLU A N 1
ATOM 2910 C CA . GLU A 1 347 ? 1.630 -5.139 -14.175 1.00 89.25 347 GLU A CA 1
ATOM 2911 C C . GLU A 1 347 ? 2.748 -4.495 -15.009 1.00 89.25 347 GLU A C 1
ATOM 2913 O O . GLU A 1 347 ? 3.103 -4.990 -16.077 1.00 89.25 347 GLU A O 1
ATOM 2918 N N . LYS A 1 348 ? 3.374 -3.426 -14.500 1.00 87.81 348 LYS A N 1
ATOM 2919 C CA . LYS A 1 348 ? 4.510 -2.786 -15.176 1.00 87.81 348 LYS A CA 1
ATOM 2920 C C . LYS A 1 348 ? 5.734 -3.703 -15.245 1.00 87.81 348 LYS A C 1
ATOM 2922 O O . LYS A 1 348 ? 6.391 -3.779 -16.279 1.00 87.81 348 LYS A O 1
ATOM 2927 N N . PHE A 1 349 ? 6.035 -4.403 -14.158 1.00 89.06 349 PHE A N 1
ATOM 2928 C CA . PHE A 1 349 ? 7.179 -5.301 -14.072 1.00 89.06 349 PHE A CA 1
ATOM 2929 C C . PHE A 1 349 ? 7.026 -6.508 -15.011 1.00 89.06 349 PHE A C 1
ATOM 2931 O O . PHE A 1 349 ? 8.002 -6.913 -15.639 1.00 89.06 349 PHE A O 1
ATOM 2938 N N . GLU A 1 350 ? 5.816 -7.061 -15.132 1.00 91.00 350 GLU A N 1
ATOM 2939 C CA . GLU A 1 350 ? 5.479 -8.131 -16.077 1.00 91.00 350 GLU A CA 1
ATOM 2940 C C . GLU A 1 350 ? 5.684 -7.679 -17.526 1.00 91.00 350 GLU A C 1
ATOM 2942 O O . GLU A 1 350 ? 6.301 -8.405 -18.300 1.00 91.00 350 GLU A O 1
ATOM 2947 N N . LEU A 1 351 ? 5.250 -6.463 -17.878 1.00 83.75 351 LEU A N 1
ATOM 2948 C CA . LEU A 1 351 ? 5.475 -5.895 -19.213 1.00 83.75 351 LEU A CA 1
ATOM 2949 C C . LEU A 1 351 ? 6.964 -5.697 -19.529 1.00 83.75 351 LEU A C 1
ATOM 2951 O O . LEU A 1 351 ? 7.387 -5.916 -20.660 1.00 83.75 351 LEU A O 1
ATOM 2955 N N . GLU A 1 352 ? 7.761 -5.275 -18.546 1.00 82.50 352 GLU A N 1
ATOM 2956 C CA . GLU A 1 352 ? 9.196 -5.025 -18.726 1.00 82.50 352 GLU A CA 1
ATOM 2957 C C . GLU A 1 352 ? 10.040 -6.312 -18.719 1.00 82.50 352 GLU A C 1
ATOM 2959 O O . GLU A 1 352 ? 11.109 -6.348 -19.334 1.00 82.50 352 GLU A O 1
ATOM 2964 N N . ASN A 1 353 ? 9.594 -7.354 -18.005 1.00 82.69 353 ASN A N 1
ATOM 2965 C CA . ASN A 1 353 ? 10.361 -8.579 -17.753 1.00 82.69 353 ASN A CA 1
ATOM 2966 C C . ASN A 1 353 ? 9.469 -9.846 -17.760 1.00 82.69 353 ASN A C 1
ATOM 2968 O O . ASN A 1 353 ? 9.450 -10.585 -16.766 1.00 82.69 353 ASN A O 1
ATOM 2972 N N . PRO A 1 354 ? 8.762 -10.157 -18.863 1.00 83.94 354 PRO A N 1
ATOM 2973 C CA . PRO A 1 354 ? 7.709 -11.181 -18.886 1.00 83.94 354 PRO A CA 1
ATOM 2974 C C . PRO A 1 354 ? 8.234 -12.580 -18.552 1.00 83.94 354 PRO A C 1
ATOM 2976 O O . PRO A 1 354 ? 7.649 -13.309 -17.752 1.00 83.94 354 PRO A O 1
ATOM 2979 N N . ASN A 1 355 ? 9.394 -12.945 -19.101 1.00 81.94 355 ASN A N 1
ATOM 2980 C CA . ASN A 1 355 ? 10.019 -14.245 -18.865 1.00 81.94 355 ASN A CA 1
ATOM 2981 C C . ASN A 1 355 ? 10.431 -14.445 -17.402 1.00 81.94 355 ASN A C 1
ATOM 2983 O O . ASN A 1 355 ? 10.211 -15.514 -16.830 1.00 81.94 355 ASN A O 1
ATOM 2987 N N . PHE A 1 356 ? 11.022 -13.418 -16.786 1.00 85.88 356 PHE A N 1
ATOM 2988 C CA . PHE A 1 356 ? 11.401 -13.474 -15.377 1.00 85.88 356 PHE A CA 1
ATOM 2989 C C . PHE A 1 356 ? 10.153 -13.539 -14.494 1.00 85.88 356 PHE A C 1
ATOM 2991 O O . PHE A 1 356 ? 10.053 -14.420 -13.642 1.00 85.88 356 PHE A O 1
ATOM 2998 N N . PHE A 1 357 ? 9.170 -12.671 -14.748 1.00 90.44 357 PHE A N 1
ATOM 2999 C CA . PHE A 1 357 ? 7.906 -12.644 -14.018 1.00 90.44 357 PHE A CA 1
ATOM 3000 C C . PHE A 1 357 ? 7.200 -14.006 -14.042 1.00 90.44 357 PHE A C 1
ATOM 3002 O O . PHE A 1 357 ? 6.889 -14.551 -12.982 1.00 90.44 357 PHE A O 1
ATOM 3009 N N . ASN A 1 358 ? 7.028 -14.601 -15.227 1.00 89.56 358 ASN A N 1
ATOM 3010 C CA . ASN A 1 358 ? 6.364 -15.895 -15.389 1.00 89.56 358 ASN A CA 1
ATOM 3011 C C . ASN A 1 358 ? 7.104 -17.029 -14.672 1.00 89.56 358 ASN A C 1
ATOM 3013 O O . ASN A 1 358 ? 6.464 -17.852 -14.019 1.00 89.56 358 ASN A O 1
ATOM 3017 N N . ARG A 1 359 ? 8.443 -17.049 -14.718 1.00 89.56 359 ARG A N 1
ATOM 3018 C CA . ARG A 1 359 ? 9.247 -18.047 -13.991 1.00 89.56 359 ARG A CA 1
ATOM 3019 C C . ARG A 1 359 ? 9.090 -17.920 -12.479 1.00 89.56 359 ARG A C 1
ATOM 3021 O O . ARG A 1 359 ? 8.914 -18.929 -11.801 1.00 89.56 359 ARG A O 1
ATOM 3028 N N . ILE A 1 360 ? 9.140 -16.698 -11.944 1.00 92.38 360 ILE A N 1
ATOM 3029 C CA . ILE A 1 360 ? 8.967 -16.466 -10.504 1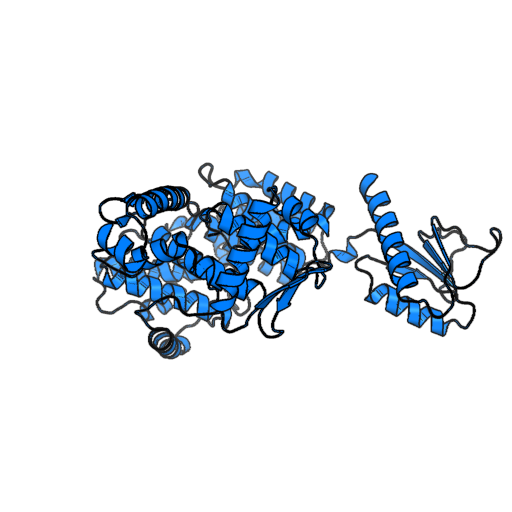.00 92.38 360 ILE A CA 1
ATOM 3030 C C . ILE A 1 360 ? 7.544 -16.814 -10.059 1.00 92.38 360 ILE A C 1
ATOM 3032 O O . ILE A 1 360 ? 7.370 -17.450 -9.018 1.00 92.38 360 ILE A O 1
ATOM 3036 N N . LYS A 1 361 ? 6.538 -16.451 -10.858 1.00 94.19 361 LYS A N 1
ATOM 3037 C CA . LYS A 1 361 ? 5.140 -16.804 -10.610 1.00 94.19 361 LYS A CA 1
ATOM 3038 C C . LYS A 1 361 ? 4.938 -18.317 -10.587 1.00 94.19 361 LYS A C 1
ATOM 3040 O O . LYS A 1 361 ? 4.420 -18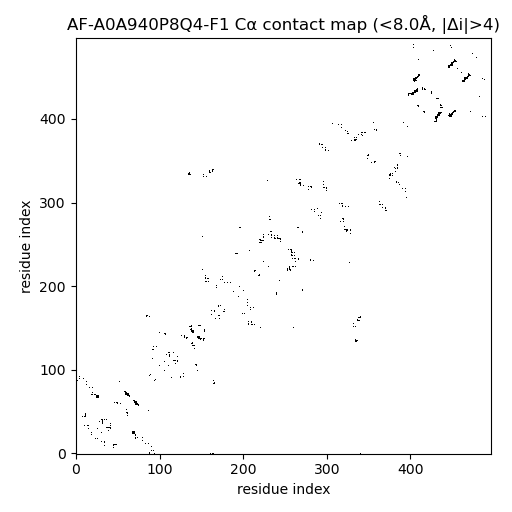.829 -9.603 1.00 94.19 361 LYS A O 1
ATOM 3045 N N . GLN A 1 362 ? 5.433 -19.032 -11.596 1.00 92.50 362 GLN A N 1
ATOM 3046 C CA . GLN A 1 362 ? 5.355 -20.493 -11.649 1.00 92.50 362 GLN A CA 1
ATOM 3047 C C . GLN A 1 362 ? 6.036 -21.143 -10.437 1.00 92.50 362 GLN A C 1
ATOM 3049 O O . GLN A 1 362 ? 5.455 -22.002 -9.785 1.00 92.50 362 GLN A O 1
ATOM 3054 N N . MET A 1 363 ? 7.237 -20.680 -10.081 1.00 92.44 363 MET A N 1
ATOM 3055 C CA . MET A 1 363 ? 7.960 -21.166 -8.904 1.00 92.44 363 MET A CA 1
ATOM 3056 C C . MET A 1 363 ? 7.167 -20.959 -7.601 1.00 92.44 363 MET A C 1
ATOM 3058 O O . MET A 1 363 ? 7.210 -21.810 -6.712 1.00 92.44 363 MET A O 1
ATOM 3062 N N . MET A 1 364 ? 6.465 -19.831 -7.462 1.00 93.44 364 MET A N 1
ATOM 3063 C CA . MET A 1 364 ? 5.591 -19.571 -6.318 1.00 93.44 364 MET A CA 1
ATOM 3064 C C . MET A 1 364 ? 4.363 -20.491 -6.331 1.00 93.44 364 MET A C 1
ATOM 3066 O O . MET A 1 364 ? 4.050 -21.084 -5.298 1.00 93.44 364 MET A O 1
ATOM 3070 N N . ASP A 1 365 ? 3.694 -20.623 -7.478 1.00 92.12 365 ASP A N 1
ATOM 3071 C CA . ASP A 1 365 ? 2.487 -21.438 -7.650 1.00 92.12 365 ASP A CA 1
ATOM 3072 C C . ASP A 1 365 ? 2.764 -22.918 -7.329 1.00 92.12 365 ASP A C 1
ATOM 3074 O O . ASP A 1 365 ? 2.017 -23.540 -6.568 1.00 92.12 365 ASP A O 1
ATOM 3078 N N . ASP A 1 366 ? 3.901 -23.451 -7.792 1.00 91.94 366 ASP A N 1
ATOM 3079 C CA . ASP A 1 366 ? 4.363 -24.817 -7.502 1.00 91.94 366 ASP A CA 1
ATOM 3080 C C . ASP A 1 366 ? 4.582 -25.065 -6.002 1.00 91.94 366 ASP A C 1
ATOM 3082 O O . ASP A 1 366 ? 4.525 -26.203 -5.533 1.00 91.94 366 ASP A O 1
ATOM 3086 N N . LEU A 1 367 ? 4.835 -24.008 -5.226 1.00 92.25 367 LEU A N 1
ATOM 3087 C CA . LEU A 1 367 ? 5.077 -24.060 -3.785 1.00 92.25 367 LEU A CA 1
ATOM 3088 C C . LEU A 1 367 ? 3.875 -23.601 -2.953 1.00 92.25 367 LEU A C 1
ATOM 3090 O O . LEU A 1 367 ? 3.959 -23.603 -1.721 1.00 92.25 367 LEU A O 1
ATOM 3094 N N . TRP A 1 368 ? 2.745 -23.274 -3.587 1.00 90.06 368 TRP A N 1
ATOM 3095 C CA . TRP A 1 368 ? 1.555 -22.781 -2.893 1.00 90.06 368 TRP A CA 1
ATOM 3096 C C . TRP A 1 368 ? 0.987 -23.790 -1.885 1.00 90.06 368 TRP A C 1
ATOM 3098 O O . TRP A 1 368 ? 0.443 -23.396 -0.859 1.00 90.06 368 TRP A O 1
ATOM 3108 N N . TYR A 1 369 ? 1.192 -25.094 -2.102 1.00 89.56 369 TYR A N 1
ATOM 3109 C CA . TYR A 1 369 ? 0.771 -26.148 -1.166 1.00 89.56 369 TYR A CA 1
ATOM 3110 C C . TYR A 1 369 ? 1.411 -26.052 0.230 1.00 89.56 369 TYR A C 1
ATOM 3112 O O . TYR A 1 369 ? 0.967 -26.743 1.147 1.00 89.56 369 TYR A O 1
ATOM 3120 N N . LEU A 1 370 ? 2.476 -25.257 0.392 1.00 89.12 370 LEU A N 1
ATOM 3121 C CA . LEU A 1 370 ? 3.113 -25.014 1.686 1.00 89.12 370 LEU A CA 1
ATOM 3122 C C . LEU A 1 370 ? 2.379 -23.956 2.518 1.00 89.12 370 LEU A C 1
ATOM 3124 O O . LEU A 1 370 ? 2.625 -23.891 3.720 1.00 89.12 370 LEU A O 1
ATOM 3128 N N . PHE A 1 371 ? 1.486 -23.166 1.912 1.00 86.81 371 PHE A N 1
ATOM 3129 C CA . PHE A 1 371 ? 0.597 -22.255 2.630 1.00 86.81 371 PHE A CA 1
ATOM 3130 C C . PHE A 1 371 ? -0.608 -23.005 3.227 1.00 86.81 371 PHE A C 1
ATOM 3132 O O . PHE A 1 371 ? -1.029 -24.032 2.687 1.00 86.81 371 PHE A O 1
ATOM 3139 N N . PRO A 1 372 ? -1.204 -22.500 4.327 1.00 82.44 372 PRO A N 1
ATOM 3140 C CA . PRO A 1 372 ? -2.455 -23.038 4.857 1.00 82.44 372 PRO A CA 1
ATOM 3141 C C . PRO A 1 372 ? -3.557 -23.054 3.793 1.00 82.44 372 PRO A C 1
ATOM 3143 O O . PRO A 1 372 ? -3.673 -22.119 3.001 1.00 82.44 372 PRO A O 1
ATOM 3146 N N . LYS A 1 373 ? -4.400 -24.093 3.781 1.00 77.62 373 LYS A N 1
ATOM 3147 C CA . LYS A 1 373 ? -5.472 -24.239 2.776 1.00 77.62 373 LYS A CA 1
ATOM 3148 C C . LYS A 1 373 ? -6.531 -23.144 2.887 1.00 77.62 373 LYS A C 1
ATOM 3150 O O . LYS A 1 373 ? -7.191 -22.816 1.908 1.00 77.62 373 LYS A O 1
ATOM 3155 N N . GLU A 1 374 ? -6.676 -22.593 4.082 1.00 72.38 374 GLU A N 1
ATOM 3156 C CA . GLU A 1 374 ? -7.587 -21.514 4.437 1.00 72.38 374 GLU A CA 1
ATOM 3157 C C . GLU A 1 374 ? -7.032 -20.132 4.045 1.00 72.38 374 GLU A C 1
ATOM 3159 O O . GLU A 1 374 ? -7.718 -19.125 4.220 1.00 72.38 374 GLU A O 1
ATOM 3164 N N . ALA A 1 375 ? -5.803 -20.062 3.516 1.00 71.94 375 ALA A N 1
ATOM 3165 C CA . ALA A 1 375 ? -5.169 -18.811 3.131 1.00 71.94 375 ALA A CA 1
ATOM 3166 C C . ALA A 1 375 ? -5.987 -18.078 2.059 1.00 71.94 375 ALA A C 1
ATOM 3168 O O . ALA A 1 375 ? -6.380 -18.631 1.030 1.00 71.94 375 ALA A O 1
ATOM 3169 N N . ASN A 1 376 ? -6.211 -16.787 2.294 1.00 74.19 376 ASN A N 1
ATOM 3170 C CA . ASN A 1 376 ? -6.952 -15.937 1.381 1.00 74.19 376 ASN A CA 1
ATOM 3171 C C . ASN A 1 376 ? -6.233 -15.836 0.016 1.00 74.19 376 ASN A C 1
ATOM 3173 O O . ASN A 1 376 ? -5.048 -15.500 0.000 1.00 74.19 376 ASN A O 1
ATOM 3177 N N . PRO A 1 377 ? -6.913 -16.022 -1.135 1.00 75.12 377 PRO A N 1
ATOM 3178 C CA . PRO A 1 377 ? -6.293 -15.886 -2.458 1.00 75.12 377 PRO A CA 1
ATOM 3179 C C . PRO A 1 377 ? -5.568 -14.551 -2.684 1.00 75.12 377 PRO A C 1
ATOM 3181 O O . PRO A 1 377 ? -4.579 -14.494 -3.408 1.00 75.12 377 PRO A O 1
ATOM 3184 N N . HIS A 1 378 ? -6.001 -13.469 -2.026 1.00 75.44 378 HIS A N 1
ATOM 3185 C CA . HIS A 1 378 ? -5.327 -12.168 -2.100 1.00 75.44 378 HIS A CA 1
ATOM 3186 C C . HIS A 1 378 ? -3.877 -12.191 -1.579 1.00 75.44 378 HIS A C 1
ATOM 3188 O O . HIS A 1 378 ? -3.071 -11.355 -1.994 1.00 75.44 378 HIS A O 1
ATOM 3194 N N . ILE A 1 379 ? -3.530 -13.156 -0.722 1.00 82.69 379 ILE A N 1
ATOM 3195 C CA . ILE A 1 379 ? -2.169 -13.364 -0.218 1.00 82.69 379 ILE A CA 1
ATOM 3196 C C . ILE A 1 379 ? -1.217 -13.742 -1.356 1.00 82.69 379 ILE A C 1
ATOM 3198 O O . ILE A 1 379 ? -0.078 -13.287 -1.337 1.00 82.69 379 ILE A O 1
ATOM 3202 N N . GLN A 1 380 ? -1.671 -14.495 -2.367 1.00 86.81 380 GLN A N 1
ATOM 3203 C CA . GLN A 1 380 ? -0.830 -14.938 -3.490 1.00 86.81 380 GLN A CA 1
ATOM 3204 C C . GLN A 1 380 ? -0.211 -13.756 -4.238 1.00 86.81 380 GLN A C 1
ATOM 3206 O O . GLN A 1 380 ? 0.999 -13.695 -4.423 1.00 86.81 380 GLN A O 1
ATOM 3211 N N . ASN A 1 381 ? -1.030 -12.769 -4.605 1.00 87.00 381 ASN A N 1
ATOM 3212 C CA . ASN A 1 381 ? -0.561 -11.588 -5.334 1.00 87.00 381 ASN A CA 1
ATOM 3213 C C . ASN A 1 381 ? 0.423 -10.756 -4.505 1.00 87.00 381 ASN A C 1
ATOM 3215 O O . ASN A 1 381 ? 1.389 -10.210 -5.033 1.00 87.00 381 ASN A O 1
ATOM 3219 N N . TYR A 1 382 ? 0.181 -10.645 -3.199 1.00 86.56 382 TYR A N 1
ATOM 3220 C CA . TYR A 1 382 ? 1.063 -9.890 -2.316 1.00 86.56 382 TYR A CA 1
ATOM 3221 C C . TYR A 1 382 ? 2.380 -10.626 -2.045 1.00 86.56 382 TYR A C 1
ATOM 3223 O O . TYR A 1 382 ? 3.437 -10.000 -1.991 1.00 86.56 382 TYR A O 1
ATOM 3231 N N . LEU A 1 383 ? 2.329 -11.953 -1.929 1.00 90.44 383 LEU A N 1
ATOM 3232 C CA . LEU A 1 383 ? 3.503 -12.811 -1.859 1.00 90.44 383 LEU A CA 1
ATOM 3233 C C . LEU A 1 383 ? 4.347 -12.678 -3.129 1.00 90.44 383 LEU A C 1
ATOM 3235 O O . LEU A 1 383 ? 5.542 -12.411 -3.025 1.00 90.44 383 LEU A O 1
ATOM 3239 N N . LEU A 1 384 ? 3.726 -12.788 -4.307 1.00 92.44 384 LEU A N 1
ATOM 3240 C CA . LEU A 1 384 ? 4.400 -12.637 -5.596 1.00 92.44 384 LEU A CA 1
ATOM 3241 C C . LEU A 1 384 ? 5.098 -11.280 -5.701 1.00 92.44 384 LEU A C 1
ATOM 3243 O O . LEU A 1 384 ? 6.278 -11.228 -6.032 1.00 92.44 384 LEU A O 1
ATOM 3247 N N . TYR A 1 385 ? 4.399 -10.197 -5.349 1.00 91.62 385 TYR A N 1
ATOM 3248 C CA . TYR A 1 385 ? 4.962 -8.846 -5.314 1.00 91.62 385 TYR A CA 1
ATOM 3249 C C . TYR A 1 385 ? 6.263 -8.774 -4.500 1.00 91.62 385 TYR A C 1
ATOM 3251 O O . TYR A 1 385 ? 7.272 -8.260 -4.984 1.00 91.62 385 TYR A O 1
ATOM 3259 N N . HIS A 1 386 ? 6.267 -9.324 -3.282 1.00 90.62 386 HIS A N 1
ATOM 3260 C CA . HIS A 1 386 ? 7.455 -9.319 -2.425 1.00 90.62 386 HIS A CA 1
ATOM 3261 C C . HIS A 1 386 ? 8.565 -10.233 -2.943 1.00 90.62 386 HIS A C 1
ATOM 3263 O O . HIS A 1 386 ? 9.728 -9.835 -2.928 1.00 90.62 386 HIS A O 1
ATOM 3269 N N . ILE A 1 387 ? 8.232 -11.429 -3.438 1.00 92.81 387 ILE A N 1
ATOM 3270 C CA . ILE A 1 387 ? 9.217 -12.340 -4.037 1.00 92.81 387 ILE A CA 1
ATOM 3271 C C . ILE A 1 387 ? 9.895 -11.666 -5.235 1.00 92.81 387 ILE A C 1
ATOM 3273 O O . ILE A 1 387 ? 11.120 -11.718 -5.339 1.00 92.81 387 ILE A O 1
ATOM 3277 N N . LEU A 1 388 ? 9.129 -10.993 -6.101 1.00 93.06 388 LEU A N 1
ATOM 3278 C CA . LEU A 1 388 ? 9.670 -10.256 -7.241 1.00 93.06 388 LEU A CA 1
ATOM 3279 C C . LEU A 1 388 ? 10.667 -9.195 -6.781 1.00 93.06 388 LEU A C 1
ATOM 3281 O O . LEU A 1 388 ? 11.790 -9.217 -7.263 1.00 93.06 388 LEU A O 1
ATOM 3285 N N . LEU A 1 389 ? 10.313 -8.348 -5.808 1.00 90.56 389 LEU A N 1
ATOM 3286 C CA . LEU A 1 389 ? 11.222 -7.324 -5.277 1.00 90.56 389 LEU A CA 1
ATOM 3287 C C . LEU A 1 389 ? 12.508 -7.915 -4.682 1.00 90.56 389 LEU A C 1
ATOM 3289 O O . LEU A 1 389 ? 13.604 -7.405 -4.923 1.00 90.56 389 LEU A O 1
ATOM 3293 N N . ILE A 1 390 ? 12.388 -8.984 -3.892 1.00 90.12 390 ILE A N 1
ATOM 3294 C CA . ILE A 1 390 ? 13.536 -9.617 -3.231 1.00 90.12 390 ILE A CA 1
ATOM 3295 C C . ILE A 1 390 ? 14.485 -10.212 -4.274 1.00 90.12 390 ILE A C 1
ATOM 3297 O O . ILE A 1 390 ? 15.699 -10.016 -4.204 1.00 90.12 390 ILE A O 1
ATOM 3301 N N . LEU A 1 391 ? 13.945 -10.942 -5.247 1.00 90.75 391 LEU A N 1
ATOM 3302 C CA . LEU A 1 391 ? 14.755 -11.665 -6.220 1.00 90.75 391 LEU A CA 1
ATOM 3303 C C . LEU A 1 391 ? 15.282 -10.747 -7.328 1.00 90.75 391 LEU A C 1
ATOM 3305 O O . LEU A 1 391 ? 16.441 -10.886 -7.713 1.00 90.75 391 LEU A O 1
ATOM 3309 N N . SER A 1 392 ? 14.496 -9.767 -7.785 1.00 88.62 392 SER A N 1
ATOM 3310 C CA . SER A 1 392 ? 14.908 -8.808 -8.820 1.00 88.62 392 SER A CA 1
ATOM 3311 C C . SER A 1 392 ? 16.045 -7.899 -8.371 1.00 88.62 392 SER A C 1
ATOM 3313 O O . SER A 1 392 ? 16.828 -7.451 -9.195 1.00 88.62 392 SER A O 1
ATOM 3315 N N . THR A 1 393 ? 16.135 -7.605 -7.072 1.00 86.25 393 THR A N 1
ATOM 3316 C CA . THR A 1 393 ? 17.222 -6.789 -6.501 1.00 86.25 393 THR A CA 1
ATOM 3317 C C . THR A 1 393 ? 18.491 -7.594 -6.227 1.00 86.25 393 THR A C 1
ATOM 3319 O O . THR A 1 393 ? 19.535 -7.019 -5.933 1.00 86.25 393 THR A O 1
ATOM 3322 N N . SER A 1 394 ? 18.415 -8.923 -6.329 1.00 82.69 394 SER A N 1
ATOM 3323 C CA . SER A 1 394 ? 19.531 -9.830 -6.046 1.00 82.69 394 SER A CA 1
ATOM 3324 C C . SER A 1 394 ? 20.357 -10.191 -7.282 1.00 82.69 394 SER A C 1
ATOM 3326 O O . SER A 1 394 ? 21.412 -10.812 -7.145 1.00 82.69 394 SER A O 1
ATOM 3328 N N . ILE A 1 395 ? 19.882 -9.838 -8.479 1.00 81.62 395 ILE A N 1
ATOM 3329 C CA . ILE A 1 395 ? 20.527 -10.127 -9.762 1.00 81.62 395 ILE A CA 1
ATOM 3330 C C . ILE A 1 395 ? 20.361 -8.945 -10.719 1.00 81.62 395 ILE A C 1
ATOM 3332 O O . ILE A 1 395 ? 19.421 -8.167 -10.592 1.00 81.62 395 ILE A O 1
ATOM 3336 N N . ASP A 1 396 ? 21.229 -8.844 -11.723 1.00 76.44 396 ASP A N 1
ATOM 3337 C CA . ASP A 1 396 ? 20.979 -7.953 -12.854 1.00 76.44 396 ASP A CA 1
ATOM 3338 C C . ASP A 1 396 ? 20.103 -8.671 -13.889 1.00 76.44 396 ASP A C 1
ATOM 3340 O O . ASP A 1 396 ? 20.566 -9.537 -14.637 1.00 76.44 396 ASP A O 1
ATOM 3344 N N . ILE A 1 397 ? 18.817 -8.316 -13.921 1.00 72.88 397 ILE A N 1
ATOM 3345 C CA . ILE A 1 397 ? 17.850 -8.900 -14.859 1.00 72.88 397 ILE A CA 1
ATOM 3346 C C . ILE A 1 397 ? 18.215 -8.561 -16.311 1.00 72.88 397 ILE A C 1
ATOM 3348 O O . ILE A 1 397 ? 17.952 -9.364 -17.207 1.00 72.88 397 ILE A O 1
ATOM 3352 N N . ASN A 1 398 ? 18.869 -7.424 -16.575 1.00 67.06 398 ASN A N 1
ATOM 3353 C CA . ASN A 1 398 ? 19.229 -7.045 -17.941 1.00 67.06 398 ASN A CA 1
ATOM 3354 C C . ASN A 1 398 ? 20.260 -8.005 -18.527 1.00 67.06 398 ASN A C 1
ATOM 3356 O O . ASN A 1 398 ? 20.184 -8.324 -19.711 1.00 67.06 398 ASN A O 1
ATOM 3360 N N . HIS A 1 399 ? 21.163 -8.546 -17.707 1.00 64.69 399 HIS A N 1
ATOM 3361 C CA . HIS A 1 399 ? 22.108 -9.566 -18.155 1.00 64.69 399 HIS A CA 1
ATOM 3362 C C . HIS A 1 399 ? 21.439 -10.888 -18.566 1.00 64.69 399 HIS A C 1
ATOM 3364 O O . HIS A 1 399 ? 22.057 -11.659 -19.298 1.00 64.69 399 HIS A O 1
ATOM 3370 N N . LEU A 1 400 ? 20.186 -11.128 -18.161 1.00 61.78 400 LEU A N 1
ATOM 3371 C CA . LEU A 1 400 ? 19.396 -12.295 -18.567 1.00 61.78 400 LEU A CA 1
ATOM 3372 C C . LEU A 1 400 ? 18.713 -12.129 -19.927 1.00 61.78 400 LEU A C 1
ATOM 3374 O O . LEU A 1 400 ? 18.263 -13.120 -20.504 1.00 61.78 400 LEU A O 1
ATOM 3378 N N . LYS A 1 401 ? 18.599 -10.895 -20.431 1.00 66.62 401 LYS A N 1
ATOM 3379 C CA . LYS A 1 401 ? 18.027 -10.632 -21.754 1.00 66.62 401 LYS A CA 1
ATOM 3380 C C . LYS A 1 401 ? 18.971 -11.172 -22.828 1.00 66.62 401 LYS A C 1
ATOM 3382 O O . LYS A 1 401 ? 20.193 -11.120 -22.675 1.00 66.62 401 LYS A O 1
ATOM 3387 N N . SER A 1 402 ? 18.411 -11.686 -23.926 1.00 66.62 402 SER A N 1
ATOM 3388 C CA . SER A 1 402 ? 19.213 -12.180 -25.050 1.00 66.62 402 SER A CA 1
ATOM 3389 C C . SER A 1 402 ? 20.167 -11.088 -25.540 1.00 66.62 402 SER A C 1
ATOM 3391 O O . SER A 1 402 ? 19.729 -9.954 -25.737 1.00 66.62 402 SER A O 1
ATOM 3393 N N . GLN A 1 403 ? 21.439 -11.425 -25.762 1.00 79.62 403 GLN A N 1
ATOM 3394 C CA . GLN A 1 403 ? 22.409 -10.475 -26.305 1.00 79.62 403 GLN A CA 1
ATOM 3395 C C . GLN A 1 403 ? 21.982 -10.031 -27.704 1.00 79.62 403 GLN A C 1
ATOM 3397 O O . GLN A 1 403 ? 21.757 -10.867 -28.582 1.00 79.62 403 GLN A O 1
ATOM 3402 N N . ILE A 1 404 ? 21.879 -8.720 -27.910 1.00 84.06 404 ILE A N 1
ATOM 3403 C CA . ILE A 1 404 ? 21.640 -8.128 -29.227 1.00 84.06 404 ILE A CA 1
ATOM 3404 C C . ILE A 1 404 ? 22.991 -7.682 -29.764 1.00 84.06 404 ILE A C 1
ATOM 3406 O O . ILE A 1 404 ? 23.625 -6.777 -29.212 1.00 84.06 404 ILE A O 1
ATOM 3410 N N . HIS A 1 405 ? 23.448 -8.340 -30.823 1.00 87.50 405 HIS A N 1
ATOM 3411 C CA . HIS A 1 405 ? 24.721 -8.030 -31.453 1.00 87.50 405 HIS A CA 1
ATOM 3412 C C . HIS A 1 405 ? 24.526 -6.891 -32.449 1.00 87.50 405 HIS A C 1
ATOM 3414 O O . HIS A 1 405 ? 23.865 -7.056 -33.476 1.00 87.50 405 HIS A O 1
ATOM 3420 N N . ILE A 1 406 ? 25.108 -5.734 -32.150 1.00 89.94 406 ILE A N 1
ATOM 3421 C CA . ILE A 1 406 ? 25.006 -4.536 -32.982 1.00 89.94 406 ILE A CA 1
ATOM 3422 C C . ILE A 1 406 ? 26.355 -4.263 -33.626 1.00 89.94 406 ILE A C 1
ATOM 3424 O O . ILE A 1 406 ? 27.366 -4.171 -32.931 1.00 89.94 406 ILE A O 1
ATOM 3428 N N . LYS A 1 407 ? 26.363 -4.077 -34.944 1.00 89.50 407 LYS A N 1
ATOM 3429 C CA . LYS A 1 407 ? 27.513 -3.528 -35.657 1.00 89.50 407 LYS A CA 1
ATOM 3430 C C . LYS A 1 407 ? 27.316 -2.030 -35.848 1.00 89.50 407 LYS A C 1
ATOM 3432 O O . LYS A 1 407 ? 26.295 -1.614 -36.386 1.00 89.50 407 LYS A O 1
ATOM 3437 N N . LEU A 1 408 ? 28.289 -1.235 -35.419 1.00 89.56 408 LEU A N 1
ATOM 3438 C CA . LEU A 1 408 ? 28.289 0.218 -35.543 1.00 89.56 408 LEU A CA 1
ATOM 3439 C C . LEU A 1 408 ? 29.428 0.663 -36.460 1.00 89.56 408 LEU A C 1
ATOM 3441 O O . LEU A 1 408 ? 30.578 0.300 -36.213 1.00 89.56 408 LEU A O 1
ATOM 3445 N N . ILE A 1 409 ? 29.099 1.426 -37.505 1.00 87.56 409 ILE A N 1
ATOM 3446 C CA . ILE A 1 409 ? 30.058 1.911 -38.508 1.00 87.56 409 ILE A CA 1
ATOM 3447 C C . ILE A 1 409 ? 29.809 3.393 -38.772 1.00 87.56 409 ILE A C 1
ATOM 3449 O O . ILE A 1 409 ? 28.716 3.754 -39.205 1.00 87.56 409 ILE A O 1
ATOM 3453 N N . CYS A 1 410 ? 30.813 4.239 -38.553 1.00 85.94 410 CYS A N 1
ATOM 3454 C CA .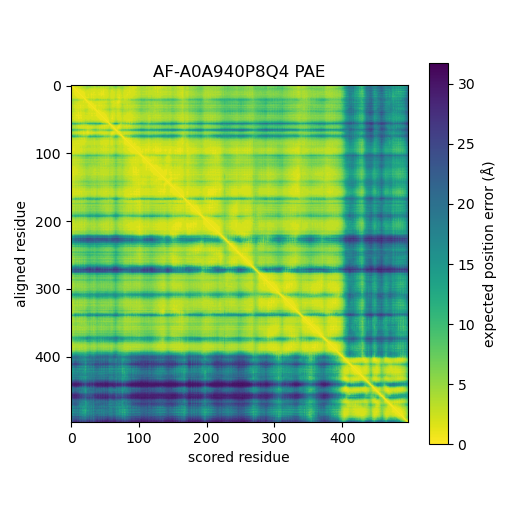 CYS A 1 410 ? 30.742 5.672 -38.857 1.00 85.94 410 CYS A CA 1
ATOM 3455 C C . CYS A 1 410 ? 31.823 6.081 -39.867 1.00 85.94 410 CYS A C 1
ATOM 3457 O O . CYS A 1 410 ? 32.961 5.621 -39.780 1.00 85.94 410 CYS A O 1
ATOM 3459 N N . HIS A 1 411 ? 31.502 6.986 -40.792 1.00 82.69 411 HIS A N 1
ATOM 3460 C CA . HIS A 1 411 ? 32.442 7.457 -41.817 1.00 82.69 411 HIS A CA 1
ATOM 3461 C C . HIS A 1 411 ? 33.528 8.398 -41.286 1.00 82.69 411 HIS A C 1
ATOM 3463 O O . HIS A 1 411 ? 34.554 8.562 -41.941 1.00 82.69 411 HIS A O 1
ATOM 3469 N N . ILE A 1 412 ? 33.290 9.048 -40.142 1.00 76.31 412 ILE A N 1
ATOM 3470 C CA . ILE A 1 412 ? 34.158 10.119 -39.635 1.00 76.31 412 ILE A CA 1
ATOM 3471 C C . ILE A 1 412 ? 35.435 9.545 -39.024 1.00 76.31 412 ILE A C 1
ATOM 3473 O O . ILE A 1 412 ? 36.521 9.761 -39.552 1.00 76.31 412 ILE A O 1
ATOM 3477 N N . GLU A 1 413 ? 35.320 8.833 -37.900 1.00 81.25 413 GLU A N 1
ATOM 3478 C CA . GLU A 1 413 ? 36.465 8.244 -37.205 1.00 81.25 413 GLU A CA 1
ATOM 3479 C C . GLU A 1 413 ? 36.037 7.178 -36.176 1.00 81.25 413 GLU A C 1
ATOM 3481 O O . GLU A 1 413 ? 34.939 7.268 -35.613 1.00 81.25 413 GLU A O 1
ATOM 3486 N N . PRO A 1 414 ? 36.918 6.218 -35.826 1.00 83.50 414 PRO A N 1
ATOM 3487 C CA . PRO A 1 414 ? 36.629 5.205 -34.806 1.00 83.50 414 PRO A CA 1
ATOM 3488 C C . PRO A 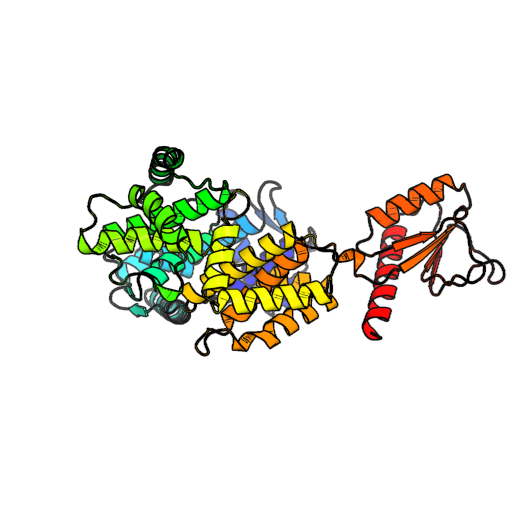1 414 ? 36.298 5.758 -33.413 1.00 83.50 414 PRO A C 1
ATOM 3490 O O . PRO A 1 414 ? 35.585 5.116 -32.643 1.00 83.50 414 PRO A O 1
ATOM 3493 N N . LEU A 1 415 ? 36.794 6.952 -33.066 1.00 85.06 415 LEU A N 1
ATOM 3494 C CA . LEU A 1 415 ? 36.489 7.584 -31.778 1.00 85.06 415 LEU A CA 1
ATOM 3495 C C . LEU A 1 415 ? 34.999 7.944 -31.662 1.00 85.06 415 LEU A C 1
ATOM 3497 O O . LEU A 1 415 ? 34.398 7.781 -30.597 1.00 85.06 415 LEU A O 1
ATOM 3501 N N . SER A 1 416 ? 34.388 8.369 -32.771 1.00 85.50 416 SER A N 1
ATOM 3502 C CA . SER A 1 416 ? 32.955 8.660 -32.846 1.00 85.50 416 SER A CA 1
ATOM 3503 C C . SER A 1 416 ? 32.114 7.395 -32.650 1.00 85.50 416 SER A C 1
ATOM 3505 O O . SER A 1 416 ? 31.081 7.440 -31.980 1.00 85.50 416 SER A O 1
ATOM 3507 N N . GLU A 1 417 ? 32.580 6.249 -33.156 1.00 88.81 417 GLU A N 1
ATOM 3508 C CA . GLU A 1 417 ? 31.928 4.956 -32.929 1.00 88.81 417 GLU A CA 1
ATOM 3509 C C . GLU A 1 417 ? 31.972 4.553 -31.453 1.00 88.81 417 GLU A C 1
ATOM 3511 O O . GLU A 1 417 ? 30.959 4.115 -30.913 1.00 88.81 417 GLU A O 1
ATOM 3516 N N . GLU A 1 418 ? 33.106 4.738 -30.770 1.00 87.56 418 GLU A N 1
ATOM 3517 C CA . GLU A 1 418 ? 33.202 4.400 -29.346 1.00 87.56 418 GLU A CA 1
ATOM 3518 C C . GLU A 1 418 ? 32.317 5.323 -28.492 1.00 87.56 418 GLU A C 1
ATOM 3520 O O . GLU A 1 418 ? 31.608 4.843 -27.607 1.00 87.56 418 GLU A O 1
ATOM 3525 N N . TYR A 1 419 ? 32.259 6.624 -28.800 1.00 88.44 419 TYR A N 1
ATOM 3526 C CA . TYR A 1 419 ? 31.323 7.548 -28.148 1.00 88.44 419 TYR A CA 1
ATOM 3527 C C . TYR A 1 419 ? 29.859 7.105 -28.319 1.00 88.44 419 TYR A C 1
ATOM 3529 O O . TYR A 1 419 ? 29.108 7.017 -27.341 1.00 88.44 419 TYR A O 1
ATOM 3537 N N . LEU A 1 420 ? 29.448 6.789 -29.551 1.00 89.31 420 LEU A N 1
ATOM 3538 C CA . LEU A 1 420 ? 28.085 6.350 -29.854 1.00 89.31 420 LEU A CA 1
ATOM 3539 C C . LEU A 1 420 ? 27.763 4.984 -29.240 1.00 89.31 420 LEU A C 1
ATOM 3541 O O . LEU A 1 420 ? 26.655 4.797 -28.741 1.00 89.31 420 LEU A O 1
ATOM 3545 N N . LYS A 1 421 ? 28.723 4.057 -29.198 1.00 91.31 421 LYS A N 1
ATOM 3546 C CA . LYS A 1 421 ? 28.608 2.774 -28.494 1.00 91.31 421 LYS A CA 1
ATOM 3547 C C . LYS A 1 421 ? 28.346 2.970 -27.004 1.00 91.31 421 LYS A C 1
ATOM 3549 O O . LYS A 1 421 ? 27.411 2.373 -26.473 1.00 91.31 421 LYS A O 1
ATOM 3554 N N . GLN A 1 422 ? 29.124 3.822 -26.336 1.00 87.94 422 GLN A N 1
ATOM 3555 C CA . GLN A 1 422 ? 28.914 4.121 -24.916 1.00 87.94 422 GLN A CA 1
ATOM 3556 C C . GLN A 1 422 ? 27.535 4.747 -24.684 1.00 87.94 422 GLN A C 1
ATOM 3558 O O . GLN A 1 422 ? 26.834 4.383 -23.739 1.00 87.94 422 GLN A O 1
ATOM 3563 N N . ARG A 1 423 ? 27.103 5.645 -25.578 1.00 88.31 423 ARG A N 1
ATOM 3564 C CA . ARG A 1 423 ? 25.767 6.249 -25.524 1.00 88.31 423 ARG A CA 1
ATOM 3565 C C . ARG A 1 423 ? 24.650 5.216 -25.721 1.00 88.31 423 ARG A C 1
ATOM 3567 O O . ARG A 1 423 ? 23.726 5.197 -24.914 1.00 88.31 423 ARG A O 1
ATOM 3574 N N . LEU A 1 424 ? 24.763 4.337 -26.720 1.00 88.69 424 LEU A N 1
ATOM 3575 C CA . LEU A 1 424 ? 23.827 3.236 -26.989 1.00 88.69 424 LEU A CA 1
ATOM 3576 C C . LEU A 1 424 ? 23.664 2.327 -25.772 1.00 88.69 424 LEU A C 1
ATOM 3578 O O . LEU A 1 424 ? 22.543 2.085 -25.335 1.00 88.69 424 LEU A O 1
ATOM 3582 N N . ILE A 1 425 ? 24.778 1.857 -25.205 1.00 85.44 425 ILE A N 1
ATOM 3583 C CA . ILE A 1 425 ? 24.769 0.963 -24.039 1.00 85.44 425 ILE A CA 1
ATOM 3584 C C . ILE A 1 425 ? 24.142 1.665 -22.832 1.00 85.44 425 ILE A C 1
ATOM 3586 O O . ILE A 1 425 ? 23.322 1.075 -22.140 1.00 85.44 425 ILE A O 1
ATOM 3590 N N . LYS A 1 426 ? 24.478 2.939 -22.600 1.00 82.88 426 LYS A N 1
ATOM 3591 C CA . LYS A 1 426 ? 23.964 3.708 -21.458 1.00 82.88 426 LYS A CA 1
ATOM 3592 C C . LYS A 1 426 ? 22.468 4.027 -21.558 1.00 82.88 426 LYS A C 1
ATOM 3594 O O . LYS A 1 426 ? 21.820 4.182 -20.528 1.00 82.88 426 LYS A O 1
ATOM 3599 N N . GLN A 1 427 ? 21.941 4.193 -22.770 1.00 82.31 427 GLN A N 1
ATOM 3600 C CA . GLN A 1 427 ? 20.540 4.564 -23.007 1.00 82.31 427 GLN A CA 1
ATOM 3601 C C . GLN A 1 427 ? 19.624 3.355 -23.258 1.00 82.31 427 GLN A C 1
ATOM 3603 O O . GLN A 1 427 ? 18.407 3.492 -23.166 1.00 82.31 427 GLN A O 1
ATOM 3608 N N . SER A 1 428 ? 20.187 2.182 -23.552 1.00 80.00 428 SER A N 1
ATOM 3609 C CA . SER A 1 428 ? 19.435 0.950 -23.787 1.00 80.00 428 SER A CA 1
ATOM 3610 C C . SER A 1 428 ? 19.027 0.258 -22.485 1.00 80.00 428 SER A C 1
ATOM 3612 O O . SER A 1 428 ? 19.821 0.129 -21.558 1.00 80.00 428 SER A O 1
ATOM 3614 N N . SER A 1 429 ? 17.806 -0.277 -22.450 1.00 69.88 429 SER A N 1
ATOM 3615 C CA . SER A 1 429 ? 17.319 -1.199 -21.410 1.00 69.88 429 SER A CA 1
ATOM 3616 C C . SER A 1 429 ? 17.580 -2.679 -21.741 1.00 69.88 429 SER A C 1
ATOM 3618 O O . SER A 1 429 ? 17.179 -3.572 -20.989 1.00 69.88 429 SER A O 1
ATOM 3620 N N . HIS A 1 430 ? 18.227 -2.953 -22.879 1.00 77.31 430 HIS A N 1
ATOM 3621 C CA . HIS A 1 430 ? 18.560 -4.290 -23.381 1.00 77.31 430 HIS A CA 1
ATOM 3622 C C . HIS A 1 430 ? 20.057 -4.576 -23.285 1.00 77.31 430 HIS A C 1
ATOM 3624 O O . HIS A 1 430 ? 20.879 -3.661 -23.345 1.00 77.31 430 HIS A O 1
ATOM 3630 N N . HIS A 1 431 ? 20.418 -5.859 -23.218 1.00 78.44 431 HIS A N 1
ATOM 3631 C CA . HIS A 1 431 ? 21.810 -6.308 -23.235 1.00 78.44 431 HIS A CA 1
ATOM 3632 C C . HIS A 1 431 ? 22.400 -6.178 -24.646 1.00 78.44 431 HIS A C 1
ATOM 3634 O O . HIS A 1 431 ? 22.277 -7.078 -25.480 1.00 78.44 431 HIS A O 1
ATOM 3640 N N . LEU A 1 432 ? 23.051 -5.046 -24.915 1.00 85.06 432 LEU A N 1
ATOM 3641 C CA . LEU A 1 432 ? 23.684 -4.776 -26.204 1.00 85.06 432 LEU A CA 1
ATOM 3642 C C . LEU A 1 432 ? 25.151 -5.205 -26.200 1.00 85.06 432 LEU A C 1
ATOM 3644 O O . LEU A 1 432 ? 25.926 -4.811 -25.330 1.00 85.06 432 LEU A O 1
ATOM 3648 N N . VAL A 1 433 ? 25.547 -5.951 -27.226 1.00 86.62 433 VAL A N 1
ATOM 3649 C CA . VAL A 1 433 ? 26.949 -6.221 -27.547 1.00 86.62 433 VAL A CA 1
ATOM 3650 C C . VAL A 1 433 ? 27.270 -5.434 -28.810 1.00 86.62 433 VAL A C 1
ATOM 3652 O O . VAL A 1 433 ? 26.914 -5.848 -29.911 1.00 86.62 433 VAL A O 1
ATOM 3655 N N . VAL A 1 434 ? 27.891 -4.267 -28.637 1.00 87.56 434 VAL A N 1
ATOM 3656 C CA . VAL A 1 434 ? 28.176 -3.337 -29.736 1.00 87.56 434 VAL A CA 1
ATOM 3657 C C . VAL A 1 434 ? 29.613 -3.520 -30.219 1.00 87.56 434 VAL A C 1
ATOM 3659 O O . VAL A 1 434 ? 30.565 -3.280 -29.473 1.00 87.56 434 VAL A O 1
ATOM 3662 N N . ASN A 1 435 ? 29.758 -3.912 -31.480 1.00 88.12 435 ASN A N 1
ATOM 3663 C CA . ASN A 1 435 ? 31.024 -4.028 -32.187 1.00 88.12 435 ASN A CA 1
ATOM 3664 C C . ASN A 1 435 ? 31.237 -2.791 -33.068 1.00 88.12 435 ASN A C 1
ATOM 3666 O O . ASN A 1 435 ? 30.388 -2.448 -33.888 1.00 88.12 435 ASN A O 1
ATOM 3670 N N . THR A 1 436 ? 32.384 -2.142 -32.911 1.00 86.38 436 THR A N 1
ATOM 3671 C CA . THR A 1 436 ? 32.853 -1.008 -33.727 1.00 86.38 436 THR A CA 1
ATOM 3672 C C . THR A 1 436 ? 33.759 -1.502 -34.854 1.00 86.38 436 THR A C 1
ATOM 3674 O O . THR A 1 436 ? 34.090 -2.690 -34.916 1.00 86.38 436 THR A O 1
ATOM 3677 N N . SER A 1 437 ? 34.177 -0.625 -35.759 1.00 78.12 437 SER A N 1
ATOM 3678 C CA . SER A 1 437 ? 35.124 -0.913 -36.847 1.00 78.12 437 SER A CA 1
ATOM 3679 C C . SER A 1 437 ? 36.507 -1.353 -36.355 1.00 78.12 437 SER A C 1
ATOM 3681 O O . SER A 1 437 ? 37.237 -2.016 -37.082 1.00 78.12 437 SER A O 1
ATOM 3683 N N . THR A 1 438 ? 36.862 -1.029 -35.111 1.00 73.44 438 THR A N 1
ATOM 3684 C CA . THR A 1 438 ? 38.135 -1.404 -34.470 1.00 73.44 438 THR A CA 1
ATOM 3685 C C . THR A 1 438 ? 38.066 -2.680 -33.633 1.00 73.44 438 THR A C 1
ATOM 3687 O O . THR A 1 438 ? 39.075 -3.100 -33.072 1.00 73.44 438 THR A O 1
ATOM 3690 N N . SER A 1 439 ? 36.889 -3.295 -33.507 1.00 73.19 439 SER A N 1
ATOM 3691 C CA . SER A 1 439 ? 36.740 -4.553 -32.770 1.00 73.19 439 SER A CA 1
ATOM 3692 C C . SER A 1 439 ? 37.393 -5.707 -33.545 1.00 73.19 439 SER A C 1
ATOM 3694 O O . SER A 1 439 ? 37.304 -5.733 -34.765 1.00 73.19 439 SER A O 1
ATOM 3696 N N . GLU A 1 440 ? 38.020 -6.680 -32.872 1.00 62.44 440 GLU A N 1
ATOM 3697 C CA . GLU A 1 440 ? 38.519 -7.892 -33.546 1.00 62.44 440 GLU A CA 1
ATOM 3698 C C . GLU A 1 440 ? 37.343 -8.676 -34.156 1.00 62.44 440 GLU A C 1
ATOM 3700 O O . GLU A 1 440 ? 36.453 -9.154 -33.446 1.00 62.44 440 GLU A O 1
ATOM 3705 N N . GLU A 1 441 ? 37.305 -8.778 -35.486 1.00 61.28 441 GLU A N 1
ATOM 3706 C CA . GLU A 1 441 ? 36.206 -9.413 -36.213 1.00 61.28 441 GLU A CA 1
ATOM 3707 C C . GLU A 1 441 ? 36.550 -10.834 -36.646 1.00 61.28 441 GLU A C 1
ATOM 3709 O O . GLU A 1 441 ? 37.469 -11.071 -37.432 1.00 61.28 441 GLU A O 1
ATOM 3714 N N . THR A 1 442 ? 35.743 -11.797 -36.208 1.00 55.06 442 THR A N 1
ATOM 3715 C CA . THR A 1 442 ? 35.655 -13.098 -36.868 1.00 55.06 442 THR A CA 1
ATOM 3716 C C . THR A 1 442 ? 34.782 -12.949 -38.117 1.00 55.06 442 THR A C 1
ATOM 3718 O O . THR A 1 442 ? 33.646 -12.483 -38.034 1.00 55.06 442 THR A O 1
ATOM 3721 N N . LYS A 1 443 ? 35.302 -13.344 -39.288 1.00 54.62 443 LYS A N 1
ATOM 3722 C CA . LYS A 1 443 ? 34.667 -13.154 -40.613 1.00 54.62 443 LYS A CA 1
ATOM 3723 C C . LYS A 1 443 ? 33.256 -13.757 -40.773 1.00 54.62 443 LYS A C 1
ATOM 3725 O O . LYS A 1 443 ? 32.582 -13.427 -41.741 1.00 54.62 443 LYS A O 1
ATOM 3730 N N . ASP A 1 444 ? 32.797 -14.569 -39.820 1.00 57.84 444 ASP A N 1
ATOM 3731 C CA . ASP A 1 444 ? 31.509 -15.276 -39.858 1.00 57.84 444 ASP A CA 1
ATOM 3732 C C . ASP A 1 444 ? 30.483 -14.795 -38.812 1.00 57.84 444 ASP A C 1
ATOM 3734 O O . ASP A 1 444 ? 29.452 -15.442 -38.610 1.00 57.84 444 ASP A O 1
ATOM 3738 N N . ARG A 1 445 ? 30.722 -13.674 -38.118 1.00 69.81 445 ARG A N 1
ATOM 3739 C CA . ARG A 1 445 ? 29.789 -13.189 -37.087 1.00 69.81 445 ARG A CA 1
ATOM 3740 C C . ARG A 1 445 ? 28.544 -12.544 -37.714 1.00 69.81 445 ARG A C 1
ATOM 3742 O O . ARG A 1 445 ? 28.648 -11.582 -38.470 1.00 69.81 445 ARG A O 1
ATOM 3749 N N . GLN A 1 446 ? 27.363 -13.066 -37.381 1.00 79.62 446 GLN A N 1
ATOM 3750 C CA . GLN A 1 446 ? 26.072 -12.493 -37.773 1.00 79.62 446 GLN A CA 1
ATOM 3751 C C . GLN A 1 446 ? 25.613 -11.464 -36.731 1.00 79.62 446 GLN A C 1
ATOM 3753 O O . GLN A 1 446 ? 25.665 -11.729 -35.529 1.00 79.62 446 GLN A O 1
ATOM 3758 N N . PHE A 1 447 ? 25.163 -10.300 -37.197 1.00 85.88 447 PHE A N 1
ATOM 3759 C CA . PHE A 1 447 ? 24.649 -9.222 -36.355 1.00 85.88 447 PHE A CA 1
ATOM 3760 C C . PHE A 1 447 ? 23.119 -9.139 -36.426 1.00 85.88 447 PHE A C 1
ATOM 3762 O O . PHE A 1 447 ? 22.482 -9.518 -37.410 1.00 85.88 447 PHE A O 1
ATOM 3769 N N . ASP A 1 448 ? 22.508 -8.613 -35.375 1.00 87.62 448 ASP A N 1
ATOM 3770 C CA . ASP A 1 448 ? 21.062 -8.394 -35.309 1.00 87.62 448 ASP A CA 1
ATOM 3771 C C . ASP A 1 448 ? 20.658 -7.068 -35.941 1.00 87.62 448 ASP A C 1
ATOM 3773 O O . ASP A 1 448 ? 19.608 -6.971 -36.582 1.00 87.62 448 ASP A O 1
ATOM 3777 N N . LEU A 1 449 ? 21.521 -6.065 -35.780 1.00 89.75 449 LEU A N 1
ATOM 3778 C CA . LEU A 1 449 ? 21.324 -4.710 -36.263 1.00 89.75 449 LEU A CA 1
ATOM 3779 C C . LEU A 1 449 ? 22.657 -4.117 -36.721 1.00 89.75 449 LEU A C 1
ATOM 3781 O O . LEU A 1 449 ? 23.641 -4.145 -35.980 1.00 89.75 449 LEU A O 1
ATOM 3785 N N . LEU A 1 450 ? 22.675 -3.554 -37.926 1.00 89.69 450 LEU A N 1
ATOM 3786 C CA . LEU A 1 450 ? 23.755 -2.699 -38.403 1.00 89.69 450 LEU A CA 1
ATOM 3787 C C . LEU A 1 450 ? 23.302 -1.241 -38.358 1.00 89.69 450 LEU A C 1
ATOM 3789 O O . LEU A 1 450 ? 22.271 -0.879 -38.926 1.00 89.69 450 LEU A O 1
ATOM 3793 N N . LEU A 1 451 ? 24.095 -0.426 -37.677 1.00 90.88 451 LEU A N 1
ATOM 3794 C CA . LEU A 1 451 ? 23.910 1.002 -37.494 1.00 90.88 451 LEU A CA 1
ATOM 3795 C C . LEU A 1 451 ? 25.011 1.749 -38.247 1.00 90.88 451 LEU A C 1
ATOM 3797 O O . LEU A 1 451 ? 26.194 1.493 -38.000 1.00 90.88 451 LEU A O 1
ATOM 3801 N N . SER A 1 452 ? 24.643 2.649 -39.161 1.00 89.00 452 SER A N 1
ATOM 3802 C CA . SER A 1 452 ? 25.642 3.411 -39.912 1.00 89.00 452 SER A CA 1
ATOM 3803 C C . SER A 1 452 ? 25.184 4.792 -40.367 1.00 89.00 452 SER A C 1
ATOM 3805 O O . SER A 1 452 ? 23.996 5.030 -40.538 1.00 89.00 452 SER A O 1
ATOM 3807 N N . ASP A 1 453 ? 26.140 5.693 -40.590 1.00 87.25 453 ASP A N 1
ATOM 3808 C CA . ASP A 1 453 ? 25.929 6.969 -41.287 1.00 87.25 453 ASP A CA 1
ATOM 3809 C C . ASP A 1 453 ? 26.174 6.888 -42.803 1.00 87.25 453 ASP A C 1
ATOM 3811 O O . ASP A 1 453 ? 26.040 7.880 -43.518 1.00 87.25 453 ASP A O 1
ATOM 3815 N N . ILE A 1 454 ? 26.543 5.708 -43.306 1.00 83.25 454 ILE A N 1
ATOM 3816 C CA . ILE A 1 454 ? 26.792 5.466 -44.722 1.00 83.25 454 ILE A CA 1
ATOM 3817 C C . ILE A 1 454 ? 26.037 4.243 -45.213 1.00 83.25 454 ILE A C 1
ATOM 3819 O O . ILE A 1 454 ? 25.831 3.251 -44.513 1.00 83.25 454 ILE A O 1
ATOM 3823 N N . TYR A 1 455 ? 25.657 4.298 -46.485 1.00 79.56 455 TYR A N 1
ATOM 3824 C CA . TYR A 1 455 ? 25.148 3.128 -47.172 1.00 79.56 455 TYR A CA 1
ATOM 3825 C C . TYR A 1 455 ? 26.309 2.199 -47.543 1.00 79.56 455 TYR A C 1
ATOM 3827 O O . TYR A 1 455 ? 27.160 2.549 -48.361 1.00 79.56 455 TYR A O 1
ATOM 3835 N N . LEU A 1 456 ? 26.324 0.996 -46.966 1.00 71.00 456 LEU A N 1
ATOM 3836 C CA . LEU A 1 456 ? 27.284 -0.049 -47.314 1.00 71.00 456 LEU A CA 1
ATOM 3837 C C . LEU A 1 456 ? 26.671 -0.993 -48.359 1.00 71.00 456 LEU A C 1
ATOM 3839 O O . LEU A 1 456 ? 25.641 -1.615 -48.081 1.00 71.00 456 LEU A O 1
ATOM 3843 N N . PRO A 1 457 ? 27.286 -1.145 -49.547 1.00 66.06 457 PRO A N 1
ATOM 3844 C CA . PRO A 1 457 ? 26.843 -2.109 -50.548 1.00 66.06 457 PRO A CA 1
ATOM 3845 C C . PRO A 1 457 ? 26.774 -3.530 -49.978 1.00 66.06 457 PRO A C 1
ATOM 3847 O O . PRO A 1 457 ? 27.633 -3.931 -49.199 1.00 66.06 457 PRO A O 1
ATOM 3850 N N . SER A 1 458 ? 25.807 -4.329 -50.428 1.00 62.94 458 SER A N 1
ATOM 3851 C CA . SER A 1 458 ? 25.508 -5.678 -49.912 1.00 62.94 458 SER A CA 1
ATOM 3852 C C . SER A 1 458 ? 26.660 -6.696 -49.956 1.00 62.94 458 SER A C 1
ATOM 3854 O O . SER A 1 458 ? 26.598 -7.716 -49.279 1.00 62.94 458 SER A O 1
ATOM 3856 N N . HIS A 1 459 ? 27.706 -6.438 -50.744 1.00 62.38 459 HIS A N 1
ATOM 3857 C CA . HIS A 1 459 ? 28.918 -7.264 -50.819 1.00 62.38 459 HIS A CA 1
ATOM 3858 C C . HIS A 1 459 ? 30.032 -6.812 -49.853 1.00 62.38 459 HIS A C 1
ATOM 3860 O O . HIS A 1 459 ? 30.990 -7.552 -49.644 1.00 62.38 459 HIS A O 1
ATOM 3866 N N . LEU A 1 460 ? 29.914 -5.607 -49.285 1.00 57.53 460 LEU A N 1
ATOM 3867 C CA . LEU A 1 460 ? 30.811 -5.029 -48.275 1.00 57.53 460 LEU A CA 1
ATOM 3868 C C . LEU A 1 460 ? 30.151 -4.958 -46.893 1.00 57.53 460 LEU A C 1
ATOM 3870 O O . LEU A 1 460 ? 30.845 -4.790 -45.892 1.00 57.53 460 LEU A O 1
ATOM 3874 N N . SER A 1 461 ? 28.822 -5.068 -46.820 1.00 59.97 461 SER A N 1
ATOM 3875 C CA . SER A 1 461 ? 28.102 -5.082 -45.555 1.00 59.97 461 SER A CA 1
ATOM 3876 C C . SER A 1 461 ? 28.248 -6.436 -44.864 1.00 59.97 461 SER A C 1
ATOM 3878 O O . SER A 1 461 ? 28.105 -7.506 -45.458 1.00 59.97 461 SER A O 1
ATOM 3880 N N . GLN A 1 462 ? 28.531 -6.392 -43.565 1.00 66.19 462 GLN A N 1
ATOM 3881 C CA . GLN A 1 462 ? 28.432 -7.577 -42.725 1.00 66.19 462 GLN A CA 1
ATOM 3882 C C . GLN A 1 462 ? 26.984 -8.068 -42.693 1.00 66.19 462 GLN A C 1
ATOM 3884 O O . GLN A 1 462 ? 26.036 -7.283 -42.821 1.00 66.19 462 GLN A O 1
ATOM 3889 N N . LYS A 1 463 ? 26.809 -9.380 -42.516 1.00 72.81 463 LYS A N 1
ATOM 3890 C CA . LYS A 1 463 ? 25.483 -9.995 -42.441 1.00 72.81 463 LYS A CA 1
ATOM 3891 C C . LYS A 1 463 ? 24.772 -9.503 -41.183 1.00 72.81 463 LYS A C 1
ATOM 3893 O O . LYS A 1 463 ? 25.103 -9.938 -40.080 1.00 72.81 463 LYS A O 1
ATOM 3898 N N . ALA A 1 464 ? 23.795 -8.620 -41.365 1.00 79.00 464 ALA A N 1
ATOM 3899 C CA . ALA A 1 464 ? 22.904 -8.166 -40.313 1.00 79.00 464 ALA A CA 1
ATOM 3900 C C . ALA A 1 464 ? 21.450 -8.456 -40.687 1.00 79.00 464 ALA A C 1
ATOM 3902 O O . ALA A 1 464 ? 21.072 -8.386 -41.855 1.00 79.00 464 ALA A O 1
ATOM 3903 N N . THR A 1 465 ? 20.632 -8.794 -39.694 1.00 82.44 465 THR A N 1
ATOM 3904 C CA . THR A 1 465 ? 19.203 -9.070 -39.918 1.00 82.44 465 THR A CA 1
ATOM 3905 C C . THR A 1 465 ? 18.412 -7.779 -40.152 1.00 82.44 465 THR A C 1
ATOM 3907 O O . THR A 1 465 ? 17.451 -7.771 -40.917 1.00 82.44 465 THR A O 1
ATOM 3910 N N . ASN A 1 466 ? 18.838 -6.674 -39.534 1.00 85.75 466 ASN A N 1
ATOM 3911 C CA . ASN A 1 466 ? 18.225 -5.354 -39.665 1.00 85.75 466 ASN A CA 1
ATOM 3912 C C . ASN A 1 466 ? 19.287 -4.284 -39.943 1.00 85.75 466 ASN A C 1
ATOM 3914 O O . ASN A 1 466 ? 20.437 -4.414 -39.522 1.00 85.75 466 ASN A O 1
ATOM 3918 N N . TYR A 1 467 ? 18.877 -3.201 -40.604 1.00 87.62 467 TYR A N 1
ATOM 3919 C CA . TYR A 1 467 ? 19.736 -2.073 -40.963 1.00 87.62 467 TYR A CA 1
ATOM 3920 C C . TYR A 1 467 ? 19.042 -0.759 -40.598 1.00 87.62 467 TYR A C 1
ATOM 3922 O O . TYR A 1 467 ? 17.864 -0.581 -40.914 1.00 87.62 467 TYR A O 1
ATOM 3930 N N . TYR A 1 468 ? 19.766 0.165 -39.969 1.00 89.81 468 TYR A N 1
ATOM 3931 C CA . TYR A 1 468 ? 19.314 1.539 -39.760 1.00 89.81 468 TYR A CA 1
ATOM 3932 C C . TYR A 1 468 ? 20.425 2.510 -40.157 1.00 89.81 468 TYR A C 1
ATOM 3934 O O . TYR A 1 468 ? 21.557 2.392 -39.685 1.00 89.81 468 TYR A O 1
ATOM 3942 N N . ILE A 1 469 ? 20.085 3.449 -41.040 1.00 88.25 469 ILE A N 1
ATOM 3943 C CA . ILE A 1 469 ? 21.011 4.452 -41.563 1.00 88.25 469 ILE A CA 1
ATOM 3944 C C . ILE A 1 469 ? 20.566 5.827 -41.065 1.00 88.25 469 ILE A C 1
ATOM 3946 O O . ILE A 1 469 ? 19.382 6.153 -41.164 1.00 88.25 469 ILE A O 1
ATOM 3950 N N . TRP A 1 470 ? 21.503 6.610 -40.536 1.00 86.81 470 TRP A N 1
ATOM 3951 C CA . TRP A 1 470 ? 21.285 7.980 -40.058 1.00 86.81 470 TRP A CA 1
ATOM 3952 C C . TRP A 1 470 ? 22.195 8.980 -40.774 1.00 86.81 470 TRP A C 1
ATOM 3954 O O . TRP A 1 470 ? 23.109 8.588 -41.489 1.00 86.81 470 TRP A O 1
ATOM 3964 N N . ASP A 1 471 ? 22.006 10.271 -40.504 1.00 85.56 471 ASP A N 1
ATOM 3965 C CA . ASP A 1 471 ? 23.026 11.293 -40.760 1.00 85.56 471 ASP A CA 1
ATOM 3966 C C . ASP A 1 471 ? 23.835 11.540 -39.478 1.00 85.56 471 ASP A C 1
ATOM 3968 O O . ASP A 1 471 ? 23.282 11.510 -38.377 1.00 85.56 471 ASP A O 1
ATOM 3972 N N . PHE A 1 472 ? 25.154 11.742 -39.584 1.00 83.12 472 PHE A N 1
ATOM 3973 C CA . PHE A 1 472 ? 25.976 12.050 -38.410 1.00 83.12 472 PHE A CA 1
ATOM 3974 C C . PHE A 1 472 ? 25.961 13.560 -38.102 1.00 83.12 472 PHE A C 1
ATOM 3976 O O . PHE A 1 472 ? 26.241 14.362 -38.996 1.00 83.12 472 PHE A O 1
ATOM 3983 N N . PRO A 1 473 ? 25.751 13.971 -36.835 1.00 85.12 473 PRO A N 1
ATOM 3984 C CA . PRO A 1 473 ? 25.438 13.129 -35.677 1.00 85.12 473 PRO A CA 1
ATOM 3985 C C . PRO A 1 473 ? 23.955 12.700 -35.650 1.00 85.12 473 PRO A C 1
ATOM 3987 O O . PRO A 1 473 ? 23.102 13.484 -36.072 1.00 85.12 473 PRO A O 1
ATOM 3990 N N . PRO A 1 474 ? 23.621 11.520 -35.078 1.00 88.31 474 PRO A N 1
ATOM 3991 C CA . PRO A 1 474 ? 22.239 11.045 -35.017 1.00 88.31 474 PRO A CA 1
ATOM 3992 C C . PRO A 1 474 ? 21.320 12.034 -34.294 1.00 88.31 474 PRO A C 1
ATOM 3994 O O . PRO A 1 474 ? 21.627 12.490 -33.183 1.00 88.31 474 PRO A O 1
ATOM 3997 N N . THR A 1 475 ? 20.169 12.329 -34.896 1.00 90.56 475 THR A N 1
ATOM 3998 C CA . THR A 1 475 ? 19.147 13.202 -34.305 1.00 90.56 475 THR A CA 1
ATOM 3999 C C . THR A 1 475 ? 18.359 12.479 -33.208 1.00 90.56 475 THR A C 1
ATOM 4001 O O . THR A 1 475 ? 18.379 11.255 -33.103 1.00 90.56 475 THR A O 1
ATOM 4004 N N . GLU A 1 476 ? 17.590 13.209 -32.394 1.00 86.88 476 GLU A N 1
ATOM 4005 C CA . GLU A 1 476 ? 16.678 12.592 -31.408 1.00 86.88 476 GLU A CA 1
ATOM 4006 C C . GLU A 1 476 ? 15.663 11.637 -32.058 1.00 86.88 476 GLU A C 1
ATOM 4008 O O . GLU A 1 476 ? 15.299 10.613 -31.480 1.00 86.88 476 GLU A O 1
ATOM 4013 N N . ARG A 1 477 ? 15.249 11.926 -33.298 1.00 86.69 477 ARG A N 1
ATOM 4014 C CA . ARG A 1 477 ? 14.385 11.029 -34.071 1.00 86.69 477 ARG A CA 1
ATOM 4015 C C . ARG A 1 477 ? 15.102 9.725 -34.423 1.00 86.69 477 ARG A C 1
ATOM 4017 O O . ARG A 1 477 ? 14.481 8.667 -34.368 1.00 86.69 477 ARG A O 1
ATOM 4024 N N . ASP A 1 478 ? 16.390 9.793 -34.753 1.00 90.12 478 ASP A N 1
ATOM 4025 C CA . ASP A 1 478 ? 17.190 8.603 -35.042 1.00 90.12 478 ASP A CA 1
ATOM 4026 C C . ASP A 1 478 ? 17.323 7.717 -33.813 1.00 90.12 478 ASP A C 1
ATOM 4028 O O . ASP A 1 478 ? 17.063 6.520 -33.896 1.00 90.12 478 ASP A O 1
ATOM 4032 N N . TRP A 1 479 ? 17.608 8.308 -32.651 1.00 89.56 479 TRP A N 1
ATOM 4033 C CA . TRP A 1 479 ? 17.638 7.575 -31.385 1.00 89.56 479 TRP A CA 1
ATOM 4034 C C . TRP A 1 479 ? 16.318 6.858 -31.101 1.00 89.56 479 TRP A C 1
ATOM 4036 O O . TRP A 1 479 ? 16.325 5.664 -30.806 1.00 89.56 479 TRP A O 1
ATOM 4046 N N . GLN A 1 480 ? 15.182 7.544 -31.259 1.00 86.31 480 GLN A N 1
ATOM 4047 C CA . GLN A 1 480 ? 13.862 6.928 -31.084 1.00 86.31 480 GLN A CA 1
ATOM 4048 C C . GLN A 1 480 ? 13.651 5.729 -32.018 1.00 86.31 480 GLN A C 1
ATOM 4050 O O . GLN A 1 480 ? 13.203 4.674 -31.569 1.00 86.31 480 GLN A O 1
ATOM 4055 N N . ASN A 1 481 ? 14.002 5.855 -33.299 1.00 89.31 481 ASN A N 1
ATOM 4056 C CA . ASN A 1 481 ? 13.832 4.775 -34.272 1.00 89.31 481 ASN A CA 1
ATOM 4057 C C . ASN A 1 481 ? 14.782 3.591 -34.022 1.00 89.31 481 ASN A C 1
ATOM 4059 O O . ASN A 1 481 ? 14.382 2.435 -34.191 1.00 89.31 481 ASN A O 1
ATOM 4063 N N . ILE A 1 482 ? 16.025 3.860 -33.610 1.00 89.94 482 ILE A N 1
ATOM 4064 C CA . ILE A 1 482 ? 17.003 2.827 -33.249 1.00 89.94 482 ILE A CA 1
ATOM 4065 C C . ILE A 1 482 ? 16.456 1.995 -32.089 1.00 89.94 482 ILE A C 1
ATOM 4067 O O . ILE A 1 482 ? 16.385 0.772 -32.205 1.00 89.94 482 ILE A O 1
ATOM 4071 N N . PHE A 1 483 ? 16.000 2.637 -31.009 1.00 88.25 483 PHE A N 1
ATOM 4072 C CA . PHE A 1 483 ? 15.459 1.916 -29.854 1.00 88.25 483 PHE A CA 1
ATOM 4073 C C . PHE A 1 483 ? 14.174 1.153 -30.192 1.00 88.25 483 PHE A C 1
ATOM 4075 O O . PHE A 1 483 ? 14.071 -0.019 -29.843 1.00 88.25 483 PHE A O 1
ATOM 4082 N N . GLN A 1 484 ? 13.270 1.725 -30.996 1.00 85.25 484 GLN A N 1
ATOM 4083 C CA . GLN A 1 484 ? 12.101 0.990 -31.504 1.00 85.25 484 GLN A CA 1
ATOM 4084 C C . GLN A 1 484 ? 12.479 -0.249 -32.330 1.00 85.25 484 GLN A C 1
ATOM 4086 O O . GLN A 1 484 ? 11.754 -1.244 -32.335 1.00 85.25 484 GLN A O 1
ATOM 4091 N N . THR A 1 485 ? 13.591 -0.199 -33.065 1.00 86.56 485 THR A N 1
ATOM 4092 C CA . THR A 1 485 ? 14.079 -1.342 -33.849 1.00 86.56 485 THR A CA 1
ATOM 4093 C C . THR A 1 485 ? 14.662 -2.416 -32.937 1.00 86.56 485 THR A C 1
ATOM 4095 O O . THR A 1 485 ? 14.360 -3.594 -33.118 1.00 86.56 485 THR A O 1
ATOM 4098 N N . ILE A 1 486 ? 15.430 -2.017 -31.922 1.00 87.12 486 ILE A N 1
ATOM 4099 C CA . ILE A 1 486 ? 15.947 -2.921 -30.888 1.00 87.12 486 ILE A CA 1
ATOM 4100 C C . ILE A 1 486 ? 14.780 -3.626 -30.170 1.00 87.12 486 ILE A C 1
ATOM 4102 O O . ILE A 1 486 ? 14.795 -4.849 -30.057 1.00 87.12 486 ILE A O 1
ATOM 4106 N N . ASP A 1 487 ? 13.722 -2.900 -29.797 1.00 81.88 487 ASP A N 1
ATOM 4107 C CA . ASP A 1 487 ? 12.522 -3.472 -29.162 1.00 81.88 487 ASP A CA 1
ATOM 4108 C C . ASP A 1 487 ? 11.813 -4.515 -30.052 1.00 81.88 487 ASP A C 1
ATOM 4110 O O . ASP A 1 487 ? 11.360 -5.568 -29.584 1.00 81.88 487 ASP A O 1
ATOM 4114 N N . LYS A 1 488 ? 11.746 -4.269 -31.367 1.00 82.12 488 LYS A N 1
ATOM 4115 C CA . LYS A 1 488 ? 11.188 -5.227 -32.340 1.00 82.12 488 LYS A CA 1
ATOM 4116 C C . LYS A 1 488 ? 12.027 -6.498 -32.452 1.00 82.12 488 LYS A C 1
ATOM 4118 O O . LYS A 1 488 ? 11.473 -7.594 -32.527 1.00 82.12 488 LYS A O 1
ATOM 4123 N N . ILE A 1 489 ? 13.352 -6.369 -32.451 1.00 82.75 489 ILE A N 1
ATOM 4124 C CA . ILE A 1 489 ? 14.263 -7.521 -32.483 1.00 82.75 489 ILE A CA 1
ATOM 4125 C C . ILE A 1 489 ? 14.031 -8.402 -31.250 1.00 82.75 489 ILE A C 1
ATOM 4127 O O . ILE A 1 489 ? 13.899 -9.620 -31.386 1.00 82.75 489 ILE A O 1
ATOM 4131 N N . THR A 1 490 ? 13.911 -7.796 -30.067 1.00 73.56 490 THR A N 1
ATOM 4132 C CA . THR A 1 490 ? 13.668 -8.520 -28.812 1.00 73.56 490 THR A CA 1
ATOM 4133 C C . THR A 1 490 ? 12.326 -9.253 -28.822 1.00 73.56 490 THR A C 1
ATOM 4135 O O . THR A 1 490 ? 12.290 -10.461 -28.600 1.00 73.56 490 THR A O 1
ATOM 4138 N N . SER A 1 491 ? 11.233 -8.571 -29.173 1.00 67.38 491 SER A N 1
ATOM 4139 C CA . SER A 1 491 ? 9.888 -9.181 -29.222 1.00 67.38 491 SER A CA 1
ATOM 4140 C C . SER A 1 491 ? 9.770 -10.334 -30.232 1.00 67.38 491 SER A C 1
ATOM 4142 O O . SER A 1 491 ? 9.058 -11.314 -30.000 1.00 67.38 491 SER A O 1
ATOM 4144 N N . THR A 1 492 ? 10.515 -10.271 -31.337 1.00 63.25 492 THR A N 1
ATOM 4145 C CA . THR A 1 492 ? 10.565 -11.363 -32.326 1.00 63.25 492 THR A CA 1
ATOM 4146 C C . THR A 1 492 ? 11.316 -12.587 -31.791 1.00 63.25 492 THR A C 1
ATOM 4148 O O . THR A 1 492 ? 10.985 -13.713 -32.145 1.00 63.25 492 THR A O 1
ATOM 4151 N N . ARG A 1 493 ? 12.308 -12.401 -30.915 1.00 66.94 493 ARG A N 1
ATOM 4152 C CA . ARG A 1 493 ? 13.041 -13.512 -30.285 1.00 66.94 493 ARG A CA 1
ATOM 4153 C C . ARG A 1 493 ? 12.246 -14.173 -29.164 1.00 66.94 493 ARG A C 1
ATOM 4155 O O . ARG A 1 493 ? 12.228 -15.395 -29.085 1.00 66.94 493 ARG A O 1
ATOM 4162 N N . GLU A 1 494 ? 11.557 -13.379 -28.351 1.00 55.41 494 GLU A N 1
ATOM 4163 C CA . GLU A 1 494 ? 10.756 -13.874 -27.221 1.00 55.41 494 GLU A CA 1
ATOM 4164 C C . GLU A 1 494 ? 9.491 -14.634 -27.643 1.00 55.41 494 GLU A C 1
ATOM 4166 O O . GLU A 1 494 ? 8.942 -15.385 -26.850 1.00 55.41 494 GLU A O 1
ATOM 4171 N N . SER A 1 495 ? 9.029 -14.479 -28.888 1.00 44.78 495 SER A N 1
ATOM 4172 C CA . SER A 1 495 ? 7.899 -15.251 -29.432 1.00 44.78 495 SER A CA 1
ATOM 4173 C C . SER A 1 495 ? 8.289 -16.633 -29.975 1.00 44.78 495 SER A C 1
ATOM 4175 O O . SER A 1 495 ? 7.408 -17.431 -30.292 1.00 44.78 495 SER A O 1
ATOM 4177 N N . VAL A 1 496 ? 9.590 -16.921 -30.092 1.00 39.12 496 VAL A N 1
ATOM 4178 C CA . VAL A 1 496 ? 10.133 -18.174 -30.654 1.00 39.12 496 VAL A CA 1
ATOM 4179 C C . VAL A 1 496 ? 10.763 -19.067 -29.570 1.00 39.12 496 VAL A C 1
ATOM 4181 O O . VAL A 1 496 ? 10.967 -20.259 -29.803 1.00 39.12 496 VAL A O 1
ATOM 4184 N N . SER A 1 497 ? 11.048 -18.507 -28.391 1.00 37.41 497 SER A N 1
ATOM 4185 C CA . SER A 1 497 ? 11.571 -19.187 -27.193 1.00 37.41 497 SER A CA 1
ATOM 4186 C C . SER A 1 497 ? 10.474 -19.513 -26.193 1.00 37.41 497 SER A C 1
ATOM 4188 O O . SER A 1 497 ? 10.533 -20.614 -25.600 1.00 37.41 497 SER A O 1
#

pLDDT: mean 86.32, std 9.97, range [37.41, 97.62]

Secondary structure (DSSP, 8-state):
-GGGS-HHHHHHHHHHHHHHHS-S-B-HHHHHHHTT--HHHHHHHHHHHHHHHTTTTTSEEEEEETTTEEEEEE-TT--HHHHHHHHHHHSHHHHHHHHHHH-SS--HHHHHHHHT--HHHHHHHHHHHHHHHHHTT-EE-TTT--EES-HHHHHHHHHHHHHHHTTTSS---SSS-HHHHHHHHHHHGGG-SPPPPHHHHHHHHHHHHHHHHHHHTT----S---GGG--THHHHHHHHHHTTS-TTS-HHHHHHHHHHHHHHHHH-TTTTTT-TTHHHHHHHHHHTT-HHHHHHHHHHHHHHHH-TT--HHHHHHHHHHHHHHHHHHHHTTT-----TTHHHHHHHHHHH-HHHHHHHHHHHHHTGGGS-TT--THHHHHHHHHHHHHHHTSS-GGGGSPPEEEEEE-SS-HHHHHHHHHHHHHH-SS-EEEE-TTS---TT--EEEEEESS---TTTS--EEEEEE-PSSPPHHHHHHHHHHHHHHHHHHHTT-

InterPro domains:
  IPR007737 Mga helix-turn-helix domain [PF05043] (79-162)
  IPR050661 BglG family transcriptional antiterminators [PTHR30185] (8-492)

Organism: NCBI:txid2794353

Nearest PDB structures (foldseek):
  5way-assembly1_A  TM=6.626E-01  e=6.956E-16  Streptococcus pneumoniae
  5way-assembly1_B  TM=6.558E-01  e=1.894E-14  Streptococcus pneumoniae
  4r6i-assembly1_A  TM=5.215E-01  e=6.956E-16  Bacillus anthracis str. 'Ames Ancestor'
  3sqn-assembly1_A  TM=6.260E-01  e=4.935E-13  Enterococcus faecalis
  9atx-assembly1_A  TM=5.751E-01  e=1.409E-08  Bacillus anthracis str. Ames

Mean predicted aligned error: 9.71 Å

Foldseek 3Di:
DLVLDDLLLNLLLQVLVVQVVDQAADALVRSCVSSVHDSVSSVVSLVVVQVLCVVVPCQWHWDADPVRHIHIDGDPVDDSLNSQLSSVCLDLLNVLVLCLLQDAPDALVNSCVVNVHDSVVSLVSLVVVQVVQVLQQWGADSGRRHIDGQVLSVLVLVLLSCCQRCNQPDDSHPPPDLVVLVVLCVVLVVVAPADADPSRSSSLSSSLRSLVSCVVVVNARQDAPDPLLDDPCLVSQLVSLLSSDDPPDDPNRSSRRSSSSSLVCQQALRSDDPDPCLVSVLVRCVVSVDLLQVLLVQLLVLLCVVPVPFDPVLSSSSSSSSSSLLSNCVSSQSGLRDRNCLVVVLVVCCVLQVPVLVSSLVSLVVSVVSDDPPGDPSSSSVSSSSNCVSSCVRDPSQVVADEAEEEEEEPPDQVVRVVVVVVCCVPDSHRYDYDYPPHDDDLQDEGQEYEYQDDDPPVRDHHYPYYDHAHPPHDPVSVVVVRVSVVVSRVVVVVVD